Protein AF-0000000075226555 (afdb_homodimer)

Solvent-accessible surface area (backbone atoms only — not comparable to full-atom values): 29383 Å² total; per-residue (Å²): 129,66,74,74,64,73,64,77,90,71,79,73,31,44,33,30,45,29,60,45,70,67,40,49,20,51,49,52,19,24,42,76,64,63,60,48,56,65,88,30,36,33,35,18,29,85,40,68,69,57,37,48,56,44,42,74,72,66,40,78,48,60,30,63,42,58,50,59,49,40,69,74,44,29,64,25,39,38,34,40,42,46,58,59,87,52,42,63,66,58,47,72,57,54,57,83,75,32,49,39,49,37,37,38,33,52,38,70,50,64,49,69,69,52,50,58,66,59,33,78,47,54,46,86,48,40,42,58,33,44,37,39,57,28,82,26,19,53,68,40,32,12,16,22,40,32,31,67,76,91,51,90,76,25,73,66,45,67,59,53,52,52,48,51,49,53,57,44,45,36,17,25,44,68,44,84,46,60,67,92,31,42,43,28,48,40,24,35,15,39,30,35,32,31,54,44,39,48,50,36,48,22,39,19,49,16,19,35,75,61,64,30,56,64,65,61,26,45,53,32,20,34,36,11,45,27,15,39,31,41,37,55,72,33,75,74,51,75,43,48,64,85,80,50,61,60,64,56,56,28,51,70,62,37,48,93,91,36,35,37,45,47,18,51,52,40,21,60,75,39,37,34,54,56,14,44,22,49,13,31,46,45,15,20,50,45,32,52,52,47,32,55,60,66,71,102,128,70,71,74,61,77,62,66,97,88,73,73,30,43,34,30,45,30,59,45,71,66,38,49,21,51,51,52,19,24,42,76,65,65,62,50,56,64,90,35,39,32,34,17,29,86,38,68,69,58,38,46,56,44,40,74,72,65,40,79,48,59,30,65,43,58,49,61,49,40,68,74,45,29,65,23,38,39,33,40,41,45,58,59,88,51,44,64,66,57,46,71,56,54,58,82,78,31,48,40,48,37,38,37,32,52,38,70,50,63,49,69,67,52,51,58,67,56,35,78,44,54,46,87,48,38,43,56,34,45,37,38,58,26,81,25,19,53,68,40,32,12,16,22,39,30,31,65,76,91,52,91,76,26,73,67,45,68,58,53,52,51,45,51,50,54,56,45,45,35,16,24,45,66,42,84,45,59,67,92,31,40,45,27,49,40,25,36,15,40,31,35,32,30,54,46,39,49,50,37,47,21,39,17,50,15,19,35,76,60,63,29,55,64,66,60,25,47,53,31,20,34,36,12,46,26,16,39,30,41,36,55,73,34,73,75,52,76,43,48,66,84,80,49,60,60,64,57,57,27,51,72,61,38,48,92,93,36,36,36,44,45,18,51,51,41,21,58,75,40,38,32,54,57,14,44,21,49,14,32,44,46,15,20,48,45,31,52,53,48,32,56,60,67,71,100

Secondary structure (DSSP, 8-state):
-------SSS---EEEE--SHHHHHHHHHHHHTTSS-GGGEEEE-SSHHHHHHHHHTT--EEES-HHHHHHH-TTSEEEE-S-GGGHHHHHHT--TT---SEEEE--TT--HHHHHHH-TT--TT-EEEEEE--GGGGGT-EEEEEEE---TTSTTHHHHHHHHHHHHHTTEEEEE--GGGHHHHHIIIIIHHHHHHHHHHHHHHHHHHTT--HHHHHHHHHHHHHHHHHHHH-GGGT--TTTS-THHHHHHHPPTT-HHHHHHHHHHHTTHHHHHHHHHHHHHHHHHHHHHHHH-/-----S--SS---EEEE--SHHHHHHHHHHHHTTSS-GGGEEEE-SSHHHHHHHHHTT--EEES-HHHHHHH-TTSEEEE-S-GGGHHHHHHT--TT---SEEEE--TT--HHHHHHH-TT--TT-EEEEEE--GGGGGT-EEEEEEE---TTSTTHHHHHHHHHHHHHTTEEEEE--GGGHHHHHIIIIIHHHHHHHHHHHHHHHHHHTT--HHHHHHHHHHHHHHHHHHHH-GGGS--TTTS-THHHHHHHPPTT-HHHHHHHHHHHTTHHHHHHHHHHHHHHHHHHHHHHHH-

pLDDT: mean 91.29, std 11.82, range [32.81, 98.88]

Radius of gyration: 27.57 Å; Cα contacts (8 Å, |Δi|>4): 1217; chains: 2; bounding box: 45×81×63 Å

Organism: NCBI:txid1561998

Sequence (592 aa):
MTVNIGSESGSTNWVFIGGGNMAAALIKGCEKKNFVEKHNIAVSVQTGKSAEKWRKQGYDNVFTNTLEMLETYPTAIYIICVKPQVFDEVVSSWPVNSRPKFIISVMAGVPLKTLSEKLPFVSGNTTIVRLMPNVASSIGFSASTMCYEKNDKIENQEVFVECARKFAECVGTVELIPERCFNPAMAIGGSSPAWTFMYIESLADGAVAQGLGRAEAKRLAAQAVVGAAQMLLDSESGFNIESQHFGLLKDKVCSPGGTTIEGVRTLEKNGFRSAVLEAVVATSKKADDMAKSLSKMTVNIGSESGSTNWVFIGGGNMAAALIKGCEKKNFVEKHNIAVSVQTGKSAEKWRKQGYDNVFTNTLEMLETYPTAIYIICVKPQVFDEVVSSWPVNSRPKFIISVMAGVPLKTLSEKLPFVSGNTTIVRLMPNVASSIGFSASTMCYEKNDKIENQEVFVECARKFAECVGTVELIPERCFNPAMAIGGSSPAWTFMYIESLADGAVAQGLGRAEAKRLAAQAVVGAAQMLLDSESGFNIESQHFGLLKDKVCSPGGTTIEGVRTLEKNGFRSAVLEAVVATSKKADDMAKSLSK

Structure (mmCIF, N/CA/C/O backbone):
data_AF-0000000075226555-model_v1
#
loop_
_entity.id
_entity.type
_entity.pdbx_description
1 polymer 'Pyrroline-5-carboxylate reductase'
#
loop_
_atom_site.group_PDB
_atom_site.id
_atom_site.type_symbol
_atom_site.label_atom_id
_atom_site.label_alt_id
_atom_site.label_comp_id
_atom_site.label_asym_id
_atom_site.label_entity_id
_atom_site.label_seq_id
_atom_site.pdbx_PDB_ins_code
_atom_site.Cartn_x
_atom_site.Cartn_y
_atom_site.Cartn_z
_atom_site.occupancy
_atom_site.B_iso_or_equiv
_atom_site.auth_seq_id
_atom_site.auth_comp_id
_atom_site.auth_asym_id
_atom_site.auth_atom_id
_atom_site.pdbx_PDB_model_num
ATOM 1 N N . MET A 1 1 ? 15.328 9.352 21.906 1 32.81 1 MET A N 1
ATOM 2 C CA . MET A 1 1 ? 16.047 10.516 22.422 1 32.81 1 MET A CA 1
ATOM 3 C C . MET A 1 1 ? 15.102 11.695 22.609 1 32.81 1 MET A C 1
ATOM 5 O O . MET A 1 1 ? 14.469 12.141 21.641 1 32.81 1 MET A O 1
ATOM 9 N N . THR A 1 2 ? 14.539 11.852 23.781 1 41.12 2 THR A N 1
ATOM 10 C CA . THR A 1 2 ? 13.766 13.023 24.172 1 41.12 2 THR A CA 1
ATOM 11 C C . THR A 1 2 ? 14.492 14.305 23.797 1 41.12 2 THR A C 1
ATOM 13 O O . THR A 1 2 ? 15.656 14.492 24.156 1 41.12 2 THR A O 1
ATOM 16 N N . VAL A 1 3 ? 14.195 14.758 22.641 1 44.69 3 VAL A N 1
ATOM 17 C CA . VAL A 1 3 ? 14.805 16.062 22.344 1 44.69 3 VAL A CA 1
ATOM 18 C C . VAL A 1 3 ? 14.711 16.953 23.578 1 44.69 3 VAL A C 1
ATOM 20 O O . VAL A 1 3 ? 13.625 17.188 24.109 1 44.69 3 VAL A O 1
ATOM 23 N N . ASN A 1 4 ? 15.742 16.922 24.266 1 46.28 4 ASN A N 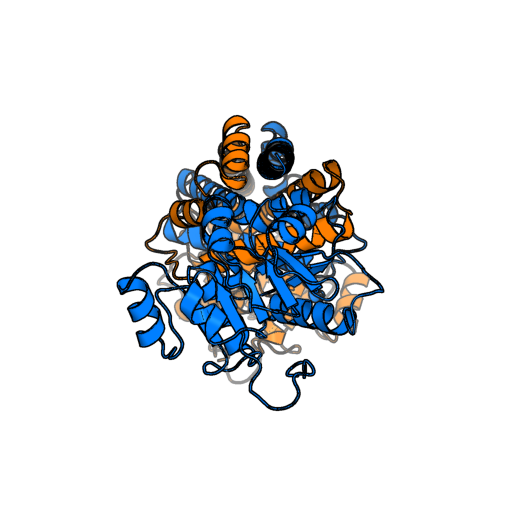1
ATOM 24 C CA . ASN A 1 4 ? 15.836 17.844 25.391 1 46.28 4 ASN A CA 1
ATOM 25 C C . ASN A 1 4 ? 15.586 19.297 24.953 1 46.28 4 ASN A C 1
ATOM 27 O O . ASN A 1 4 ? 16.469 19.938 24.406 1 46.28 4 ASN A O 1
ATOM 31 N N . ILE A 1 5 ? 14.414 19.531 24.438 1 49.59 5 ILE A N 1
ATOM 32 C CA . ILE A 1 5 ? 14.164 20.953 24.172 1 49.59 5 ILE A CA 1
ATOM 33 C C . ILE A 1 5 ? 14.352 21.75 25.469 1 49.59 5 ILE A C 1
ATOM 35 O O . ILE A 1 5 ? 14.133 21.234 26.562 1 49.59 5 ILE A O 1
ATOM 39 N N . GLY A 1 6 ? 15.32 22.406 25.531 1 41.91 6 GLY A N 1
ATOM 40 C CA . GLY A 1 6 ? 15.914 23.281 26.516 1 41.91 6 GLY A CA 1
ATOM 41 C C . GLY A 1 6 ? 14.953 23.672 27.625 1 41.91 6 GLY A C 1
ATOM 42 O O . GLY A 1 6 ? 15.156 24.688 28.297 1 41.91 6 GLY A O 1
ATOM 43 N N . SER A 1 7 ? 13.742 23.219 27.766 1 41.38 7 SER A N 1
ATOM 44 C CA . SER A 1 7 ? 13.172 23.969 28.891 1 41.38 7 SER A CA 1
ATOM 45 C C . SER A 1 7 ? 13.961 23.75 30.172 1 41.38 7 SER A C 1
ATOM 47 O O . SER A 1 7 ? 14.469 22.656 30.406 1 41.38 7 SER A O 1
ATOM 49 N N . GLU A 1 8 ? 14.586 24.719 30.719 1 37.69 8 GLU A N 1
ATOM 50 C CA . GLU A 1 8 ? 15.102 24.703 32.094 1 37.69 8 GLU A CA 1
ATOM 51 C C . GLU A 1 8 ? 14.453 23.594 32.906 1 37.69 8 GLU A C 1
ATOM 53 O O . GLU A 1 8 ? 15.086 22.578 33.219 1 37.69 8 GLU A O 1
ATOM 58 N N . SER A 1 9 ? 13.852 24.109 34.156 1 38.41 9 SER A N 1
ATOM 59 C CA . SER A 1 9 ? 13.266 23.234 35.156 1 38.41 9 SER A CA 1
ATOM 60 C C . SER A 1 9 ? 12.406 22.141 34.531 1 38.41 9 SER A C 1
ATOM 62 O O . SER A 1 9 ? 12.547 20.969 34.875 1 38.41 9 SER A O 1
ATOM 64 N N . GLY A 1 10 ? 10.922 22.453 34.469 1 43.97 10 GLY A N 1
ATOM 65 C CA . GLY A 1 10 ? 9.703 21.672 34.375 1 43.97 10 GLY A CA 1
ATOM 66 C C . GLY A 1 10 ? 9.562 20.938 33.062 1 43.97 10 GLY A C 1
ATOM 67 O O . GLY A 1 10 ? 10.258 21.25 32.094 1 43.97 10 GLY A O 1
ATOM 68 N N . SER A 1 11 ? 8.82 19.734 33 1 52.19 11 SER A N 1
ATOM 69 C CA . SER A 1 11 ? 8.234 18.75 32.094 1 52.19 11 SER A CA 1
ATOM 70 C C . SER A 1 11 ? 7.641 19.422 30.859 1 52.19 11 SER A C 1
ATOM 72 O O . SER A 1 11 ? 6.695 20.203 30.969 1 52.19 11 SER A O 1
ATOM 74 N N . THR A 1 12 ? 8.383 19.703 29.906 1 60.62 12 THR A N 1
ATOM 75 C CA . THR A 1 12 ? 7.82 20.234 28.672 1 60.62 12 THR A CA 1
ATOM 76 C C . THR A 1 12 ? 6.523 19.516 28.312 1 60.62 12 THR A C 1
ATOM 78 O O . THR A 1 12 ? 6.48 18.281 28.281 1 60.62 12 THR A O 1
ATOM 81 N N . ASN A 1 13 ? 5.41 20.297 28.344 1 86.44 13 ASN A N 1
ATOM 82 C CA . ASN A 1 13 ? 4.105 19.734 28.016 1 86.44 13 ASN A CA 1
ATOM 83 C C . ASN A 1 13 ? 3.768 19.906 26.531 1 86.44 13 ASN A C 1
ATOM 85 O O . ASN A 1 13 ? 4.188 20.891 25.906 1 86.44 13 ASN A O 1
ATOM 89 N N . TRP A 1 14 ? 3.416 18.891 25.891 1 94.25 14 TRP A N 1
ATOM 90 C CA . TRP A 1 14 ? 2.775 18.922 24.578 1 94.25 14 TRP A CA 1
ATOM 91 C C . TRP A 1 14 ? 1.279 19.188 24.703 1 94.25 14 TRP A C 1
ATOM 93 O O . TRP A 1 14 ? 0.547 18.375 25.281 1 94.25 14 TRP A O 1
ATOM 103 N N . VAL A 1 15 ? 0.963 20.391 24.234 1 94.12 15 VAL A N 1
ATOM 104 C CA . VAL A 1 15 ? -0.439 20.766 24.359 1 94.12 15 VAL A CA 1
ATOM 105 C C . VAL A 1 15 ? -1.137 20.656 23.016 1 94.12 15 VAL A C 1
ATOM 107 O O . VAL A 1 15 ? -0.727 21.312 22.047 1 94.12 15 VAL A O 1
ATOM 110 N N . PHE A 1 16 ? -2.195 19.891 22.953 1 96.38 16 PHE A N 1
ATOM 111 C CA . PHE A 1 16 ? -2.953 19.672 21.734 1 96.38 16 PHE A CA 1
ATOM 112 C C . PHE A 1 16 ? -4.246 20.469 21.75 1 96.38 16 PHE A C 1
ATOM 114 O O . PHE A 1 16 ? -5.152 20.188 22.531 1 96.38 16 PHE A O 1
ATOM 121 N N . ILE A 1 17 ? -4.219 21.484 20.891 1 94.31 17 ILE A N 1
ATOM 122 C CA . ILE A 1 17 ? -5.434 22.266 20.719 1 94.31 17 ILE A CA 1
ATOM 123 C C . ILE A 1 17 ? -6.363 21.578 19.734 1 94.31 17 ILE A C 1
ATOM 125 O O . ILE A 1 17 ? -6.203 21.703 18.516 1 94.31 17 ILE A O 1
ATOM 129 N N . GLY A 1 18 ? -7.414 20.922 20.234 1 94.25 18 GLY A N 1
ATOM 130 C CA . GLY A 1 18 ? -8.242 20.016 19.453 1 94.25 18 GLY A CA 1
ATOM 131 C C . GLY A 1 18 ? -7.898 18.562 19.672 1 94.25 18 GLY A C 1
ATOM 132 O O . GLY A 1 18 ? -6.895 18.078 19.141 1 94.25 18 GLY A O 1
ATOM 133 N N . GLY A 1 19 ? -8.719 17.859 20.344 1 94.31 19 GLY A N 1
ATOM 134 C CA . GLY A 1 19 ? -8.492 16.469 20.672 1 94.31 19 GLY A CA 1
ATOM 135 C C . GLY A 1 19 ? -9.281 15.508 19.797 1 94.31 19 GLY A C 1
ATOM 136 O O . GLY A 1 19 ? -9.93 14.594 20.297 1 94.31 19 GLY A O 1
ATOM 137 N N . GLY A 1 20 ? -9.258 15.805 18.5 1 92.06 20 GLY A N 1
ATOM 138 C CA . GLY A 1 20 ? -9.977 14.945 17.578 1 92.06 20 GLY A CA 1
ATOM 139 C C . GLY A 1 20 ? -9.18 13.719 17.156 1 92.06 20 GLY A C 1
ATOM 140 O O . GLY A 1 20 ? -8.258 13.305 17.859 1 92.06 20 GLY A O 1
ATOM 141 N N . ASN A 1 21 ? -9.57 13.109 16.047 1 89.62 21 ASN A N 1
ATOM 142 C CA . ASN A 1 21 ? -8.977 11.859 15.586 1 89.62 21 ASN A CA 1
ATOM 143 C C . ASN A 1 21 ? -7.5 12.039 15.234 1 89.62 21 ASN A C 1
ATOM 145 O O . ASN A 1 21 ? -6.68 11.172 15.531 1 89.62 21 ASN A O 1
ATOM 149 N N . MET A 1 22 ? -7.199 13.133 14.602 1 93.25 22 MET A N 1
ATOM 150 C CA . MET A 1 22 ? -5.809 13.367 14.219 1 93.25 22 MET A CA 1
ATOM 151 C C . MET A 1 22 ? -4.922 13.516 15.453 1 93.25 22 MET A C 1
ATOM 153 O O . MET A 1 22 ? -3.846 12.922 15.523 1 93.25 22 MET A O 1
ATOM 157 N N . ALA A 1 23 ? -5.383 14.328 16.391 1 95.94 23 ALA A N 1
ATOM 158 C CA . ALA A 1 23 ? -4.637 14.477 17.641 1 95.94 23 ALA A CA 1
ATOM 159 C C . ALA A 1 23 ? -4.426 13.125 18.328 1 95.94 23 ALA A C 1
ATOM 161 O O . ALA A 1 23 ? -3.32 12.812 18.766 1 95.94 23 ALA A O 1
ATOM 162 N N . ALA A 1 24 ? -5.473 12.352 18.359 1 95.44 24 ALA A N 1
ATOM 163 C CA . ALA A 1 24 ? -5.391 11.039 18.984 1 95.44 24 ALA A CA 1
ATOM 164 C C . ALA A 1 24 ? -4.352 10.164 18.281 1 95.44 24 ALA A C 1
ATOM 166 O O . ALA A 1 24 ? -3.562 9.484 18.938 1 95.44 24 ALA A O 1
ATOM 167 N N . ALA A 1 25 ? -4.359 10.156 17 1 95.81 25 ALA A N 1
ATOM 168 C CA . ALA A 1 25 ? -3.412 9.367 16.219 1 95.81 25 ALA A CA 1
ATOM 169 C C . ALA A 1 25 ? -1.976 9.805 16.5 1 95.81 25 ALA A C 1
ATOM 171 O O . ALA A 1 25 ? -1.093 8.969 16.688 1 95.81 25 ALA A O 1
ATOM 172 N N . LEU A 1 26 ? -1.782 11.086 16.484 1 97.38 26 LEU A N 1
ATOM 173 C CA . LEU A 1 26 ? -0.44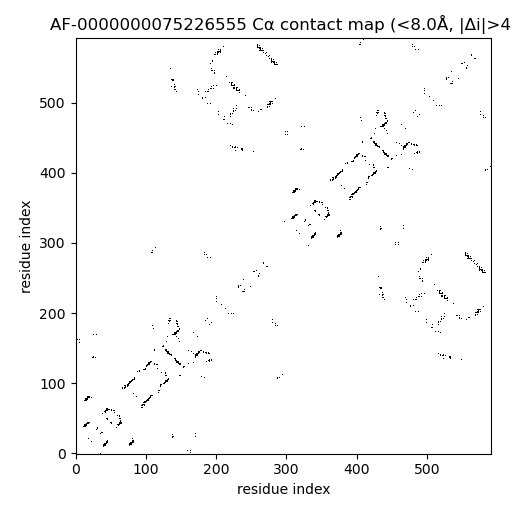8 11.633 16.719 1 97.38 26 LEU A CA 1
ATOM 174 C C . LEU A 1 26 ? 0.036 11.297 18.125 1 97.38 26 LEU A C 1
ATOM 176 O O . LEU A 1 26 ? 1.172 10.852 18.297 1 97.38 26 LEU A O 1
ATOM 180 N N . ILE A 1 27 ? -0.801 11.492 19.078 1 96.69 27 ILE A N 1
ATOM 181 C CA . ILE A 1 27 ? -0.463 11.234 20.469 1 96.69 27 ILE A CA 1
ATOM 182 C C . ILE A 1 27 ? -0.129 9.758 20.656 1 96.69 27 ILE A C 1
ATOM 184 O O . ILE A 1 27 ? 0.907 9.414 21.234 1 96.69 27 ILE A O 1
ATOM 188 N N . LYS A 1 28 ? -0.978 8.914 20.172 1 95.12 28 LYS A N 1
ATOM 189 C CA . LYS A 1 28 ? -0.75 7.477 20.281 1 95.12 28 LYS A CA 1
ATOM 190 C C . LYS A 1 28 ? 0.583 7.078 19.656 1 95.12 28 LYS A C 1
ATOM 192 O O . LYS A 1 28 ? 1.321 6.266 20.219 1 95.12 28 LYS A O 1
ATOM 197 N N . GLY A 1 29 ? 0.816 7.605 18.484 1 96.44 29 GLY A N 1
ATOM 198 C CA . GLY A 1 29 ? 2.088 7.336 17.828 1 96.44 29 GLY A CA 1
ATOM 199 C C . GLY A 1 29 ? 3.285 7.773 18.656 1 96.44 29 GLY A C 1
ATOM 200 O O . GLY A 1 29 ? 4.27 7.039 18.766 1 96.44 29 GLY A O 1
ATOM 201 N N . CYS A 1 30 ? 3.207 8.922 19.219 1 95.81 30 CYS A N 1
ATOM 202 C CA . CYS A 1 30 ? 4.289 9.453 20.031 1 95.81 30 CYS A CA 1
ATOM 203 C C . CYS A 1 30 ? 4.512 8.602 21.281 1 95.81 30 CYS A C 1
ATOM 205 O O . CYS A 1 30 ? 5.652 8.344 21.672 1 95.81 30 CYS A O 1
ATOM 207 N N . GLU A 1 31 ? 3.459 8.195 21.844 1 94.62 31 GLU A N 1
ATOM 208 C CA . GLU A 1 31 ? 3.568 7.336 23.016 1 94.62 31 GLU A CA 1
ATOM 209 C C . GLU A 1 31 ? 4.191 5.988 22.672 1 94.62 31 GLU A C 1
ATOM 211 O O . GLU A 1 31 ? 5.055 5.488 23.391 1 94.62 31 GLU A O 1
ATOM 216 N N . LYS A 1 32 ? 3.721 5.434 21.656 1 94.69 32 LYS A N 1
ATOM 217 C CA . LYS A 1 32 ? 4.23 4.137 21.203 1 94.69 32 LYS A CA 1
ATOM 218 C C . LYS A 1 32 ? 5.738 4.191 20.969 1 94.69 32 LYS A C 1
ATOM 220 O O . LYS A 1 32 ? 6.445 3.211 21.219 1 94.69 32 LYS A O 1
ATOM 225 N N . LYS A 1 33 ? 6.148 5.293 20.531 1 95.81 33 LYS A N 1
ATOM 226 C CA . LYS A 1 33 ? 7.57 5.453 20.234 1 95.81 33 LYS A CA 1
ATOM 227 C C . LYS A 1 33 ? 8.32 6.027 21.438 1 95.81 33 LYS A C 1
ATOM 229 O O . LYS A 1 33 ? 9.5 6.367 21.344 1 95.81 33 LYS A O 1
ATOM 234 N N . ASN A 1 34 ? 7.641 6.25 22.547 1 94.69 34 ASN A N 1
ATOM 235 C CA . ASN A 1 34 ? 8.195 6.812 23.766 1 94.69 34 ASN A CA 1
ATOM 236 C C . ASN A 1 34 ? 8.758 8.211 23.547 1 94.69 34 ASN A C 1
ATOM 238 O O . ASN A 1 34 ? 9.797 8.57 24.094 1 94.69 34 ASN A O 1
ATOM 242 N N . PHE A 1 35 ? 8.164 8.867 22.641 1 94.75 35 PHE A N 1
ATOM 243 C CA . PHE A 1 35 ? 8.562 10.234 22.328 1 94.75 35 PHE A CA 1
ATOM 244 C C . PHE A 1 35 ? 8.078 11.195 23.406 1 94.75 35 PHE A C 1
ATOM 246 O O . PHE A 1 35 ? 8.75 12.18 23.719 1 94.75 35 PHE A O 1
ATOM 253 N N . VAL A 1 36 ? 6.922 10.992 23.953 1 92.62 36 VAL A N 1
ATOM 254 C CA . VAL A 1 36 ? 6.328 11.805 25 1 92.62 36 VAL A CA 1
ATOM 255 C C . VAL A 1 36 ? 5.59 10.914 26 1 92.62 36 VAL A C 1
ATOM 257 O O . VAL A 1 36 ? 4.965 9.922 25.609 1 92.62 36 VAL A O 1
ATOM 260 N N . GLU A 1 37 ? 5.684 11.289 27.219 1 91.44 37 GLU A N 1
ATOM 261 C CA . GLU A 1 37 ? 4.934 10.57 28.234 1 91.44 37 GLU A CA 1
ATOM 262 C C . GLU A 1 37 ? 3.516 11.117 28.375 1 91.44 37 GLU A C 1
ATOM 264 O O . GLU A 1 37 ? 3.279 12.305 28.156 1 91.44 37 GLU A O 1
ATOM 269 N N . LYS A 1 38 ? 2.662 10.289 28.828 1 91.5 38 LYS A N 1
ATOM 270 C CA . LYS A 1 38 ? 1.245 10.617 28.938 1 91.5 38 LYS A CA 1
ATOM 271 C C . LYS A 1 38 ? 1.035 11.844 29.828 1 91.5 38 LYS A C 1
ATOM 273 O O . LYS A 1 38 ? 0.19 12.688 29.531 1 91.5 38 LYS A O 1
ATOM 278 N N . HIS A 1 39 ? 1.78 11.953 30.859 1 91 39 HIS A N 1
ATOM 279 C CA . HIS A 1 39 ? 1.585 13.031 31.828 1 91 39 HIS A CA 1
ATOM 280 C C . HIS A 1 39 ? 2.09 14.359 31.281 1 91 39 HIS A C 1
ATOM 282 O O . HIS A 1 39 ? 1.756 15.422 31.812 1 91 39 HIS A O 1
ATOM 288 N N . ASN A 1 40 ? 2.871 14.289 30.219 1 93.69 40 ASN A N 1
ATOM 289 C CA . ASN A 1 40 ? 3.387 15.508 29.594 1 93.69 40 ASN A CA 1
ATOM 290 C C . ASN A 1 40 ? 2.48 15.984 28.453 1 93.69 40 ASN A C 1
ATOM 292 O O . ASN A 1 40 ? 2.811 16.938 27.75 1 93.69 40 ASN A O 1
ATOM 296 N N . ILE A 1 41 ? 1.331 15.352 28.312 1 95.56 41 ILE A N 1
ATOM 297 C CA . ILE A 1 41 ? 0.405 15.688 27.234 1 95.56 41 ILE A CA 1
ATOM 298 C C . ILE A 1 41 ? -0.841 16.359 27.812 1 95.56 41 ILE A C 1
ATOM 300 O O . ILE A 1 41 ? -1.393 15.883 28.812 1 95.56 41 ILE A O 1
ATOM 304 N N . ALA A 1 42 ? -1.204 17.484 27.281 1 95.56 42 ALA A N 1
ATOM 305 C CA . ALA A 1 42 ? -2.488 18.109 27.562 1 95.56 42 ALA A CA 1
ATOM 306 C C . ALA A 1 42 ? -3.336 18.234 26.297 1 95.56 42 ALA A C 1
ATOM 308 O O . ALA A 1 42 ? -2.814 18.531 25.219 1 95.56 42 ALA A O 1
ATOM 309 N N . VAL A 1 43 ? -4.648 18 26.469 1 97 43 VAL A N 1
ATOM 310 C CA . VAL A 1 43 ? -5.539 18.031 25.312 1 97 43 VAL A CA 1
ATOM 311 C C . VAL A 1 43 ? -6.77 18.875 25.625 1 97 43 VAL A C 1
ATOM 313 O O . VAL A 1 43 ? -7.324 18.797 26.719 1 97 43 VAL A O 1
ATOM 316 N N . SER A 1 44 ? -7.125 19.719 24.719 1 95.06 44 SER A N 1
ATOM 317 C CA . SER A 1 44 ? -8.383 20.453 24.828 1 95.06 44 SER A CA 1
ATOM 318 C C . SER A 1 44 ? -9.422 19.922 23.844 1 95.06 44 SER A C 1
ATOM 320 O O . SER A 1 44 ? -9.102 19.656 22.688 1 95.06 44 SER A O 1
ATOM 322 N N . VAL A 1 45 ? -10.641 19.688 24.344 1 95.19 45 VAL A N 1
ATOM 323 C CA . VAL A 1 45 ? -11.758 19.219 23.516 1 95.19 45 VAL A CA 1
ATOM 324 C C . VAL A 1 45 ? -12.961 20.125 23.719 1 95.19 45 VAL A C 1
ATOM 326 O O . VAL A 1 45 ? -12.945 21.016 24.578 1 95.19 45 VAL A O 1
ATOM 329 N N . GLN A 1 46 ? -13.922 19.938 22.859 1 90.56 46 GLN A N 1
ATOM 330 C CA . GLN A 1 46 ? -15.055 20.859 22.859 1 90.56 46 GLN A CA 1
ATOM 331 C C . GLN A 1 46 ? -16.141 20.375 23.828 1 90.56 46 GLN A C 1
ATOM 333 O O . GLN A 1 46 ? -16.922 21.188 24.328 1 90.56 46 GLN A O 1
ATOM 338 N N . THR A 1 47 ? -16.25 19.016 24.031 1 93.88 47 THR A N 1
ATOM 339 C CA . THR A 1 47 ? -17.375 18.5 24.781 1 93.88 47 THR A CA 1
ATOM 340 C C . THR A 1 47 ? -16.891 17.656 25.953 1 93.88 47 THR A C 1
ATOM 342 O O . THR A 1 47 ? -15.781 17.141 25.938 1 93.88 47 THR A O 1
ATOM 345 N N . GLY A 1 48 ? -17.781 17.562 26.859 1 94.81 48 GLY A N 1
ATOM 346 C CA . GLY A 1 48 ? -17.516 16.703 27.984 1 94.81 48 GLY A CA 1
ATOM 347 C C . GLY A 1 48 ? -17.391 15.234 27.594 1 94.81 48 GLY A C 1
ATOM 348 O O . GLY A 1 48 ? -16.562 14.516 28.172 1 94.81 48 GLY A O 1
ATOM 349 N N . LYS A 1 49 ? -18.172 14.883 26.688 1 95.94 49 LYS A N 1
ATOM 350 C CA . LYS A 1 49 ? -18.109 13.5 26.219 1 95.94 49 LYS A CA 1
ATOM 351 C C . LYS A 1 49 ? -16.734 13.18 25.641 1 95.94 49 LYS A C 1
ATOM 353 O O . LYS A 1 49 ? -16.188 12.109 25.906 1 95.94 49 LYS A O 1
ATOM 358 N N . SER A 1 50 ? -16.219 14.047 24.891 1 95.44 50 SER A N 1
ATOM 359 C CA . SER A 1 50 ? -14.883 13.859 24.328 1 95.44 50 SER A CA 1
ATOM 360 C C . SER A 1 50 ? -13.812 13.844 25.422 1 95.44 50 SER A C 1
ATOM 362 O O . SER A 1 50 ? -12.844 13.094 25.328 1 95.44 50 SER A O 1
ATOM 364 N N . ALA A 1 51 ? -14.016 14.688 26.359 1 96.69 51 ALA A N 1
ATOM 365 C CA . ALA A 1 51 ? -13.07 14.742 27.469 1 96.69 51 ALA A CA 1
ATOM 366 C C . ALA A 1 51 ? -13.031 13.414 28.219 1 96.69 51 ALA A C 1
ATOM 368 O O . ALA A 1 51 ? -11.953 12.93 28.562 1 96.69 51 ALA A O 1
ATOM 369 N N . GLU A 1 52 ? -14.188 12.883 28.375 1 96.56 52 GLU A N 1
ATOM 370 C CA . GLU A 1 52 ? -14.281 11.609 29.094 1 96.56 52 GLU A CA 1
ATOM 371 C C . GLU A 1 52 ? -13.602 10.484 28.297 1 96.56 52 GLU A C 1
ATOM 373 O O . GLU A 1 52 ? -12.992 9.594 28.891 1 96.56 52 GLU A O 1
ATOM 378 N N . LYS A 1 53 ? -13.75 10.539 27.062 1 95.62 53 LYS A N 1
ATOM 379 C CA . LYS A 1 53 ? -13.086 9.539 26.219 1 95.62 53 LYS A CA 1
ATOM 380 C C . LYS A 1 53 ? -11.578 9.562 26.422 1 95.62 53 LYS A C 1
ATOM 382 O O . LYS A 1 53 ? -10.938 8.508 26.5 1 95.62 53 LYS A O 1
ATOM 387 N N . TRP A 1 54 ? -11.008 10.719 26.484 1 97 54 TRP A N 1
ATOM 388 C CA . TRP A 1 54 ? -9.578 10.859 26.703 1 97 54 TRP A CA 1
ATOM 389 C C . TRP A 1 54 ? -9.195 10.398 28.109 1 97 54 TRP A C 1
ATOM 391 O O . TRP A 1 54 ? -8.211 9.68 28.297 1 97 54 TRP A O 1
ATOM 401 N N . ARG A 1 55 ? -9.977 10.773 29.078 1 96.19 55 ARG A N 1
ATOM 402 C CA . ARG A 1 55 ? -9.695 10.414 30.469 1 96.19 55 ARG A CA 1
ATOM 403 C C . ARG A 1 55 ? -9.758 8.898 30.656 1 96.19 55 ARG A C 1
ATOM 405 O O . ARG A 1 55 ? -8.961 8.336 31.422 1 96.19 55 ARG A O 1
ATOM 412 N N . LYS A 1 56 ? -10.664 8.32 29.984 1 96.38 56 LYS A N 1
ATOM 413 C CA . LYS A 1 56 ? -10.797 6.867 30.062 1 96.38 56 LYS A CA 1
ATOM 414 C C . LYS A 1 56 ? -9.562 6.172 29.5 1 96.38 56 LYS A C 1
ATOM 416 O O . LYS A 1 56 ? -9.242 5.051 29.891 1 96.38 56 LYS A O 1
ATOM 421 N N . GLN A 1 57 ? -8.953 6.852 28.625 1 94.81 57 GLN A N 1
ATOM 422 C CA . GLN A 1 57 ? -7.742 6.285 28.047 1 94.81 57 GLN A CA 1
ATOM 423 C C . GLN A 1 57 ? -6.52 6.574 28.906 1 94.81 57 GLN A C 1
ATOM 425 O O . GLN A 1 57 ? -5.395 6.215 28.547 1 94.81 57 GLN A O 1
ATOM 430 N N . GLY A 1 58 ? -6.711 7.336 29.969 1 94.19 58 GLY A N 1
ATOM 431 C CA . GLY A 1 58 ? -5.641 7.523 30.938 1 94.19 58 GLY A CA 1
ATOM 432 C C . GLY A 1 58 ? -4.992 8.891 30.844 1 94.19 58 GLY A C 1
ATOM 433 O O . GLY A 1 58 ? -3.941 9.125 31.453 1 94.19 58 GLY A O 1
ATOM 434 N N . TYR A 1 59 ? -5.586 9.766 30.078 1 94.94 59 TYR A N 1
ATOM 435 C CA . TYR A 1 59 ? -5.055 11.125 30.016 1 94.94 59 TYR A CA 1
ATOM 436 C C . TYR A 1 59 ? -5.648 12 31.109 1 94.94 59 TYR A C 1
ATOM 438 O O . TYR A 1 59 ? -6.867 12.164 31.188 1 94.94 59 TYR A O 1
ATOM 446 N N . ASP A 1 60 ? -4.793 12.664 31.891 1 92.81 60 ASP A N 1
ATOM 447 C CA . ASP A 1 60 ? -5.242 13.422 33.062 1 92.81 60 ASP A CA 1
ATOM 448 C C . ASP A 1 60 ? -5.449 14.891 32.688 1 92.81 60 ASP A C 1
ATOM 450 O O . ASP A 1 60 ? -6.328 15.547 33.25 1 92.81 60 ASP A O 1
ATOM 454 N N . ASN A 1 61 ? -4.605 15.391 31.875 1 95.31 61 ASN A N 1
ATOM 455 C CA . ASN A 1 61 ? -4.652 16.812 31.547 1 95.31 61 ASN A CA 1
ATOM 456 C C . ASN A 1 61 ? -5.559 17.078 30.344 1 95.31 61 ASN A C 1
ATOM 458 O O . ASN A 1 61 ? -5.086 17.453 29.281 1 95.31 61 ASN A O 1
ATOM 462 N N . VAL A 1 62 ? -6.879 16.922 30.625 1 97.06 62 VAL A N 1
ATOM 463 C CA . VAL A 1 62 ? -7.875 17.141 29.578 1 97.06 62 VAL A CA 1
ATOM 464 C C . VAL A 1 62 ? -8.742 18.344 29.938 1 97.06 62 VAL A C 1
ATOM 466 O O . VAL A 1 62 ? -9.25 18.438 31.047 1 97.06 62 VAL A O 1
ATOM 469 N N . PHE A 1 63 ? -8.875 19.219 29 1 95.12 63 PHE A N 1
ATOM 470 C CA . PHE A 1 63 ? -9.586 20.469 29.234 1 95.12 63 PHE A CA 1
ATOM 471 C C . PHE A 1 63 ? -10.773 20.609 28.281 1 95.12 63 PHE A C 1
ATOM 473 O O . PHE A 1 63 ? -10.703 20.172 27.125 1 95.12 63 PHE A O 1
ATOM 480 N N . THR A 1 64 ? -11.859 21.172 28.719 1 94.88 64 THR A N 1
ATOM 481 C CA . THR A 1 64 ? -12.992 21.484 27.844 1 94.88 64 THR A CA 1
ATOM 482 C C . THR A 1 64 ? -13.016 22.984 27.531 1 94.88 64 THR A C 1
ATOM 484 O O . THR A 1 64 ? -13.93 23.453 26.844 1 94.88 64 THR A O 1
ATOM 487 N N . ASN A 1 65 ? -12.039 23.641 28.047 1 91.12 65 ASN A N 1
ATOM 488 C CA . ASN A 1 65 ? -11.789 25.062 27.766 1 91.12 65 ASN A CA 1
ATOM 489 C C . ASN A 1 65 ? -10.344 25.297 27.344 1 91.12 65 ASN A C 1
ATOM 491 O O . ASN A 1 65 ? -9.438 25.234 28.188 1 91.12 65 ASN A O 1
ATOM 495 N N . THR A 1 66 ? -10.164 25.641 26.109 1 90.19 66 THR A N 1
ATOM 496 C CA . THR A 1 66 ? -8.836 25.797 25.547 1 90.19 66 THR A CA 1
ATOM 497 C C . THR A 1 66 ? -8.07 26.906 26.25 1 90.19 66 THR A C 1
ATOM 499 O O . THR A 1 66 ? -6.859 26.797 26.469 1 90.19 66 THR A O 1
ATOM 502 N N . LEU A 1 67 ? -8.742 27.969 26.609 1 87.56 67 LEU A N 1
ATOM 503 C CA . LEU A 1 67 ? -8.109 29.109 27.281 1 87.56 67 LEU A CA 1
ATOM 504 C C . LEU A 1 67 ? -7.496 28.672 28.609 1 87.56 67 LEU A C 1
ATOM 506 O O . LEU A 1 67 ? -6.383 29.078 28.938 1 87.56 67 LEU A O 1
ATOM 510 N N . GLU A 1 68 ? -8.266 27.938 29.312 1 90.25 68 GLU A N 1
ATOM 511 C CA . GLU A 1 68 ? -7.77 27.438 30.594 1 90.25 68 GLU A CA 1
ATOM 512 C C . GLU A 1 68 ? -6.504 26.594 30.406 1 90.25 68 GLU A C 1
ATOM 514 O O . GLU A 1 68 ? -5.562 26.703 31.203 1 90.25 68 GLU A O 1
ATOM 519 N N . MET A 1 69 ? -6.52 25.781 29.391 1 91.38 69 MET A N 1
ATOM 520 C CA . MET A 1 69 ? -5.348 24.953 29.094 1 91.38 69 MET A CA 1
ATOM 521 C C . MET A 1 69 ? -4.141 25.828 28.766 1 91.38 69 MET A C 1
ATOM 523 O O . MET A 1 69 ? -3.043 25.594 29.281 1 91.38 69 MET A O 1
ATOM 527 N N . LEU A 1 70 ? -4.328 26.812 27.953 1 88.31 70 LEU A N 1
ATOM 528 C CA . LEU A 1 70 ? -3.23 27.672 27.516 1 88.31 70 LEU A CA 1
ATOM 529 C C . LEU A 1 70 ? -2.691 28.5 28.672 1 88.31 70 LEU A C 1
ATOM 531 O O . LEU A 1 70 ? -1.494 28.797 28.734 1 88.31 70 LEU A O 1
ATOM 535 N N . GLU A 1 71 ? -3.547 28.906 29.562 1 88.06 71 GLU A N 1
ATOM 536 C CA . GLU A 1 71 ? -3.121 29.625 30.75 1 88.06 71 GLU A CA 1
ATOM 537 C C . GLU A 1 71 ? -2.301 28.719 31.672 1 88.06 71 GLU A C 1
ATOM 539 O O . GLU A 1 71 ? -1.373 29.188 32.344 1 88.06 71 GLU A O 1
ATOM 544 N N . THR A 1 72 ? -2.719 27.5 31.734 1 89.44 72 THR A N 1
ATOM 545 C CA . THR A 1 72 ? -2.035 26.531 32.562 1 89.44 72 THR A CA 1
ATOM 546 C C . THR A 1 72 ? -0.648 26.219 32.031 1 89.44 72 THR A C 1
ATOM 548 O O . THR A 1 72 ? 0.291 25.984 32.781 1 89.44 72 THR A O 1
ATOM 551 N N . TYR A 1 73 ? -0.549 26.234 30.688 1 89.56 73 TYR A N 1
ATOM 552 C CA . TYR A 1 73 ? 0.708 25.859 30.031 1 89.56 73 TYR A CA 1
ATOM 553 C C . TYR A 1 73 ? 1.157 26.953 29.062 1 89.56 73 TYR A C 1
ATOM 555 O O . TYR A 1 73 ? 1.268 26.703 27.859 1 89.56 73 TYR A O 1
ATOM 563 N N . PRO A 1 74 ? 1.608 28.031 29.469 1 86.12 74 PRO A N 1
ATOM 564 C CA . PRO A 1 74 ? 1.856 29.188 28.609 1 86.12 74 PRO A CA 1
ATOM 565 C C . PRO A 1 74 ? 3.115 29.031 27.75 1 86.12 74 PRO A C 1
ATOM 567 O O . PRO A 1 74 ? 3.271 29.734 26.75 1 86.12 74 PRO A O 1
ATOM 570 N N . THR A 1 75 ? 4.039 28.094 28.125 1 84.62 75 THR A N 1
ATOM 571 C CA . THR A 1 75 ? 5.297 28 27.391 1 84.62 75 THR A CA 1
ATOM 572 C C . THR A 1 75 ? 5.453 26.609 26.766 1 84.62 75 THR A C 1
ATOM 574 O O . THR A 1 75 ? 6.555 26.219 26.375 1 84.62 75 THR A O 1
ATOM 577 N N . ALA A 1 76 ? 4.391 25.891 26.734 1 90.25 76 ALA A N 1
ATOM 578 C CA . ALA A 1 76 ? 4.418 24.531 26.203 1 90.25 76 ALA A CA 1
ATOM 579 C C . ALA A 1 76 ? 4.555 24.531 24.688 1 90.25 76 ALA A C 1
ATOM 581 O O . ALA A 1 76 ? 4.578 25.609 24.062 1 90.25 76 ALA A O 1
ATOM 582 N N . ILE A 1 77 ? 4.781 23.359 24.125 1 92.62 77 ILE A N 1
ATOM 583 C CA . ILE A 1 77 ? 4.707 23.156 22.688 1 92.62 77 ILE A CA 1
ATOM 584 C C . ILE A 1 77 ? 3.248 23.031 22.266 1 92.62 77 ILE A C 1
ATOM 586 O O . ILE A 1 77 ? 2.529 22.156 22.75 1 92.62 77 ILE A O 1
ATOM 590 N N . TYR A 1 78 ? 2.881 23.891 21.391 1 93.25 78 TYR A N 1
ATOM 591 C CA . TYR A 1 78 ? 1.482 23.922 20.969 1 93.25 78 TYR A CA 1
ATOM 592 C C . TYR A 1 78 ? 1.292 23.188 19.656 1 93.25 78 TYR A C 1
ATOM 594 O O . TYR A 1 78 ? 1.974 23.469 18.672 1 93.25 78 TYR A O 1
ATOM 602 N N . ILE A 1 79 ? 0.415 22.219 19.656 1 96.19 79 ILE A N 1
ATOM 603 C CA . ILE A 1 79 ? 0.002 21.531 18.453 1 96.19 79 ILE A CA 1
ATOM 604 C C . ILE A 1 79 ? -1.429 21.922 18.094 1 96.19 79 ILE A C 1
ATOM 606 O O . ILE A 1 79 ? -2.373 21.578 18.797 1 96.19 79 ILE A O 1
ATOM 610 N N . ILE A 1 80 ? -1.536 22.609 17.016 1 94.69 80 ILE A N 1
ATOM 611 C CA . ILE A 1 80 ? -2.861 23.047 16.578 1 94.69 80 ILE A CA 1
ATOM 612 C C . ILE A 1 80 ? -3.494 21.969 15.711 1 94.69 80 ILE A C 1
ATOM 614 O O . ILE A 1 80 ? -3.1 21.797 14.555 1 94.69 80 ILE A O 1
ATOM 618 N N . CYS A 1 81 ? -4.535 21.344 16.219 1 94.44 81 CYS A N 1
ATOM 619 C CA . CYS A 1 81 ? -5.164 20.219 15.555 1 94.44 81 CYS A CA 1
ATOM 620 C C . CYS A 1 81 ? -6.656 20.453 15.359 1 94.44 81 CYS A C 1
ATOM 622 O O . CYS A 1 81 ? -7.465 19.547 15.555 1 94.44 81 CYS A O 1
ATOM 624 N N . VAL A 1 82 ? -7.031 21.609 15.008 1 90.69 82 VAL A N 1
ATOM 625 C CA . VAL A 1 82 ? -8.43 21.922 14.75 1 90.69 82 VAL A CA 1
ATOM 626 C C . VAL A 1 82 ? -8.672 22.062 13.25 1 90.69 82 VAL A C 1
ATOM 628 O O . VAL A 1 82 ? -7.719 22.109 12.469 1 90.69 82 VAL A O 1
ATOM 631 N N . LYS A 1 83 ? -9.898 22.094 12.914 1 84.38 83 LYS A N 1
ATOM 632 C CA . LYS A 1 83 ? -10.25 22.375 11.523 1 84.38 83 LYS A CA 1
ATOM 633 C C . LYS A 1 83 ? -9.945 23.828 11.172 1 84.38 83 LYS A C 1
ATOM 635 O O . LYS A 1 83 ? -10.125 24.719 12 1 84.38 83 LYS A O 1
ATOM 640 N N . PRO A 1 84 ? -9.562 24.047 9.953 1 86.62 84 PRO A N 1
ATOM 641 C CA . PRO A 1 84 ? -9.227 25.422 9.555 1 86.62 84 PRO A CA 1
ATOM 642 C C . PRO A 1 84 ? -10.383 26.391 9.75 1 86.62 84 PRO A C 1
ATOM 644 O O . PRO A 1 84 ? -10.164 27.562 10.109 1 86.62 84 PRO A O 1
ATOM 647 N N . GLN A 1 85 ? -11.555 25.891 9.633 1 82 85 GLN A N 1
ATOM 648 C CA . GLN A 1 85 ? -12.734 26.75 9.695 1 82 85 GLN A CA 1
ATOM 649 C C . GLN A 1 85 ? -12.945 27.297 11.109 1 82 85 GLN A C 1
ATOM 651 O O . GLN A 1 85 ? -13.57 28.344 11.289 1 82 85 GLN A O 1
ATOM 656 N N . VAL A 1 86 ? -12.438 26.625 12.07 1 82.81 86 VAL A N 1
ATOM 657 C CA . VAL A 1 86 ? -12.688 27.031 13.453 1 82.81 86 VAL A CA 1
ATOM 658 C C . VAL A 1 86 ? -11.461 27.734 14.016 1 82.81 86 VAL A C 1
ATOM 660 O O . VAL A 1 86 ? -11.469 28.188 15.156 1 82.81 86 VAL A O 1
ATOM 663 N N . PHE A 1 87 ? -10.43 27.875 13.227 1 86 87 PHE A N 1
ATOM 664 C CA . PHE A 1 87 ? -9.148 28.406 13.664 1 86 87 PHE A CA 1
ATOM 665 C C . PHE A 1 87 ? -9.312 29.828 14.203 1 86 87 PHE A C 1
ATOM 667 O O . PHE A 1 87 ? -8.781 30.141 15.273 1 86 87 PHE A O 1
ATOM 674 N N . ASP A 1 88 ? -10.055 30.641 13.578 1 84.62 88 ASP A N 1
ATOM 675 C CA . ASP A 1 88 ? -10.242 32.031 13.992 1 84.62 88 ASP A CA 1
ATOM 676 C C . ASP A 1 88 ? -10.891 32.094 15.375 1 84.62 88 ASP A C 1
ATOM 678 O O . ASP A 1 88 ? -10.5 32.938 16.188 1 84.62 88 ASP A O 1
ATOM 682 N N . GLU A 1 89 ? -11.812 31.234 15.523 1 82.31 89 GLU A N 1
ATOM 683 C CA . GLU A 1 89 ? -12.5 31.219 16.812 1 82.31 89 GLU A CA 1
ATOM 684 C C . GLU A 1 89 ? -11.555 30.797 17.938 1 82.31 89 GLU A C 1
ATOM 686 O O . GLU A 1 89 ? -11.617 31.344 19.031 1 82.31 89 GLU A O 1
ATOM 691 N N . VAL A 1 90 ? -10.688 29.922 17.688 1 80.31 90 VAL A N 1
ATOM 692 C CA . VAL A 1 90 ? -9.758 29.391 18.672 1 80.31 90 VAL A CA 1
ATOM 693 C C . VAL A 1 90 ? -8.711 30.438 19.031 1 80.31 90 VAL A C 1
ATOM 695 O O . VAL A 1 90 ? -8.359 30.609 20.203 1 80.31 90 VAL A O 1
ATOM 698 N N . VAL A 1 91 ? -8.242 31.188 18.109 1 80.12 91 VAL A N 1
ATOM 699 C CA . VAL A 1 91 ? -7.141 32.125 18.297 1 80.12 91 VAL A CA 1
ATOM 700 C C . VAL A 1 91 ? -7.664 33.406 18.953 1 80.12 91 VAL A C 1
ATOM 702 O O . VAL A 1 91 ? -6.926 34.094 19.656 1 80.12 91 VAL A O 1
ATOM 705 N N . SER A 1 92 ? -8.93 33.719 18.656 1 77.81 92 SER A N 1
ATOM 706 C CA . SER A 1 92 ? -9.5 34.969 19.203 1 77.81 92 SER A CA 1
ATOM 707 C C . SER A 1 92 ? -9.547 34.938 20.719 1 77.81 92 SER A C 1
ATOM 709 O O . SER A 1 92 ? -9.539 35.969 21.375 1 77.81 92 SER A O 1
ATOM 711 N N . SER A 1 93 ? -9.484 33.812 21.281 1 72.44 93 SER A N 1
ATOM 712 C CA . SER A 1 93 ? -9.633 33.688 22.719 1 72.44 93 SER A CA 1
ATOM 713 C C . SER A 1 93 ? -8.289 33.375 23.391 1 72.44 93 SER A C 1
ATOM 715 O O . SER A 1 93 ? -8.242 33.094 24.594 1 72.44 93 SER A O 1
ATOM 717 N N . TRP A 1 94 ? -7.262 33.5 22.656 1 78.44 94 TRP A N 1
ATOM 718 C CA . TRP A 1 94 ? -5.953 33.125 23.188 1 78.44 94 TRP A CA 1
ATOM 719 C C . TRP A 1 94 ? -5.469 34.125 24.219 1 78.44 94 TRP A C 1
ATOM 721 O O . TRP A 1 94 ? -5.605 35.344 24.031 1 78.44 94 TRP A O 1
ATOM 731 N N . PRO A 1 95 ? -4.984 33.625 25.344 1 75.88 95 PRO A N 1
ATOM 732 C CA . PRO A 1 95 ? -4.527 34.531 26.391 1 75.88 95 PRO A CA 1
ATOM 733 C C . PRO A 1 95 ? -3.281 35.344 26 1 75.88 95 PRO A C 1
ATOM 735 O O . PRO A 1 95 ? -2.41 34.812 25.297 1 75.88 95 PRO A O 1
ATOM 738 N N . VAL A 1 96 ? -3.148 36.469 26.5 1 70.5 96 VAL A N 1
ATOM 739 C CA . VAL A 1 96 ? -2.055 37.406 26.203 1 70.5 96 VAL A CA 1
ATOM 740 C C . VAL A 1 96 ? -0.752 36.844 26.797 1 70.5 96 VAL A C 1
ATOM 742 O O . VAL A 1 96 ? 0.33 37.125 26.25 1 70.5 96 VAL A O 1
ATOM 745 N N . ASN A 1 97 ? -0.93 36.094 27.766 1 75.06 97 ASN A N 1
ATOM 746 C CA . ASN A 1 97 ? 0.266 35.625 28.469 1 75.06 97 ASN A CA 1
ATOM 747 C C . ASN A 1 97 ? 0.856 34.375 27.828 1 75.06 97 ASN A C 1
ATOM 749 O O . ASN A 1 97 ? 1.916 33.906 28.234 1 75.06 97 ASN A O 1
ATOM 753 N N . SER A 1 98 ? 0.186 33.844 26.859 1 77.19 98 SER A N 1
ATOM 754 C CA . SER A 1 98 ? 0.727 32.688 26.156 1 77.19 98 SER A CA 1
ATOM 755 C C . SER A 1 98 ? 1.947 33.062 25.328 1 77.19 98 SER A C 1
ATOM 757 O O . SER A 1 98 ? 1.876 33.938 24.469 1 77.19 98 SER A O 1
ATOM 759 N N . ARG A 1 99 ? 3.082 32.375 25.641 1 79.75 99 ARG A N 1
ATOM 760 C CA . ARG A 1 99 ? 4.336 32.656 24.953 1 79.75 99 ARG A CA 1
ATOM 761 C C . ARG A 1 99 ? 5.02 31.375 24.5 1 79.75 99 ARG A C 1
ATOM 763 O O . ARG A 1 99 ? 6.141 31.078 24.906 1 79.75 99 ARG A O 1
ATOM 770 N N . PRO A 1 100 ? 4.293 30.734 23.609 1 84 100 PRO A N 1
ATOM 771 C CA . PRO A 1 100 ? 4.957 29.516 23.125 1 84 100 PRO A CA 1
ATOM 772 C C . PRO A 1 100 ? 6.18 29.812 22.266 1 84 100 PRO A C 1
ATOM 774 O O . PRO A 1 100 ? 6.176 30.781 21.5 1 84 100 PRO A O 1
ATOM 777 N N . LYS A 1 101 ? 7.203 28.969 22.484 1 84.06 101 LYS A N 1
ATOM 778 C CA . LYS A 1 101 ? 8.391 29.109 21.641 1 84.06 101 LYS A CA 1
ATOM 779 C C . LYS A 1 101 ? 8.289 28.219 20.406 1 84.06 101 LYS A C 1
ATOM 781 O O . LYS A 1 101 ? 9.047 28.375 19.453 1 84.06 101 LYS A O 1
ATOM 786 N N . PHE A 1 102 ? 7.379 27.281 20.438 1 91.81 102 PHE A N 1
ATOM 787 C CA . PHE A 1 102 ? 7.293 26.297 19.375 1 91.81 102 PHE A CA 1
ATOM 788 C C . PHE A 1 102 ? 5.84 25.922 19.109 1 91.81 102 PHE A C 1
ATOM 790 O O . PHE A 1 102 ? 5.117 25.531 20.031 1 91.81 102 PHE A O 1
ATOM 797 N N . ILE A 1 103 ? 5.414 26.078 17.797 1 94.25 103 ILE A N 1
ATOM 798 C CA . ILE A 1 103 ? 4.055 25.766 17.375 1 94.25 103 ILE A CA 1
ATOM 799 C C . ILE A 1 103 ? 4.09 24.844 16.156 1 94.25 103 ILE A C 1
ATOM 801 O O . ILE A 1 103 ? 4.848 25.078 15.211 1 94.25 103 ILE A O 1
ATOM 805 N N . ILE A 1 104 ? 3.301 23.766 16.234 1 96.88 104 ILE A N 1
ATOM 806 C CA . ILE A 1 104 ? 3.074 22.906 15.086 1 96.88 104 ILE A CA 1
ATOM 807 C C . ILE A 1 104 ? 1.606 22.969 14.672 1 96.88 104 ILE A C 1
ATOM 809 O O . ILE A 1 104 ? 0.711 22.766 15.5 1 96.88 104 ILE A O 1
ATOM 813 N N . SER A 1 105 ? 1.383 23.312 13.492 1 96.25 105 SER A N 1
ATOM 814 C CA . SER A 1 105 ? 0.021 23.297 12.969 1 96.25 105 SER A CA 1
ATOM 815 C C . SER A 1 105 ? -0.189 22.156 11.992 1 96.25 105 SER A C 1
ATOM 817 O O . SER A 1 105 ? 0.593 21.969 11.055 1 96.25 1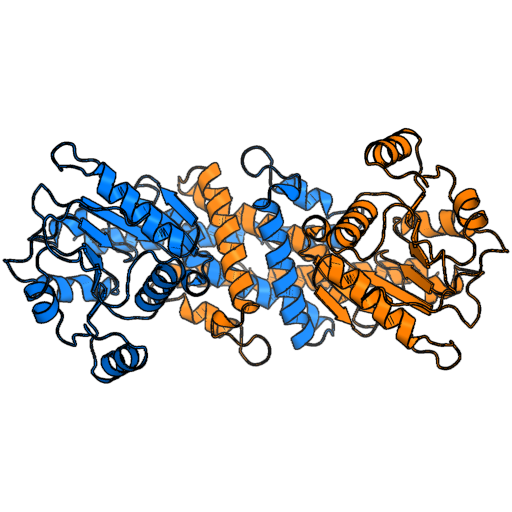05 SER A O 1
ATOM 819 N N . VAL A 1 106 ? -1.276 21.391 12.172 1 95.06 106 VAL A N 1
ATOM 820 C CA . VAL A 1 106 ? -1.59 20.312 11.234 1 95.06 106 VAL A CA 1
ATOM 821 C C . VAL A 1 106 ? -2.852 20.656 10.453 1 95.06 106 VAL A C 1
ATOM 823 O O . VAL A 1 106 ? -3.543 19.766 9.945 1 95.06 106 VAL A O 1
ATOM 826 N N . MET A 1 107 ? -3.18 21.984 10.367 1 89.94 107 MET A N 1
ATOM 827 C CA . MET A 1 107 ? -4.359 22.438 9.641 1 89.94 107 MET A CA 1
ATOM 828 C C . MET A 1 107 ? -4.09 22.5 8.141 1 89.94 107 MET A C 1
ATOM 830 O O . MET A 1 107 ? -3.055 23.016 7.719 1 89.94 107 MET A O 1
ATOM 834 N N . ALA A 1 108 ? -5.07 22.016 7.406 1 84.75 108 ALA A N 1
ATOM 835 C CA . ALA A 1 108 ? -4.973 22.062 5.949 1 84.75 108 ALA A CA 1
ATOM 836 C C . ALA A 1 108 ? -5.238 23.484 5.434 1 84.75 108 ALA A C 1
ATOM 838 O O . ALA A 1 108 ? -6.129 24.172 5.93 1 84.75 108 ALA A O 1
ATOM 839 N N . GLY A 1 109 ? -4.402 23.938 4.527 1 84.56 109 GLY A N 1
ATOM 840 C CA . GLY A 1 109 ? -4.699 25.141 3.771 1 84.56 109 GLY A CA 1
ATOM 841 C C . GLY A 1 109 ? -4.383 26.406 4.531 1 84.56 109 GLY A C 1
ATOM 842 O O . GLY A 1 109 ? -4.832 27.5 4.152 1 84.56 109 GLY A O 1
ATOM 843 N N . VAL A 1 110 ? -3.727 26.375 5.656 1 90.56 110 VAL A N 1
ATOM 844 C CA . VAL A 1 110 ? -3.387 27.562 6.422 1 90.56 110 VAL A CA 1
ATOM 845 C C . VAL A 1 110 ? -1.889 27.844 6.312 1 90.56 110 VAL A C 1
ATOM 847 O O . VAL A 1 110 ? -1.08 27.188 6.977 1 90.56 110 VAL A O 1
ATOM 850 N N . PRO A 1 111 ? -1.544 28.797 5.605 1 93.5 111 PRO A N 1
ATOM 851 C CA . PRO A 1 111 ? -0.125 29.062 5.371 1 93.5 111 PRO A CA 1
ATOM 852 C C . PRO A 1 111 ? 0.582 29.609 6.613 1 93.5 111 PRO A C 1
ATOM 854 O O . PRO A 1 111 ? -0.074 30.094 7.543 1 93.5 111 PRO A O 1
ATOM 857 N N . LEU A 1 112 ? 1.903 29.609 6.582 1 93.81 112 LEU A N 1
ATOM 858 C CA . LEU A 1 112 ? 2.734 30.094 7.672 1 93.81 112 LEU A CA 1
ATOM 859 C C . LEU A 1 112 ? 2.465 31.578 7.938 1 93.81 112 LEU A C 1
ATOM 861 O O . LEU A 1 112 ? 2.4 32 9.094 1 93.81 112 LEU A O 1
ATOM 865 N N . LYS A 1 113 ? 2.328 32.312 6.902 1 91.25 113 LYS A N 1
ATOM 866 C CA . LYS A 1 113 ? 2.062 33.75 7.043 1 91.25 113 LYS A CA 1
ATOM 867 C C . LYS A 1 113 ? 0.766 33.969 7.809 1 91.25 113 LYS A C 1
ATOM 869 O O . LYS A 1 113 ? 0.717 34.844 8.703 1 91.25 113 LYS A O 1
ATOM 874 N N . THR A 1 114 ? -0.211 33.25 7.422 1 90.25 114 THR A N 1
ATOM 875 C CA . THR A 1 114 ? -1.498 33.375 8.094 1 90.25 114 THR A CA 1
ATOM 876 C C . THR A 1 114 ? -1.378 32.969 9.57 1 90.25 114 THR A C 1
ATOM 878 O O . THR A 1 114 ? -1.942 33.625 10.438 1 90.25 114 THR A O 1
ATOM 881 N N . LEU A 1 115 ? -0.653 31.922 9.844 1 90.62 115 LEU A N 1
ATOM 882 C CA . LEU A 1 115 ? -0.434 31.469 11.219 1 90.62 115 LEU A CA 1
ATOM 883 C C . LEU A 1 115 ? 0.274 32.562 12.039 1 90.62 115 LEU A C 1
ATOM 885 O O . LEU A 1 115 ? -0.15 32.875 13.148 1 90.62 115 LEU A O 1
ATOM 889 N N . SER A 1 116 ? 1.275 33.094 11.484 1 88.25 116 SER A N 1
ATOM 890 C CA . SER A 1 116 ? 2.049 34.125 12.18 1 88.25 116 SER A CA 1
ATOM 891 C C . SER A 1 116 ? 1.202 35.375 12.445 1 88.25 116 SER A C 1
ATOM 893 O O . SER A 1 116 ? 1.349 36 13.492 1 88.25 116 SER A O 1
ATOM 895 N N . GLU A 1 117 ? 0.347 35.688 11.562 1 86.75 117 GLU A N 1
ATOM 896 C CA . GLU A 1 117 ? -0.467 36.875 11.68 1 86.75 117 GLU A CA 1
ATOM 897 C C . GLU A 1 117 ? -1.604 36.688 12.68 1 86.75 117 GLU A C 1
ATOM 899 O O . GLU A 1 117 ? -1.972 37.625 13.398 1 86.75 117 GLU A O 1
ATOM 904 N N . LYS A 1 118 ? -2.098 35.531 12.695 1 85.19 118 LYS A N 1
ATOM 905 C CA . LYS A 1 118 ? -3.295 35.281 13.5 1 85.19 118 LYS A CA 1
ATOM 906 C C . LYS A 1 118 ? -2.93 34.875 14.922 1 85.19 118 LYS A C 1
ATOM 908 O O . LYS A 1 118 ? -3.775 34.938 15.82 1 85.19 118 LYS A O 1
ATOM 913 N N . LEU A 1 119 ? -1.773 34.562 15.07 1 83.38 119 LEU A N 1
ATOM 914 C CA . LEU A 1 119 ? -1.339 34.188 16.406 1 83.38 119 LEU A CA 1
ATOM 915 C C . LEU A 1 119 ? -0.59 35.312 17.094 1 83.38 119 LEU A C 1
ATOM 917 O O . LEU A 1 119 ? 0.64 35.375 17.031 1 83.38 119 LEU A O 1
ATOM 921 N N . PRO A 1 120 ? -1.29 36.219 17.688 1 66.44 120 PRO A N 1
ATOM 922 C CA . PRO A 1 120 ? -0.758 37.469 18.219 1 66.44 120 PRO A CA 1
ATOM 923 C C . PRO A 1 120 ? 0.353 37.281 19.25 1 66.44 120 PRO A C 1
ATOM 925 O O . PRO A 1 120 ? 1.15 38.188 19.484 1 66.44 120 PRO A O 1
ATOM 928 N N . PHE A 1 121 ? 0.31 36.188 19.734 1 66.31 121 PHE A N 1
ATOM 929 C CA . PHE A 1 121 ? 1.287 35.969 20.797 1 66.31 121 PHE A CA 1
ATOM 930 C C . PHE A 1 121 ? 2.609 35.5 20.219 1 66.31 121 PHE A C 1
ATOM 932 O O . PHE A 1 121 ? 3.594 35.344 20.938 1 66.31 121 PHE A O 1
ATOM 939 N N . VAL A 1 122 ? 2.471 35.188 19 1 63.38 122 VAL A N 1
ATOM 940 C CA . VAL A 1 122 ? 3.719 34.781 18.359 1 63.38 122 VAL A CA 1
ATOM 941 C C . VAL A 1 122 ? 4.727 35.906 18.406 1 63.38 122 VAL A C 1
ATOM 943 O O . VAL A 1 122 ? 4.422 37.031 18 1 63.38 122 VAL A O 1
ATOM 946 N N . SER A 1 123 ? 5.645 35.719 19.281 1 65.62 123 SER A N 1
ATOM 947 C CA . SER A 1 123 ? 6.742 36.688 19.344 1 65.62 123 SER A CA 1
ATOM 948 C C . SER A 1 123 ? 7.75 36.438 18.219 1 65.62 123 SER A C 1
ATOM 950 O O . SER A 1 123 ? 7.641 35.469 17.469 1 65.62 123 SER A O 1
ATOM 952 N N . GLY A 1 124 ? 8.508 37.406 17.984 1 71.75 124 GLY A N 1
ATOM 953 C CA . GLY A 1 124 ? 9.578 37.281 17.016 1 71.75 124 GLY A CA 1
ATOM 954 C C . GLY A 1 124 ? 10.508 36.125 17.281 1 71.75 124 GLY A C 1
ATOM 955 O O . GLY A 1 124 ? 11.367 35.812 16.453 1 71.75 124 GLY A O 1
ATOM 956 N N . ASN A 1 125 ? 10.172 35.281 18.328 1 81.38 125 ASN A N 1
ATOM 957 C CA . ASN A 1 125 ? 11.062 34.188 18.656 1 81.38 125 ASN A CA 1
ATOM 958 C C . ASN A 1 125 ? 10.328 32.844 18.609 1 81.38 125 ASN A C 1
ATOM 960 O O . ASN A 1 125 ? 10.82 31.844 19.141 1 81.38 125 ASN A O 1
ATOM 964 N N . THR A 1 126 ? 9.195 32.875 18.109 1 90.06 126 THR A N 1
ATOM 965 C CA . THR A 1 126 ? 8.406 31.641 18.031 1 90.06 126 THR A CA 1
ATOM 966 C C . THR A 1 126 ? 8.648 30.906 16.719 1 90.06 126 THR A C 1
ATOM 968 O O . THR A 1 126 ? 8.555 31.516 15.641 1 90.06 126 THR A O 1
ATOM 971 N N . THR A 1 127 ? 9.078 29.625 16.828 1 93.31 127 THR A N 1
ATOM 972 C CA . THR A 1 127 ? 9.18 28.781 15.641 1 93.31 127 THR A CA 1
ATOM 973 C C . THR A 1 127 ? 7.82 28.172 15.297 1 93.31 127 THR A C 1
ATOM 975 O O . THR A 1 127 ? 7.18 27.547 16.156 1 93.31 127 THR A O 1
ATOM 978 N N . ILE A 1 128 ? 7.383 28.359 14.062 1 95.12 128 ILE A N 1
ATOM 979 C CA . ILE A 1 128 ? 6.129 27.781 13.586 1 95.12 128 ILE A CA 1
ATOM 980 C C . ILE A 1 128 ? 6.414 26.766 12.484 1 95.12 128 ILE A C 1
ATOM 982 O O . ILE A 1 128 ? 7.113 27.078 11.516 1 95.12 128 ILE A O 1
ATOM 986 N N . VAL A 1 129 ? 5.887 25.547 12.68 1 97.06 129 VAL A N 1
ATOM 987 C CA . VAL A 1 129 ? 6.02 24.484 11.68 1 97.06 129 VAL A CA 1
ATOM 988 C C . VAL A 1 129 ? 4.637 24.078 11.18 1 97.06 129 VAL A C 1
ATOM 990 O O . VAL A 1 129 ? 3.719 23.859 11.969 1 97.06 129 VAL A O 1
ATOM 993 N N . ARG A 1 130 ? 4.512 24.047 9.898 1 96.88 130 ARG A N 1
ATOM 994 C CA . ARG A 1 130 ? 3.355 23.406 9.281 1 96.88 130 ARG A CA 1
ATOM 995 C C . ARG A 1 130 ? 3.621 21.938 9.031 1 96.88 130 ARG A C 1
ATOM 997 O O . ARG A 1 130 ? 4.625 21.578 8.414 1 96.88 130 ARG A O 1
ATOM 1004 N N . LEU A 1 131 ? 2.771 21.125 9.539 1 97.56 131 LEU A N 1
ATOM 1005 C CA . LEU A 1 131 ? 2.879 19.688 9.398 1 97.56 131 LEU A CA 1
ATOM 1006 C C . LEU A 1 131 ? 1.568 19.078 8.891 1 97.56 131 LEU A C 1
ATOM 1008 O O . LEU A 1 131 ? 0.502 19.359 9.445 1 97.56 131 LEU A O 1
ATOM 1012 N N . MET A 1 132 ? 1.695 18.297 7.809 1 96.81 132 MET A N 1
ATOM 1013 C CA . MET A 1 132 ? 0.488 17.672 7.273 1 96.81 132 MET A CA 1
ATOM 1014 C C . MET A 1 132 ? 0.618 16.156 7.266 1 96.81 132 MET A C 1
ATOM 1016 O O . MET A 1 132 ? 1.029 15.57 6.262 1 96.81 132 MET A O 1
ATOM 1020 N N . PRO A 1 133 ? 0.186 15.547 8.289 1 97.31 133 PRO A N 1
ATOM 1021 C CA . PRO A 1 133 ? 0.058 14.086 8.273 1 97.31 133 PRO A CA 1
ATOM 1022 C C . PRO A 1 133 ? -1.193 13.617 7.539 1 97.31 133 PRO A C 1
ATOM 1024 O O . PRO A 1 133 ? -1.807 14.383 6.793 1 97.31 133 PRO A O 1
ATOM 1027 N N . ASN A 1 134 ? -1.441 12.297 7.566 1 96.56 134 ASN A N 1
ATOM 1028 C CA . ASN A 1 134 ? -2.674 11.781 6.984 1 96.56 134 ASN A CA 1
ATOM 1029 C C . ASN A 1 134 ? -3.299 10.703 7.867 1 96.56 134 ASN A C 1
ATOM 1031 O O . ASN A 1 134 ? -2.861 10.492 9 1 96.56 134 ASN A O 1
ATOM 1035 N N . VAL A 1 135 ? -4.355 10.156 7.441 1 95.94 135 VAL A N 1
ATOM 1036 C CA . VAL A 1 135 ? -5.188 9.266 8.25 1 95.94 135 VAL A CA 1
ATOM 1037 C C . VAL A 1 135 ? -4.383 8.023 8.641 1 95.94 135 VAL A C 1
ATOM 1039 O O . VAL A 1 135 ? -4.691 7.371 9.641 1 95.94 135 VAL A O 1
ATOM 1042 N N . ALA A 1 136 ? -3.404 7.688 7.961 1 98 136 ALA A N 1
ATOM 1043 C CA . ALA A 1 136 ? -2.613 6.492 8.25 1 98 136 ALA A CA 1
ATOM 1044 C C . ALA A 1 136 ? -1.712 6.715 9.461 1 98 136 ALA A C 1
ATOM 1046 O O . ALA A 1 136 ? -1.053 5.785 9.938 1 98 136 ALA A O 1
ATOM 1047 N N . SER A 1 137 ? -1.67 7.93 9.984 1 97.69 137 SER A N 1
ATOM 1048 C CA . SER A 1 137 ? -1.006 8.195 11.258 1 97.69 137 SER A CA 1
ATOM 1049 C C . SER A 1 137 ? -1.526 7.277 12.359 1 97.69 137 SER A C 1
ATOM 1051 O O . SER A 1 137 ? -0.789 6.93 13.281 1 97.69 137 SER A O 1
ATOM 1053 N N . SER A 1 138 ? -2.705 6.852 12.219 1 95.5 138 SER A N 1
ATOM 1054 C CA . SER A 1 138 ? -3.354 6.031 13.234 1 95.5 138 SER A CA 1
ATOM 1055 C C . SER A 1 138 ? -2.656 4.684 13.391 1 95.5 138 SER A C 1
ATOM 1057 O O . SER A 1 138 ? -2.783 4.027 14.422 1 95.5 138 SER A O 1
ATOM 1059 N N . ILE A 1 139 ? -1.903 4.277 12.305 1 97.19 139 ILE A N 1
ATOM 1060 C CA . ILE A 1 139 ? -1.24 2.98 12.367 1 97.19 139 ILE A CA 1
ATOM 1061 C C . ILE A 1 139 ? 0.258 3.154 12.133 1 97.19 139 ILE A C 1
ATOM 1063 O O . ILE A 1 139 ? 0.959 2.189 11.812 1 97.19 139 ILE A O 1
ATOM 1067 N N . GLY A 1 140 ? 0.667 4.359 12.133 1 97.25 140 GLY A N 1
ATOM 1068 C CA . GLY A 1 140 ? 2.092 4.637 12.055 1 97.25 140 GLY A CA 1
ATOM 1069 C C . GLY A 1 140 ? 2.631 4.613 10.641 1 97.25 140 GLY A C 1
ATOM 1070 O O . GLY A 1 140 ? 3.83 4.422 10.43 1 97.25 140 GLY A O 1
ATOM 1071 N N . PHE A 1 141 ? 1.787 4.809 9.609 1 98 141 PHE A N 1
ATOM 1072 C CA . PHE A 1 141 ? 2.219 4.738 8.219 1 98 141 PHE A CA 1
ATOM 1073 C C . PHE A 1 141 ? 1.929 6.051 7.492 1 98 141 PHE A C 1
ATOM 1075 O O . PHE A 1 141 ? 1.683 6.059 6.285 1 98 141 PHE A O 1
ATOM 1082 N N . SER A 1 142 ? 1.951 7.113 8.195 1 98.38 142 SER A N 1
ATOM 1083 C CA . SER A 1 142 ? 1.642 8.422 7.629 1 98.38 142 SER A CA 1
ATOM 1084 C C . SER A 1 142 ? 2.697 8.852 6.613 1 98.38 142 SER A C 1
ATOM 1086 O O . SER A 1 142 ? 3.885 8.578 6.793 1 98.38 142 SER A O 1
ATOM 1088 N N . ALA A 1 143 ? 2.227 9.438 5.531 1 98.5 143 ALA A N 1
ATOM 1089 C CA . ALA A 1 143 ? 3.064 10.203 4.617 1 98.5 143 ALA A CA 1
ATOM 1090 C C . ALA A 1 143 ? 2.92 11.703 4.867 1 98.5 143 ALA A C 1
ATOM 1092 O O . ALA A 1 143 ? 2.066 12.359 4.262 1 98.5 143 ALA A O 1
ATOM 1093 N N . SER A 1 144 ? 3.828 12.258 5.676 1 98.31 144 SER A N 1
ATOM 1094 C CA . SER A 1 144 ? 3.643 13.625 6.141 1 98.31 144 SER A CA 1
ATOM 1095 C C . SER A 1 144 ? 4.531 14.602 5.367 1 98.31 144 SER A C 1
ATOM 1097 O O . SER A 1 144 ? 5.555 14.203 4.805 1 98.31 144 SER A O 1
ATOM 1099 N N . THR A 1 145 ? 4.098 15.781 5.316 1 98.06 145 THR A N 1
ATOM 1100 C CA . THR A 1 145 ? 4.863 16.906 4.773 1 98.06 145 THR A CA 1
ATOM 1101 C C . THR A 1 145 ? 4.992 18.016 5.809 1 98.06 145 THR A C 1
ATOM 1103 O O . THR A 1 145 ? 4.066 18.266 6.582 1 98.06 145 THR A O 1
ATOM 1106 N N . MET A 1 146 ? 6.141 18.656 5.863 1 98.06 146 MET A N 1
ATOM 1107 C CA . MET A 1 146 ? 6.285 19.781 6.789 1 98.06 146 MET A CA 1
ATOM 1108 C C . MET A 1 146 ? 7.062 20.922 6.141 1 98.06 146 MET A C 1
ATOM 1110 O O . MET A 1 146 ? 7.82 20.703 5.195 1 98.06 146 MET A O 1
ATOM 1114 N N . CYS A 1 147 ? 6.836 22.078 6.598 1 97.69 147 CYS A N 1
ATOM 1115 C CA . CYS A 1 147 ? 7.586 23.25 6.184 1 97.69 147 CYS A CA 1
ATOM 1116 C C . CYS A 1 147 ? 7.664 24.281 7.312 1 97.69 147 CYS A C 1
ATOM 1118 O O . CYS A 1 147 ? 6.938 24.172 8.305 1 97.69 147 CYS A O 1
ATOM 1120 N N . TYR A 1 148 ? 8.602 25.156 7.262 1 96.38 148 TYR A N 1
ATOM 1121 C CA . TYR A 1 148 ? 8.797 26.281 8.172 1 96.38 148 TYR A CA 1
ATOM 1122 C C . TYR A 1 148 ? 9.516 27.438 7.48 1 96.38 148 TYR A C 1
ATOM 1124 O O . TYR A 1 148 ? 10.016 27.281 6.363 1 96.38 148 TYR A O 1
ATOM 1132 N N . GLU A 1 149 ? 9.43 28.562 8.078 1 93.56 149 GLU A N 1
ATOM 1133 C CA . GLU A 1 149 ? 10.188 29.719 7.594 1 93.56 149 GLU A CA 1
ATOM 1134 C C . GLU A 1 149 ? 11.453 29.938 8.414 1 93.56 149 GLU A C 1
ATOM 1136 O O . GLU A 1 149 ? 11.391 30.141 9.625 1 93.56 149 GLU A O 1
ATOM 1141 N N . LYS A 1 150 ? 12.547 29.891 7.672 1 92.88 150 LYS A N 1
ATOM 1142 C CA . LYS A 1 150 ? 13.812 30.141 8.352 1 92.88 150 LYS A CA 1
ATOM 1143 C C . LYS A 1 150 ? 13.922 31.594 8.805 1 92.88 150 LYS A C 1
ATOM 1145 O O . LYS A 1 150 ? 13.617 32.5 8.039 1 92.88 150 LYS A O 1
ATOM 1150 N N . ASN A 1 151 ? 14.188 31.766 10.016 1 90.94 151 ASN A N 1
ATOM 1151 C CA . ASN A 1 151 ? 14.375 33.062 10.617 1 90.94 151 ASN A CA 1
ATOM 1152 C C . ASN A 1 151 ? 15.57 33.094 11.562 1 90.94 151 ASN A C 1
ATOM 1154 O O . ASN A 1 151 ? 15.516 32.531 12.656 1 90.94 151 ASN A O 1
ATOM 1158 N N . ASP A 1 152 ? 16.594 33.812 11.219 1 88.94 152 ASP A N 1
ATOM 1159 C CA . ASP A 1 152 ? 17.844 33.844 11.969 1 88.94 152 ASP A CA 1
ATOM 1160 C C . ASP A 1 152 ? 17.656 34.5 13.328 1 88.94 152 ASP A C 1
ATOM 1162 O O . ASP A 1 152 ? 18.5 34.344 14.219 1 88.94 152 ASP A O 1
ATOM 1166 N N . LYS A 1 153 ? 16.594 35.219 13.438 1 88.62 153 LYS A N 1
ATOM 1167 C CA . LYS A 1 153 ? 16.359 35.906 14.703 1 88.62 153 LYS A CA 1
ATOM 1168 C C . LYS A 1 153 ? 15.789 34.969 15.75 1 88.62 153 LYS A C 1
ATOM 1170 O O . LYS A 1 153 ? 15.766 35.281 16.938 1 88.62 153 LYS A O 1
ATOM 1175 N N . ILE A 1 154 ? 15.32 33.844 15.312 1 88.69 154 ILE A N 1
ATOM 1176 C CA . ILE A 1 154 ? 14.75 32.875 16.234 1 88.69 154 ILE A CA 1
ATOM 1177 C C . ILE A 1 154 ? 15.867 32 16.844 1 88.69 154 ILE A C 1
ATOM 1179 O O . ILE A 1 154 ? 16.578 31.312 16.125 1 88.69 154 ILE A O 1
ATOM 1183 N N . GLU A 1 155 ? 15.914 32.031 18.141 1 86.62 155 GLU A N 1
ATOM 1184 C CA . GLU A 1 155 ? 16.938 31.266 18.844 1 86.62 155 GLU A CA 1
ATOM 1185 C C . GLU A 1 155 ? 16.641 29.766 18.781 1 86.62 155 GLU A C 1
ATOM 1187 O O . GLU A 1 155 ? 15.5 29.344 19.016 1 86.62 155 GLU A O 1
ATOM 1192 N N . ASN A 1 156 ? 17.625 28.984 18.453 1 89.06 156 ASN A N 1
ATOM 1193 C CA . ASN A 1 156 ? 17.578 27.516 18.453 1 89.06 156 ASN A CA 1
ATOM 1194 C C . ASN A 1 156 ? 16.484 26.984 17.547 1 89.06 156 ASN A C 1
ATOM 1196 O O . ASN A 1 156 ? 15.852 25.969 17.859 1 89.06 156 ASN A O 1
ATOM 1200 N N . GLN A 1 157 ? 16.203 27.703 16.516 1 93.19 157 GLN A N 1
ATOM 1201 C CA . GLN A 1 157 ? 15.141 27.281 15.602 1 93.19 157 GLN A CA 1
ATOM 1202 C C . GLN A 1 157 ? 15.383 25.859 15.086 1 93.19 157 GLN A C 1
ATOM 1204 O O . GLN A 1 157 ? 14.438 25.078 14.938 1 93.19 157 GLN A O 1
ATOM 1209 N N . GLU A 1 158 ? 16.672 25.547 14.852 1 94 158 GLU A N 1
ATOM 1210 C CA . GLU A 1 158 ? 17.016 24.234 14.297 1 94 158 GLU A CA 1
ATOM 1211 C C . GLU A 1 158 ? 16.609 23.109 15.242 1 94 158 GLU A C 1
ATOM 1213 O O . GLU A 1 158 ? 16.234 22.031 14.797 1 94 158 GLU A O 1
ATOM 1218 N N . VAL A 1 159 ? 16.688 23.359 16.438 1 93.75 159 VAL A N 1
ATOM 1219 C CA . VAL A 1 159 ? 16.328 22.359 17.438 1 93.75 159 VAL A CA 1
ATOM 1220 C C . VAL A 1 159 ? 14.828 22.078 17.359 1 93.75 159 VAL A C 1
ATOM 1222 O O . VAL A 1 159 ? 14.391 20.922 17.438 1 93.75 159 VAL A O 1
ATOM 1225 N N . PHE A 1 160 ? 14.062 23.094 17.188 1 93.88 160 PHE A N 1
ATOM 1226 C CA . PHE A 1 160 ? 12.617 22.953 17.094 1 93.88 160 PHE A CA 1
ATOM 1227 C C . PHE A 1 160 ? 12.219 22.234 15.812 1 93.88 160 PHE A C 1
ATOM 1229 O O . PHE A 1 160 ? 11.32 21.391 15.82 1 93.88 160 PHE A O 1
ATOM 1236 N N . VAL A 1 161 ? 12.891 22.547 14.789 1 96.12 161 VAL A N 1
ATOM 1237 C CA . VAL A 1 161 ? 12.609 21.922 13.508 1 96.12 161 VAL A CA 1
ATOM 1238 C C . VAL A 1 161 ? 12.93 20.438 13.578 1 96.12 161 VAL A C 1
ATOM 1240 O O . VAL A 1 161 ? 12.164 19.594 13.086 1 96.12 161 VAL A O 1
ATOM 1243 N N . GLU A 1 162 ? 14 20.109 14.141 1 96.88 162 GLU A N 1
ATOM 1244 C CA . GLU A 1 162 ? 14.359 18.703 14.328 1 96.88 162 GLU A CA 1
ATOM 1245 C C . GLU A 1 162 ? 13.359 17.984 15.227 1 96.88 162 GLU A C 1
ATOM 1247 O O . GLU A 1 162 ? 13.023 16.828 14.992 1 96.88 162 GLU A O 1
ATOM 1252 N N . CYS A 1 163 ? 12.922 18.688 16.203 1 95.38 163 CYS A N 1
ATOM 1253 C CA . CYS A 1 163 ? 11.906 18.141 17.094 1 95.38 163 CYS A CA 1
ATOM 1254 C C . CYS A 1 163 ? 10.625 17.844 16.328 1 95.38 163 CYS A C 1
ATOM 1256 O O . CYS A 1 163 ? 10.016 16.781 16.5 1 95.38 163 CYS A O 1
ATOM 1258 N N . ALA A 1 164 ? 10.258 18.734 15.5 1 97.19 164 ALA A N 1
ATOM 1259 C CA . ALA A 1 164 ? 9.062 18.547 14.688 1 97.19 164 ALA A CA 1
ATOM 1260 C C . ALA A 1 164 ? 9.211 17.344 13.766 1 97.19 164 ALA A C 1
ATOM 1262 O O . ALA A 1 164 ? 8.266 16.578 13.57 1 97.19 164 ALA A O 1
ATOM 1263 N N . ARG A 1 165 ? 10.359 17.25 13.234 1 97.69 165 ARG A N 1
ATOM 1264 C CA . ARG A 1 165 ? 10.641 16.109 12.359 1 97.69 165 ARG A CA 1
ATOM 1265 C C . ARG A 1 165 ? 10.508 14.789 13.117 1 97.69 165 ARG A C 1
ATOM 1267 O O . ARG A 1 165 ? 9.844 13.859 12.641 1 97.69 165 ARG A O 1
ATOM 1274 N N . LYS A 1 166 ? 11.086 14.711 14.219 1 97.56 166 LYS A N 1
ATOM 1275 C CA . LYS A 1 166 ? 11.008 13.5 15.039 1 97.56 166 LYS A CA 1
ATOM 1276 C C . LYS A 1 166 ? 9.57 13.219 15.469 1 97.56 166 LYS A C 1
ATOM 1278 O O . LYS A 1 166 ? 9.156 12.062 15.531 1 97.56 166 LYS A O 1
ATOM 1283 N N . PHE A 1 167 ? 8.93 14.289 15.781 1 96.75 167 PHE A N 1
ATOM 1284 C CA . PHE A 1 167 ? 7.516 14.188 16.125 1 96.75 167 PHE A CA 1
ATOM 1285 C C . PHE A 1 167 ? 6.73 13.547 14.984 1 96.75 167 PHE A C 1
ATOM 1287 O O . PHE A 1 167 ? 5.969 12.602 15.203 1 96.75 167 PHE A O 1
ATOM 1294 N N . ALA A 1 168 ? 6.949 14.008 13.781 1 97.88 168 ALA A N 1
ATOM 1295 C CA . ALA A 1 168 ? 6.27 13.484 12.602 1 97.88 168 ALA A CA 1
ATOM 1296 C C . ALA A 1 168 ? 6.664 12.031 12.344 1 97.88 168 ALA A C 1
ATOM 1298 O O . ALA A 1 168 ? 5.832 11.211 11.945 1 97.88 168 ALA A O 1
ATOM 1299 N N . GLU A 1 169 ? 7.895 11.695 12.602 1 97.94 169 GLU A N 1
ATOM 1300 C CA . GLU A 1 169 ? 8.445 10.375 12.328 1 97.94 169 GLU A CA 1
ATOM 1301 C C . GLU A 1 169 ? 7.883 9.336 13.297 1 97.94 169 GLU A C 1
ATOM 1303 O O . GLU A 1 169 ? 8 8.133 13.055 1 97.94 169 GLU A O 1
ATOM 1308 N N . CYS A 1 170 ? 7.246 9.789 14.352 1 97.62 170 CYS A N 1
ATOM 1309 C CA . CYS A 1 170 ? 6.602 8.867 15.289 1 97.62 170 CYS A CA 1
ATOM 1310 C C . CYS A 1 170 ? 5.426 8.164 14.625 1 97.62 170 CYS A C 1
ATOM 1312 O O . CYS A 1 170 ? 5.027 7.078 15.055 1 97.62 170 CYS A O 1
ATOM 1314 N N . VAL A 1 171 ? 4.898 8.766 13.586 1 97.81 171 VAL A N 1
ATOM 1315 C CA . VAL A 1 171 ? 3.678 8.195 13.031 1 97.81 171 VAL A CA 1
ATOM 1316 C C . VAL A 1 171 ? 3.885 7.879 11.555 1 97.81 171 VAL A C 1
ATOM 1318 O O . VAL A 1 171 ? 2.92 7.637 10.82 1 97.81 171 VAL A O 1
ATOM 1321 N N . GLY A 1 172 ? 5.043 7.891 11.07 1 98 172 GLY A N 1
ATOM 1322 C CA . GLY A 1 172 ? 5.34 7.594 9.68 1 98 172 GLY A CA 1
ATOM 1323 C C . GLY A 1 172 ? 6.566 8.32 9.164 1 98 172 GLY A C 1
ATOM 1324 O O . GLY A 1 172 ? 7.57 8.43 9.867 1 98 172 GLY A O 1
ATOM 1325 N N . THR A 1 173 ? 6.484 8.742 7.852 1 98.19 173 THR A N 1
ATOM 1326 C CA . THR A 1 173 ? 7.578 9.484 7.23 1 98.19 173 THR A CA 1
ATOM 1327 C C . THR A 1 173 ? 7.227 10.961 7.098 1 98.19 173 THR A C 1
ATOM 1329 O O . THR A 1 173 ? 6.062 11.344 7.246 1 98.19 173 THR A O 1
ATOM 1332 N N . VAL A 1 174 ? 8.25 11.758 6.859 1 98.25 174 VAL A N 1
ATOM 1333 C CA . VAL A 1 174 ? 7.996 13.18 6.684 1 98.25 174 VAL A CA 1
ATOM 1334 C C . VAL A 1 174 ? 8.984 13.758 5.668 1 98.25 174 VAL A C 1
ATOM 1336 O O . VAL A 1 174 ? 10.156 13.383 5.648 1 98.25 174 VAL A O 1
ATOM 1339 N N . GLU A 1 175 ? 8.438 14.523 4.793 1 97.69 175 GLU A N 1
ATOM 1340 C CA . GLU A 1 175 ? 9.227 15.281 3.83 1 97.69 175 GLU A CA 1
ATOM 1341 C C . GLU A 1 175 ? 9.242 16.766 4.172 1 97.69 175 GLU A C 1
ATOM 1343 O O . GLU A 1 175 ? 8.195 17.359 4.418 1 97.69 175 GLU A O 1
ATOM 1348 N N . LEU A 1 176 ? 10.438 17.328 4.285 1 97.25 176 LEU A N 1
ATOM 1349 C CA . LEU A 1 176 ? 10.562 18.781 4.402 1 97.25 176 LEU A CA 1
ATOM 1350 C C . LEU A 1 176 ? 10.57 19.438 3.027 1 97.25 176 LEU A C 1
ATOM 1352 O O . LEU A 1 176 ? 11.461 19.188 2.215 1 97.25 176 LEU A O 1
ATOM 1356 N N . ILE A 1 177 ? 9.562 20.266 2.812 1 96.5 177 ILE A N 1
ATOM 1357 C CA . ILE A 1 177 ? 9.438 20.875 1.492 1 96.5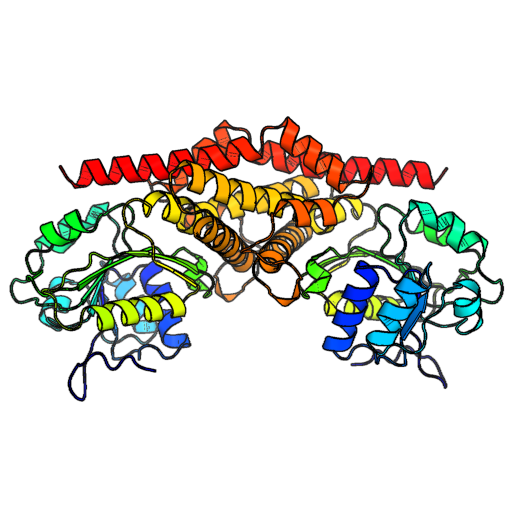 177 ILE A CA 1
ATOM 1358 C C . ILE A 1 177 ? 9.211 22.375 1.636 1 96.5 177 ILE A C 1
ATOM 1360 O O . ILE A 1 177 ? 8.734 22.844 2.674 1 96.5 177 ILE A O 1
ATOM 1364 N N . PRO A 1 178 ? 9.578 23.125 0.578 1 96.12 178 PRO A N 1
ATOM 1365 C CA . PRO A 1 178 ? 9.219 24.547 0.617 1 96.12 178 PRO A CA 1
ATOM 1366 C C . PRO A 1 178 ? 7.707 24.781 0.665 1 96.12 178 PRO A C 1
ATOM 1368 O O . PRO A 1 178 ? 6.945 24.016 0.066 1 96.12 178 PRO A O 1
ATOM 1371 N N . GLU A 1 179 ? 7.305 25.797 1.33 1 96.06 179 GLU A N 1
ATOM 1372 C CA . GLU A 1 179 ? 5.875 26.031 1.506 1 96.06 179 GLU A CA 1
ATOM 1373 C C . GLU A 1 179 ? 5.164 26.156 0.16 1 96.06 179 GLU A C 1
ATOM 1375 O O . GLU A 1 179 ? 4.008 25.75 0.019 1 96.06 179 GLU A O 1
ATOM 1380 N N . ARG A 1 180 ? 5.855 26.719 -0.877 1 94.31 180 ARG A N 1
ATOM 1381 C CA . ARG A 1 180 ? 5.238 26.906 -2.186 1 94.31 180 ARG A CA 1
ATOM 1382 C C . ARG A 1 180 ? 4.785 25.578 -2.777 1 94.31 180 ARG A C 1
ATOM 1384 O O . ARG A 1 180 ? 3.916 25.547 -3.648 1 94.31 180 ARG A O 1
ATOM 1391 N N . CYS A 1 181 ? 5.352 24.469 -2.314 1 96.5 181 CYS A N 1
ATOM 1392 C CA . CYS A 1 181 ? 5.031 23.141 -2.826 1 96.5 181 CYS A CA 1
ATOM 1393 C C . CYS A 1 181 ? 4.184 22.359 -1.828 1 96.5 181 CYS A C 1
ATOM 1395 O O . CYS A 1 181 ? 4.004 21.156 -1.974 1 96.5 181 CYS A O 1
ATOM 1397 N N . PHE A 1 182 ? 3.703 23.047 -0.828 1 97.06 182 PHE A N 1
ATOM 1398 C CA . PHE A 1 182 ? 3.039 22.344 0.265 1 97.06 182 PHE A CA 1
ATOM 1399 C C . PHE A 1 182 ? 1.706 21.766 -0.193 1 97.06 182 PHE A C 1
ATOM 1401 O O . PHE A 1 182 ? 1.357 20.641 0.165 1 97.06 182 PHE A O 1
ATOM 1408 N N . ASN A 1 183 ? 1.014 22.5 -1.038 1 95.88 183 ASN A N 1
ATOM 1409 C CA . ASN A 1 183 ? -0.331 22.078 -1.417 1 95.88 183 ASN A CA 1
ATOM 1410 C C . ASN A 1 183 ? -0.299 20.859 -2.32 1 95.88 183 ASN A C 1
ATOM 1412 O O . ASN A 1 183 ? -1.032 19.891 -2.09 1 95.88 183 ASN A O 1
ATOM 1416 N N . PRO A 1 184 ? 0.555 20.828 -3.35 1 97.44 184 PRO A N 1
ATOM 1417 C CA . PRO A 1 184 ? 0.647 19.578 -4.117 1 97.44 184 PRO A CA 1
ATOM 1418 C C . PRO A 1 184 ? 1.142 18.406 -3.275 1 97.44 184 PRO A C 1
ATOM 1420 O O . PRO A 1 184 ? 0.701 17.281 -3.477 1 97.44 184 PRO A O 1
ATOM 1423 N N . ALA A 1 185 ? 2.016 18.625 -2.34 1 98 185 ALA A N 1
ATOM 1424 C CA . ALA A 1 185 ? 2.479 17.578 -1.439 1 98 185 ALA A CA 1
ATOM 1425 C C . ALA A 1 185 ? 1.335 17.047 -0.575 1 98 185 ALA A C 1
ATOM 1427 O O . ALA A 1 185 ? 1.198 15.844 -0.383 1 98 185 ALA A O 1
ATOM 1428 N N . MET A 1 186 ? 0.576 17.938 -0.119 1 95.75 186 MET A N 1
ATOM 1429 C CA . MET A 1 186 ? -0.572 17.562 0.702 1 95.75 186 MET A CA 1
ATOM 1430 C C . MET A 1 186 ? -1.587 16.766 -0.114 1 95.75 186 MET A C 1
ATOM 1432 O O . MET A 1 186 ? -2.223 15.852 0.403 1 95.75 186 MET A O 1
ATOM 1436 N N . ALA A 1 187 ? -1.716 17.109 -1.367 1 97.56 187 ALA A N 1
ATOM 1437 C CA . ALA A 1 187 ? -2.662 16.406 -2.229 1 97.56 187 ALA A CA 1
ATOM 1438 C C . ALA A 1 187 ? -2.324 14.922 -2.312 1 97.56 187 ALA A C 1
ATOM 1440 O O . ALA A 1 187 ? -3.205 14.07 -2.17 1 97.56 187 ALA A O 1
ATOM 1441 N N . ILE A 1 188 ? -1.099 14.602 -2.469 1 98.25 188 ILE A N 1
ATOM 1442 C CA . ILE A 1 188 ? -0.732 13.203 -2.676 1 98.25 188 ILE A CA 1
ATOM 1443 C C . ILE A 1 188 ? -0.444 12.539 -1.331 1 98.25 188 ILE A C 1
ATOM 1445 O O . ILE A 1 188 ? -0.619 11.328 -1.179 1 98.25 188 ILE A O 1
ATOM 1449 N N . GLY A 1 189 ? -0.052 13.266 -0.339 1 97.69 189 GLY A N 1
ATOM 1450 C CA . GLY A 1 189 ? 0.232 12.703 0.97 1 97.69 189 GLY A CA 1
ATOM 1451 C C . GLY A 1 189 ? -0.985 12.648 1.873 1 97.69 189 GLY A C 1
ATOM 1452 O O . GLY A 1 189 ? -1.121 11.727 2.684 1 97.69 189 GLY A O 1
ATOM 1453 N N . GLY A 1 190 ? -1.816 13.617 1.744 1 95.94 190 GLY A N 1
ATOM 1454 C CA . GLY A 1 190 ? -2.938 13.773 2.658 1 95.94 190 GLY A CA 1
ATOM 1455 C C . GLY A 1 190 ? -4.258 13.312 2.07 1 95.94 190 GLY A C 1
ATOM 1456 O O . GLY A 1 190 ? -5.035 12.633 2.74 1 95.94 190 GLY A O 1
ATOM 1457 N N . SER A 1 191 ? -4.449 13.57 0.811 1 97.12 191 SER A N 1
ATOM 1458 C CA . SER A 1 191 ? -5.75 13.336 0.192 1 97.12 191 SER A CA 1
ATOM 1459 C C . SER A 1 191 ? -5.781 11.992 -0.537 1 97.12 191 SER A C 1
ATOM 1461 O O . SER A 1 191 ? -6.824 11.336 -0.59 1 97.12 191 SER A O 1
ATOM 1463 N N . SER A 1 192 ? -4.703 11.578 -1.086 1 98.56 192 SER A N 1
ATOM 1464 C CA . SER A 1 192 ? -4.68 10.43 -1.985 1 98.56 192 SER A CA 1
ATOM 1465 C C . SER A 1 192 ? -5.082 9.148 -1.26 1 98.56 192 SER A C 1
ATOM 1467 O O . SER A 1 192 ? -5.512 8.18 -1.89 1 98.56 192 SER A O 1
ATOM 1469 N N . PRO A 1 193 ? -4.934 9.055 0.093 1 98.62 193 PRO A N 1
ATOM 1470 C CA . PRO A 1 193 ? -5.469 7.863 0.749 1 98.62 193 PRO A CA 1
ATOM 1471 C C . PRO A 1 193 ? -6.93 7.598 0.394 1 98.62 193 PRO A C 1
ATOM 1473 O O . PRO A 1 193 ? -7.309 6.453 0.135 1 98.62 193 PRO A O 1
ATOM 1476 N N . ALA A 1 194 ? -7.723 8.602 0.36 1 98.56 194 ALA A N 1
ATOM 1477 C CA . ALA A 1 194 ? -9.117 8.445 -0.039 1 98.56 194 ALA A CA 1
ATOM 1478 C C . ALA A 1 194 ? -9.227 7.824 -1.431 1 98.56 194 ALA A C 1
ATOM 1480 O O . ALA A 1 194 ? -10.047 6.938 -1.661 1 98.56 194 ALA A O 1
ATOM 1481 N N . TRP A 1 195 ? -8.414 8.266 -2.346 1 98.88 195 TRP A N 1
ATOM 1482 C CA . TRP A 1 195 ? -8.422 7.789 -3.725 1 98.88 195 TRP A CA 1
ATOM 1483 C C . TRP A 1 195 ? -7.887 6.363 -3.814 1 98.88 195 TRP A C 1
ATOM 1485 O O . TRP A 1 195 ? -8.328 5.578 -4.656 1 98.88 195 TRP A O 1
ATOM 1495 N N . THR A 1 196 ? -6.949 6.102 -2.973 1 98.88 196 THR A N 1
ATOM 1496 C CA . THR A 1 196 ? -6.414 4.746 -2.898 1 98.88 196 THR A CA 1
ATOM 1497 C C . THR A 1 196 ? -7.484 3.766 -2.439 1 98.88 196 THR A C 1
ATOM 1499 O O . THR A 1 196 ? -7.586 2.656 -2.967 1 98.88 196 THR A O 1
ATOM 1502 N N . PHE A 1 197 ? -8.297 4.176 -1.423 1 98.81 197 PHE A N 1
ATOM 1503 C CA . PHE A 1 197 ? -9.414 3.334 -1.02 1 98.81 197 PHE A CA 1
ATOM 1504 C C . PHE A 1 197 ? -10.352 3.084 -2.193 1 98.81 197 PHE A C 1
ATOM 1506 O O . PHE A 1 197 ? -10.82 1.959 -2.393 1 98.81 197 PHE A O 1
ATOM 1513 N N . MET A 1 198 ? -10.586 4.105 -2.969 1 98.81 198 MET A N 1
ATOM 1514 C CA . MET A 1 198 ? -11.438 3.967 -4.148 1 98.81 198 MET A CA 1
ATOM 1515 C C . MET A 1 198 ? -10.82 3 -5.152 1 98.81 198 MET A C 1
ATOM 1517 O O . MET A 1 198 ? -11.531 2.201 -5.766 1 98.81 198 MET A O 1
ATOM 1521 N N . TYR A 1 199 ? -9.531 3.117 -5.324 1 98.88 199 TYR A N 1
ATOM 1522 C CA . TYR A 1 199 ? -8.797 2.244 -6.234 1 98.88 199 TYR A CA 1
ATOM 1523 C C . TYR A 1 199 ? -8.938 0.784 -5.824 1 98.88 199 TYR A C 1
ATOM 1525 O O . TYR A 1 199 ? -9.32 -0.062 -6.637 1 98.88 199 TYR A O 1
ATOM 1533 N N . ILE A 1 200 ? -8.703 0.495 -4.582 1 98.88 200 ILE A N 1
ATOM 1534 C CA . ILE A 1 200 ? -8.75 -0.867 -4.062 1 98.88 200 ILE A CA 1
ATOM 1535 C C . ILE A 1 200 ? -10.18 -1.397 -4.141 1 98.88 200 ILE A C 1
ATOM 1537 O O . ILE A 1 200 ? -10.398 -2.555 -4.508 1 98.88 200 ILE A O 1
ATOM 1541 N N . GLU A 1 201 ? -11.102 -0.536 -3.801 1 98.69 201 GLU A N 1
ATOM 1542 C CA . GLU A 1 201 ? -12.508 -0.911 -3.922 1 98.69 201 GLU A CA 1
ATOM 1543 C C . GLU A 1 201 ? -12.859 -1.281 -5.359 1 98.69 201 GLU A C 1
ATOM 1545 O O . GLU A 1 201 ? -13.57 -2.26 -5.598 1 98.69 201 GLU A O 1
ATOM 1550 N N . SER A 1 202 ? -12.406 -0.511 -6.27 1 98.81 202 SER A N 1
ATOM 1551 C CA . SER A 1 202 ? -12.695 -0.747 -7.68 1 98.81 202 SER A CA 1
ATOM 1552 C C . SER A 1 202 ? -12.062 -2.047 -8.164 1 98.81 202 SER A C 1
ATOM 1554 O O . SER A 1 202 ? -12.648 -2.76 -8.984 1 98.81 202 SER A O 1
ATOM 1556 N N . LEU A 1 203 ? -10.828 -2.342 -7.734 1 98.81 203 LEU A N 1
ATOM 1557 C CA . LEU A 1 203 ? -10.219 -3.635 -8.023 1 98.81 203 LEU A CA 1
ATOM 1558 C C . LEU A 1 203 ? -11.109 -4.773 -7.547 1 98.81 203 LEU A C 1
ATOM 1560 O O . LEU A 1 203 ? -11.422 -5.688 -8.312 1 98.81 203 LEU A O 1
ATOM 1564 N N . ALA A 1 204 ? -11.508 -4.656 -6.27 1 98.69 204 ALA A N 1
ATOM 1565 C CA . ALA A 1 204 ? -12.344 -5.695 -5.672 1 98.69 204 ALA A CA 1
ATOM 1566 C C . ALA A 1 204 ? -13.656 -5.844 -6.438 1 98.69 204 ALA A C 1
ATOM 1568 O O . ALA A 1 204 ? -14.078 -6.961 -6.75 1 98.69 204 ALA A O 1
ATOM 1569 N N . ASP A 1 205 ? -14.297 -4.734 -6.754 1 98.62 205 ASP A N 1
ATOM 1570 C CA . ASP A 1 205 ? -15.555 -4.762 -7.484 1 98.62 205 ASP A CA 1
ATOM 1571 C C . ASP A 1 205 ? -15.391 -5.422 -8.852 1 98.62 205 ASP A C 1
ATOM 1573 O O . ASP A 1 205 ? -16.266 -6.152 -9.305 1 98.62 205 ASP A O 1
ATOM 1577 N N . GLY A 1 206 ? -14.32 -5.098 -9.516 1 98.69 206 GLY A N 1
ATOM 1578 C CA . GLY A 1 206 ? -14.047 -5.75 -10.781 1 98.69 206 GLY A CA 1
ATOM 1579 C C . GLY A 1 206 ? -13.961 -7.258 -10.672 1 98.69 206 GLY A C 1
ATOM 1580 O O . GLY A 1 206 ? -14.477 -7.98 -11.523 1 98.69 206 GLY A O 1
ATOM 1581 N N . ALA A 1 207 ? -13.289 -7.715 -9.672 1 98.62 207 ALA A N 1
ATOM 1582 C CA . ALA A 1 207 ? -13.164 -9.156 -9.461 1 98.62 207 ALA A CA 1
ATOM 1583 C C . ALA A 1 207 ? -14.516 -9.781 -9.125 1 98.62 207 ALA A C 1
ATOM 1585 O O . ALA A 1 207 ? -14.836 -10.875 -9.578 1 98.62 207 ALA A O 1
ATOM 1586 N N . VAL A 1 208 ? -15.312 -9.102 -8.281 1 98.44 208 VAL A N 1
ATOM 1587 C CA . VAL A 1 208 ? -16.656 -9.57 -7.926 1 98.44 208 VAL A CA 1
ATOM 1588 C C . VAL A 1 208 ? -17.516 -9.664 -9.18 1 98.44 208 VAL A C 1
ATOM 1590 O O . VAL A 1 208 ? -18.266 -10.625 -9.344 1 98.44 208 VAL A O 1
ATOM 1593 N N . ALA A 1 209 ? -17.375 -8.688 -10.031 1 98.44 209 ALA A N 1
ATOM 1594 C CA . ALA A 1 209 ? -18.125 -8.695 -11.289 1 98.44 209 ALA A CA 1
ATOM 1595 C C . ALA A 1 209 ? -17.797 -9.93 -12.109 1 98.44 209 ALA A C 1
ATOM 1597 O O . ALA A 1 209 ? -18.609 -10.383 -12.922 1 98.44 209 ALA A O 1
ATOM 1598 N N . GLN A 1 210 ? -16.656 -10.516 -11.883 1 97.75 210 GLN A N 1
ATOM 1599 C CA . GLN A 1 210 ? -16.219 -11.695 -12.617 1 97.75 210 GLN A CA 1
ATOM 1600 C C . GLN A 1 210 ? -16.438 -12.969 -11.797 1 97.75 210 GLN A C 1
ATOM 1602 O O . GLN A 1 210 ? -15.961 -14.039 -12.172 1 97.75 210 GLN A O 1
ATOM 1607 N N . GLY A 1 211 ? -17.031 -12.828 -10.602 1 97.25 211 GLY A N 1
ATOM 1608 C CA . GLY A 1 211 ? -17.516 -14.016 -9.906 1 97.25 211 GLY A CA 1
ATOM 1609 C C . GLY A 1 211 ? -16.75 -14.312 -8.633 1 97.25 211 GLY A C 1
ATOM 1610 O O . GLY A 1 211 ? -17.078 -15.25 -7.91 1 97.25 211 GLY A O 1
ATOM 1611 N N . LEU A 1 212 ? -15.781 -13.594 -8.32 1 97.88 212 LEU A N 1
ATOM 1612 C CA . LEU A 1 212 ? -15.031 -13.82 -7.094 1 97.88 212 LEU A CA 1
ATOM 1613 C C . LEU A 1 212 ? -15.812 -13.336 -5.879 1 97.88 212 LEU A C 1
ATOM 1615 O O . LEU A 1 212 ? -16.469 -12.297 -5.934 1 97.88 212 LEU A O 1
ATOM 1619 N N . GLY A 1 213 ? -15.68 -14.078 -4.754 1 97.19 213 GLY A N 1
ATOM 1620 C CA . GLY A 1 213 ? -16.328 -13.656 -3.52 1 97.19 213 GLY A CA 1
ATOM 1621 C C . GLY A 1 213 ? -15.82 -12.312 -3.02 1 97.19 213 GLY A C 1
ATOM 1622 O O . GLY A 1 213 ? -14.633 -12.008 -3.127 1 97.19 213 GLY A O 1
ATOM 1623 N N . ARG A 1 214 ? -16.734 -11.578 -2.451 1 97.06 214 ARG A N 1
ATOM 1624 C CA . ARG A 1 214 ? -16.422 -10.211 -2.045 1 97.06 214 ARG A CA 1
ATOM 1625 C C . ARG A 1 214 ? -15.328 -10.18 -0.985 1 97.06 214 ARG A C 1
ATOM 1627 O O . ARG A 1 214 ? -14.414 -9.352 -1.048 1 97.06 214 ARG A O 1
ATOM 1634 N N . ALA A 1 215 ? -15.359 -11.023 0.017 1 96.94 215 ALA A N 1
ATOM 1635 C CA . ALA A 1 215 ? -14.391 -11.055 1.105 1 96.94 215 ALA A CA 1
ATOM 1636 C C . ALA A 1 215 ? -12.984 -11.312 0.576 1 96.94 215 ALA A C 1
ATOM 1638 O O . ALA A 1 215 ? -12.047 -10.578 0.888 1 96.94 215 ALA A O 1
ATOM 1639 N N . GLU A 1 216 ? -12.867 -12.359 -0.268 1 97.31 216 GLU A N 1
ATOM 1640 C CA . GLU A 1 216 ? -11.578 -12.688 -0.862 1 97.31 216 GLU A CA 1
ATOM 1641 C C . GLU A 1 216 ? -11.078 -11.562 -1.76 1 97.31 216 GLU A C 1
ATOM 1643 O O . GLU A 1 216 ? -9.891 -11.234 -1.756 1 97.31 216 GLU A O 1
ATOM 1648 N N . ALA A 1 217 ? -12.023 -10.992 -2.484 1 98.38 217 ALA A N 1
ATOM 1649 C CA . ALA A 1 217 ? -11.672 -9.906 -3.396 1 98.38 217 ALA A CA 1
ATOM 1650 C C . ALA A 1 217 ? -11.078 -8.719 -2.639 1 98.38 217 ALA A C 1
ATOM 1652 O O . ALA A 1 217 ? -10.062 -8.156 -3.055 1 98.38 217 ALA A O 1
ATOM 1653 N N . LYS A 1 218 ? -11.719 -8.375 -1.544 1 98.25 218 LYS A N 1
ATOM 1654 C CA . LYS A 1 218 ? -11.258 -7.25 -0.733 1 98.25 218 LYS A CA 1
ATOM 1655 C C . LYS A 1 218 ? -9.859 -7.508 -0.175 1 98.25 218 LYS A C 1
ATOM 1657 O O . LYS A 1 218 ? -8.977 -6.66 -0.288 1 98.25 218 LYS A O 1
ATOM 1662 N N . ARG A 1 219 ? -9.633 -8.68 0.377 1 98.19 219 ARG A N 1
ATOM 1663 C CA . ARG A 1 219 ? -8.352 -9.023 0.999 1 98.19 219 ARG A CA 1
ATOM 1664 C C . ARG A 1 219 ? -7.238 -9.078 -0.038 1 98.19 219 ARG A C 1
ATOM 1666 O O . ARG A 1 219 ? -6.156 -8.531 0.177 1 98.19 219 ARG A O 1
ATOM 1673 N N . LEU A 1 220 ? -7.551 -9.703 -1.146 1 98.5 220 LEU A N 1
ATOM 1674 C CA . LEU A 1 220 ? -6.547 -9.852 -2.195 1 98.5 220 LEU A CA 1
ATOM 1675 C C . LEU A 1 220 ? -6.168 -8.5 -2.787 1 98.5 220 LEU A C 1
ATOM 1677 O O . LEU A 1 220 ? -4.988 -8.219 -2.994 1 98.5 220 LEU A O 1
ATOM 1681 N N . ALA A 1 221 ? -7.176 -7.695 -3.049 1 98.75 221 ALA A N 1
ATOM 1682 C CA . ALA A 1 221 ? -6.926 -6.383 -3.639 1 98.75 221 ALA A CA 1
ATOM 1683 C C . ALA A 1 221 ? -6.078 -5.516 -2.707 1 98.75 221 ALA A C 1
ATOM 1685 O O . ALA A 1 221 ? -5.098 -4.906 -3.137 1 98.75 221 ALA A O 1
ATOM 1686 N N . ALA A 1 222 ? -6.465 -5.465 -1.451 1 98.75 222 ALA A N 1
ATOM 1687 C CA . ALA A 1 222 ? -5.738 -4.66 -0.473 1 98.75 222 ALA A CA 1
ATOM 1688 C C . ALA A 1 222 ? -4.293 -5.129 -0.335 1 98.75 222 ALA A C 1
ATOM 1690 O O . ALA A 1 222 ? -3.363 -4.32 -0.39 1 98.75 222 ALA A O 1
ATOM 1691 N N . GLN A 1 223 ? -4.078 -6.43 -0.25 1 98.69 223 GLN A N 1
ATOM 1692 C CA . GLN A 1 223 ? -2.744 -6.996 -0.084 1 98.69 223 GLN A CA 1
ATOM 1693 C C . GLN A 1 223 ? -1.881 -6.738 -1.315 1 98.69 223 GLN A C 1
ATOM 1695 O O . GLN A 1 223 ? -0.685 -6.461 -1.194 1 98.69 223 GLN A O 1
ATOM 1700 N N . ALA A 1 224 ? -2.504 -6.883 -2.455 1 98.75 224 ALA A N 1
ATOM 1701 C CA . ALA A 1 224 ? -1.76 -6.656 -3.691 1 98.75 224 ALA A CA 1
ATOM 1702 C C . ALA A 1 224 ? -1.255 -5.219 -3.771 1 98.75 224 ALA A C 1
ATOM 1704 O O . ALA A 1 224 ? -0.114 -4.977 -4.176 1 98.75 224 ALA A O 1
ATOM 1705 N N . VAL A 1 225 ? -2.082 -4.309 -3.359 1 98.81 225 VAL A N 1
ATOM 1706 C CA . VAL A 1 225 ? -1.705 -2.9 -3.406 1 98.81 225 VAL A CA 1
ATOM 1707 C C . VAL A 1 225 ? -0.616 -2.621 -2.373 1 98.81 225 VAL A C 1
ATOM 1709 O O . VAL A 1 225 ? 0.362 -1.929 -2.664 1 98.81 225 VAL A O 1
ATOM 1712 N N . VAL A 1 226 ? -0.736 -3.15 -1.161 1 98.62 226 VAL A N 1
ATOM 1713 C CA . VAL A 1 226 ? 0.299 -3.004 -0.143 1 98.62 226 VAL A CA 1
ATOM 1714 C C . VAL A 1 226 ? 1.635 -3.504 -0.688 1 98.62 226 VAL A C 1
ATOM 1716 O O . VAL A 1 226 ? 2.645 -2.801 -0.617 1 98.62 226 VAL A O 1
ATOM 1719 N N . GLY A 1 227 ? 1.617 -4.699 -1.229 1 98.56 227 GLY A N 1
ATOM 1720 C CA . GLY A 1 227 ? 2.842 -5.305 -1.727 1 98.56 227 GLY A CA 1
ATOM 1721 C C . GLY A 1 227 ? 3.498 -4.5 -2.834 1 98.56 227 GLY A C 1
ATOM 1722 O O . GLY A 1 227 ? 4.707 -4.273 -2.811 1 98.56 227 GLY A O 1
ATOM 1723 N N . ALA A 1 228 ? 2.695 -4.074 -3.781 1 98.5 228 ALA A N 1
ATOM 1724 C CA . ALA A 1 228 ? 3.217 -3.293 -4.898 1 98.5 228 ALA A CA 1
ATOM 1725 C C . ALA A 1 228 ? 3.844 -1.988 -4.414 1 98.5 228 ALA A C 1
ATOM 1727 O O . ALA A 1 228 ? 4.961 -1.645 -4.809 1 98.5 228 ALA A O 1
ATOM 1728 N N . ALA A 1 229 ? 3.125 -1.298 -3.568 1 98.62 229 ALA A N 1
ATOM 1729 C CA . ALA A 1 229 ? 3.633 -0.022 -3.068 1 98.62 229 ALA A CA 1
ATOM 1730 C C . ALA A 1 229 ? 4.895 -0.222 -2.232 1 98.62 229 ALA A C 1
ATOM 1732 O O . ALA A 1 229 ? 5.84 0.562 -2.33 1 98.62 229 ALA A O 1
ATOM 1733 N N . GLN A 1 230 ? 4.93 -1.279 -1.452 1 98.25 230 GLN A N 1
ATOM 1734 C CA . GLN A 1 230 ? 6.09 -1.567 -0.615 1 98.25 230 GLN A CA 1
ATOM 1735 C C . GLN A 1 230 ? 7.32 -1.856 -1.466 1 98.25 230 GLN A C 1
ATOM 1737 O O . GLN A 1 230 ? 8.445 -1.539 -1.067 1 98.25 230 GLN A O 1
ATOM 1742 N N . MET A 1 231 ? 7.148 -2.418 -2.604 1 97.88 231 MET A N 1
ATOM 1743 C CA . MET A 1 231 ? 8.281 -2.711 -3.48 1 97.88 231 MET A CA 1
ATOM 1744 C C . MET A 1 231 ? 9.023 -1.435 -3.857 1 97.88 231 MET A C 1
ATOM 1746 O O . MET A 1 231 ? 10.234 -1.455 -4.066 1 97.88 231 MET A O 1
ATOM 1750 N N . LEU A 1 232 ? 8.289 -0.323 -3.941 1 98 232 LEU A N 1
ATOM 1751 C CA . LEU A 1 232 ? 8.891 0.948 -4.336 1 98 232 LEU A CA 1
ATOM 1752 C C . LEU A 1 232 ? 9.75 1.515 -3.209 1 98 232 LEU A C 1
ATOM 1754 O O . LEU A 1 232 ? 10.648 2.322 -3.455 1 98 232 LEU A O 1
ATOM 1758 N N . LEU A 1 233 ? 9.438 1.104 -1.986 1 97.31 233 LEU A N 1
ATOM 1759 C CA . LEU A 1 233 ? 10.062 1.73 -0.828 1 97.31 233 LEU A CA 1
ATOM 1760 C C . LEU A 1 233 ? 11.102 0.802 -0.201 1 97.31 233 LEU A C 1
ATOM 1762 O O . LEU A 1 233 ? 12 1.257 0.514 1 97.31 233 LEU A O 1
ATOM 1766 N N . ASP A 1 234 ? 10.977 -0.514 -0.451 1 95.69 234 ASP A N 1
ATOM 1767 C CA . ASP A 1 234 ? 11.82 -1.52 0.182 1 95.69 234 ASP A CA 1
ATOM 1768 C C . ASP A 1 234 ? 13.109 -1.724 -0.604 1 95.69 234 ASP A C 1
ATOM 1770 O O . ASP A 1 234 ? 13.078 -2.08 -1.784 1 95.69 234 ASP A O 1
ATOM 1774 N N . SER A 1 235 ? 14.203 -1.619 0.095 1 92 235 SER A N 1
ATOM 1775 C CA . SER A 1 235 ? 15.5 -1.725 -0.557 1 92 235 SER A CA 1
ATOM 1776 C C . SER A 1 235 ? 15.758 -3.143 -1.058 1 92 235 SER A C 1
ATOM 1778 O O . SER A 1 235 ? 16.547 -3.348 -1.98 1 92 235 SER A O 1
ATOM 1780 N N . GLU A 1 236 ? 15.062 -4.133 -0.577 1 91.69 236 GLU A N 1
ATOM 1781 C CA . GLU A 1 236 ? 15.289 -5.527 -0.946 1 91.69 236 GLU A CA 1
ATOM 1782 C C . GLU A 1 236 ? 14.594 -5.863 -2.264 1 91.69 236 GLU A C 1
ATOM 1784 O O . GLU A 1 236 ? 14.836 -6.926 -2.846 1 91.69 236 GLU A O 1
ATOM 1789 N N . SER A 1 237 ? 13.773 -4.992 -2.721 1 93.31 237 SER A N 1
ATOM 1790 C CA . SER A 1 237 ? 13.023 -5.258 -3.945 1 93.31 237 SER A CA 1
ATOM 1791 C C . SER A 1 237 ? 13.93 -5.168 -5.172 1 93.31 237 SER A C 1
ATOM 1793 O O . SER A 1 237 ? 13.555 -5.621 -6.258 1 93.31 237 SER A O 1
ATOM 1795 N N . GLY A 1 238 ? 15.109 -4.586 -5.008 1 91.81 238 GLY A N 1
ATOM 1796 C CA . GLY A 1 238 ? 16 -4.336 -6.129 1 91.81 238 GLY A CA 1
ATOM 1797 C C . GLY A 1 238 ? 15.656 -3.072 -6.895 1 91.81 238 GLY A C 1
ATOM 1798 O O . GLY A 1 238 ? 16.312 -2.738 -7.883 1 91.81 238 GLY A O 1
ATOM 1799 N N . PHE A 1 239 ? 14.617 -2.367 -6.441 1 95.38 239 PHE A N 1
ATOM 1800 C CA . PHE A 1 239 ? 14.203 -1.115 -7.062 1 95.38 239 PHE A CA 1
ATOM 1801 C C . PHE A 1 239 ? 14.75 0.08 -6.293 1 95.38 239 PHE A C 1
ATOM 1803 O O . PHE A 1 239 ? 14.695 0.111 -5.062 1 95.38 239 PHE A O 1
ATOM 1810 N N . ASN A 1 240 ? 15.305 0.996 -7.023 1 96.69 240 ASN A N 1
ATOM 1811 C CA . ASN A 1 240 ? 15.781 2.242 -6.434 1 96.69 240 ASN A CA 1
ATOM 1812 C C . ASN A 1 240 ? 14.867 3.414 -6.793 1 96.69 240 ASN A C 1
ATOM 1814 O O . ASN A 1 240 ? 14.961 3.959 -7.895 1 96.69 240 ASN A O 1
ATOM 1818 N N . ILE A 1 241 ? 14.133 3.889 -5.832 1 96.25 241 ILE A N 1
ATOM 1819 C CA . ILE A 1 241 ? 13.07 4.863 -6.066 1 96.25 241 ILE A CA 1
ATOM 1820 C C . ILE A 1 241 ? 13.68 6.191 -6.512 1 96.25 241 ILE A C 1
ATOM 1822 O O . ILE A 1 241 ? 13.016 6.988 -7.18 1 96.25 241 ILE A O 1
ATOM 1826 N N . GLU A 1 242 ? 14.898 6.461 -6.172 1 94.75 242 GLU A N 1
ATOM 1827 C CA . GLU A 1 242 ? 15.547 7.727 -6.496 1 94.75 242 GLU A CA 1
ATOM 1828 C C . GLU A 1 242 ? 16 7.762 -7.953 1 94.75 242 GLU A C 1
ATOM 1830 O O . GLU A 1 242 ? 15.914 8.797 -8.609 1 94.75 242 GLU A O 1
ATOM 1835 N N . SER A 1 243 ? 16.375 6.617 -8.445 1 94.88 243 SER A N 1
ATOM 1836 C CA . SER A 1 243 ? 17.062 6.648 -9.734 1 94.88 243 SER A CA 1
ATOM 1837 C C . SER A 1 243 ? 16.25 5.922 -10.805 1 94.88 243 SER A C 1
ATOM 1839 O O . SER A 1 243 ? 16.453 6.148 -12 1 94.88 243 SER A O 1
ATOM 1841 N N . GLN A 1 244 ? 15.391 5.07 -10.445 1 95.38 244 GLN A N 1
ATOM 1842 C CA . GLN A 1 244 ? 14.727 4.227 -11.43 1 95.38 244 GLN A CA 1
ATOM 1843 C C . GLN A 1 244 ? 13.297 4.711 -11.688 1 95.38 244 GLN A C 1
ATOM 1845 O O . GLN A 1 244 ? 12.68 5.328 -10.812 1 95.38 244 GLN A O 1
ATOM 1850 N N . HIS A 1 245 ? 12.875 4.402 -12.852 1 95.62 245 HIS A N 1
ATOM 1851 C CA . HIS A 1 245 ? 11.516 4.758 -13.266 1 95.62 245 HIS A CA 1
ATOM 1852 C C . HIS A 1 245 ? 10.516 3.686 -12.852 1 95.62 245 HIS A C 1
ATOM 1854 O O . HIS A 1 245 ? 10.805 2.49 -12.953 1 95.62 245 HIS A O 1
ATOM 1860 N N . PHE A 1 246 ? 9.305 4.191 -12.453 1 95.19 246 PHE A N 1
ATOM 1861 C CA . PHE A 1 246 ? 8.273 3.27 -11.984 1 95.19 246 PHE A CA 1
ATOM 1862 C C . PHE A 1 246 ? 7.852 2.322 -13.102 1 95.19 246 PHE A C 1
ATOM 1864 O O . PHE A 1 246 ? 7.441 1.189 -12.836 1 95.19 246 PHE A O 1
ATOM 1871 N N . GLY A 1 247 ? 7.98 2.779 -14.328 1 95.69 247 GLY A N 1
ATOM 1872 C CA . GLY A 1 247 ? 7.645 1.956 -15.477 1 95.69 247 GLY A CA 1
ATOM 1873 C C . GLY A 1 247 ? 8.422 0.653 -15.531 1 95.69 247 GLY A C 1
ATOM 1874 O O . GLY A 1 247 ? 7.949 -0.334 -16.094 1 95.69 247 GLY A O 1
ATOM 1875 N N . LEU A 1 248 ? 9.578 0.619 -14.969 1 95.88 248 LEU A N 1
ATOM 1876 C CA . LEU A 1 248 ? 10.406 -0.583 -14.93 1 95.88 248 LEU A CA 1
ATOM 1877 C C . LEU A 1 248 ? 9.688 -1.712 -14.195 1 95.88 248 LEU A C 1
ATOM 1879 O O . LEU A 1 248 ? 9.727 -2.863 -14.633 1 95.88 248 LEU A O 1
ATOM 1883 N N . LEU A 1 249 ? 9.047 -1.388 -13.117 1 96.06 249 LEU A N 1
ATOM 1884 C CA . LEU A 1 249 ? 8.344 -2.4 -12.336 1 96.06 249 LEU A CA 1
ATOM 1885 C C . LEU A 1 249 ? 7.082 -2.867 -13.062 1 96.06 249 LEU A C 1
ATOM 1887 O O . LEU A 1 249 ? 6.75 -4.055 -13.039 1 96.06 249 LEU A O 1
ATOM 1891 N N . LYS A 1 250 ? 6.375 -1.898 -13.648 1 96.88 250 LYS A N 1
ATOM 1892 C CA . LYS A 1 250 ? 5.227 -2.264 -14.469 1 96.88 250 LYS A CA 1
ATOM 1893 C C . LYS A 1 250 ? 5.617 -3.277 -15.547 1 96.88 250 LYS A C 1
ATOM 1895 O O . LYS A 1 250 ? 4.934 -4.285 -15.734 1 96.88 250 LYS A O 1
ATOM 1900 N N . ASP A 1 251 ? 6.742 -3.016 -16.188 1 95.06 251 ASP A N 1
ATOM 1901 C CA . ASP A 1 251 ? 7.215 -3.889 -17.25 1 95.06 251 ASP A CA 1
ATOM 1902 C C . ASP A 1 251 ? 7.582 -5.27 -16.703 1 95.06 251 ASP A C 1
ATOM 1904 O O . ASP A 1 251 ? 7.41 -6.277 -17.406 1 95.06 251 ASP A O 1
ATOM 1908 N N . LYS A 1 252 ? 8.117 -5.293 -15.539 1 91.62 252 LYS A N 1
ATOM 1909 C CA . LYS A 1 252 ? 8.5 -6.551 -14.906 1 91.62 252 LYS A CA 1
ATOM 1910 C C . LYS A 1 252 ? 7.285 -7.449 -14.688 1 91.62 252 LYS A C 1
ATOM 1912 O O . LYS A 1 252 ? 7.402 -8.68 -14.688 1 91.62 252 LYS A O 1
ATOM 1917 N N . VAL A 1 253 ? 6.141 -6.891 -14.555 1 93.81 253 VAL A N 1
ATOM 1918 C CA . VAL A 1 253 ? 4.926 -7.645 -14.273 1 93.81 253 VAL A CA 1
ATOM 1919 C C . VAL A 1 253 ? 4.254 -8.055 -15.578 1 93.81 253 VAL A C 1
ATOM 1921 O O . VAL A 1 253 ? 3.514 -9.039 -15.625 1 93.81 253 VAL A O 1
ATOM 1924 N N . CYS A 1 254 ? 4.488 -7.312 -16.609 1 93.31 254 CYS A N 1
ATOM 1925 C CA . CYS A 1 254 ? 3.83 -7.531 -17.891 1 93.31 254 CYS A CA 1
ATOM 1926 C C . CYS A 1 254 ? 4.625 -8.5 -18.75 1 93.31 254 CYS A C 1
ATOM 1928 O O . CYS A 1 254 ? 5.801 -8.266 -19.047 1 93.31 254 CYS A O 1
ATOM 1930 N N . SER A 1 255 ? 4.027 -9.578 -19.219 1 87.69 255 SER A N 1
ATOM 1931 C CA . SER A 1 255 ? 4.609 -10.484 -20.203 1 87.69 255 SER A CA 1
ATOM 1932 C C . SER A 1 255 ? 4.035 -10.242 -21.594 1 87.69 255 SER A C 1
ATOM 1934 O O . SER A 1 255 ? 2.924 -9.727 -21.734 1 87.69 255 SER A O 1
ATOM 1936 N N . PRO A 1 256 ? 4.836 -10.555 -22.641 1 89.81 256 PRO A N 1
ATOM 1937 C CA . PRO A 1 256 ? 4.309 -10.398 -24 1 89.81 256 PRO A CA 1
ATOM 1938 C C . PRO A 1 256 ? 3.027 -11.195 -24.234 1 89.81 256 PRO A C 1
ATOM 1940 O O . PRO A 1 256 ? 3.016 -12.414 -24.062 1 89.81 256 PRO A O 1
ATOM 1943 N N . GLY A 1 257 ? 1.981 -10.445 -24.594 1 88.38 257 GLY A N 1
ATOM 1944 C CA . GLY A 1 257 ? 0.71 -11.094 -24.875 1 88.38 257 GLY A CA 1
ATOM 1945 C C . GLY A 1 257 ? 0.024 -11.633 -23.641 1 88.38 257 GLY A C 1
ATOM 1946 O O . GLY A 1 257 ? -0.917 -12.422 -23.734 1 88.38 257 GLY A O 1
ATOM 1947 N N . GLY A 1 258 ? 0.458 -11.172 -22.469 1 89.75 258 GLY A N 1
ATOM 1948 C CA . GLY A 1 258 ? -0.066 -11.695 -21.219 1 89.75 258 GLY A CA 1
ATOM 1949 C C . GLY A 1 258 ? -1.344 -11.008 -20.781 1 89.75 258 GLY A C 1
ATOM 1950 O O . GLY A 1 258 ? -1.901 -10.188 -21.5 1 89.75 258 GLY A O 1
ATOM 1951 N N . THR A 1 259 ? -1.822 -11.414 -19.594 1 93.12 259 THR A N 1
ATOM 1952 C CA . THR A 1 259 ? -3.07 -10.883 -19.062 1 93.12 259 THR A CA 1
ATOM 1953 C C . THR A 1 259 ? -2.871 -9.469 -18.516 1 93.12 259 THR A C 1
ATOM 1955 O O . THR A 1 259 ? -3.711 -8.594 -18.734 1 93.12 259 THR A O 1
ATOM 1958 N N . THR A 1 260 ? -1.757 -9.203 -17.875 1 95.62 260 THR A N 1
ATOM 1959 C CA . THR A 1 260 ? -1.488 -7.934 -17.219 1 95.62 260 THR A CA 1
ATOM 1960 C C . THR A 1 260 ? -1.478 -6.789 -18.234 1 95.62 260 THR A C 1
ATOM 1962 O O . THR A 1 260 ? -2.029 -5.719 -17.969 1 95.62 260 THR A O 1
ATOM 1965 N N . ILE A 1 261 ? -0.837 -7.012 -19.406 1 96.94 261 ILE A N 1
ATOM 1966 C CA . ILE A 1 261 ? -0.717 -5.961 -20.406 1 96.94 261 ILE A CA 1
ATOM 1967 C C . ILE A 1 261 ? -2.096 -5.629 -20.969 1 96.94 261 ILE A C 1
ATOM 1969 O O . ILE A 1 261 ? -2.354 -4.488 -21.359 1 96.94 261 ILE A O 1
ATOM 1973 N N . GLU A 1 262 ? -2.924 -6.59 -21.031 1 97.19 262 GLU A N 1
ATOM 1974 C CA . GLU A 1 262 ? -4.293 -6.312 -21.453 1 97.19 262 GLU A CA 1
ATOM 1975 C C . GLU A 1 262 ? -4.98 -5.348 -20.5 1 97.19 262 GLU A C 1
ATOM 1977 O O . GLU A 1 262 ? -5.742 -4.473 -20.922 1 97.19 262 GLU A O 1
ATOM 1982 N N . GLY A 1 263 ? -4.777 -5.516 -19.234 1 98.31 263 GLY A N 1
ATOM 1983 C CA . GLY A 1 263 ? -5.281 -4.57 -18.25 1 98.31 263 GLY A CA 1
ATOM 1984 C C . GLY A 1 263 ? -4.691 -3.182 -18.406 1 98.31 263 GLY A C 1
ATOM 1985 O O . GLY A 1 263 ? -5.41 -2.184 -18.328 1 98.31 263 GLY A O 1
ATOM 1986 N N . VAL A 1 264 ? -3.416 -3.107 -18.641 1 98.62 264 VAL A N 1
ATOM 1987 C CA . VAL A 1 264 ? -2.746 -1.83 -18.859 1 98.62 264 VAL A CA 1
ATOM 1988 C C . VAL A 1 264 ? -3.379 -1.109 -20.047 1 98.62 264 VAL A C 1
ATOM 1990 O O . VAL A 1 264 ? -3.68 0.084 -19.969 1 98.62 264 VAL A O 1
ATOM 1993 N N . ARG A 1 265 ? -3.496 -1.88 -21.125 1 98.44 265 ARG A N 1
ATOM 1994 C CA . ARG A 1 265 ? -4.121 -1.325 -22.328 1 98.44 265 ARG A CA 1
ATOM 1995 C C . ARG A 1 265 ? -5.5 -0.762 -22.016 1 98.44 265 ARG A C 1
ATOM 1997 O O . ARG A 1 265 ? -5.844 0.337 -22.453 1 98.44 265 ARG A O 1
ATOM 2004 N N . THR A 1 266 ? -6.262 -1.488 -21.281 1 98.69 266 THR A N 1
ATOM 2005 C CA . THR A 1 266 ? -7.617 -1.081 -20.922 1 98.69 266 THR A CA 1
ATOM 2006 C C . THR A 1 266 ? -7.602 0.176 -20.062 1 98.69 266 THR A C 1
ATOM 2008 O O . THR A 1 266 ? -8.422 1.078 -20.25 1 98.69 266 THR A O 1
ATOM 2011 N N . LEU A 1 267 ? -6.711 0.264 -19.078 1 98.75 267 LEU A N 1
ATOM 2012 C CA . LEU A 1 267 ? -6.559 1.451 -18.234 1 98.75 267 LEU A CA 1
ATOM 2013 C C . LEU A 1 267 ? -6.238 2.676 -19.094 1 98.75 267 LEU A C 1
ATOM 2015 O O . LEU A 1 267 ? -6.832 3.74 -18.891 1 98.75 267 LEU A O 1
ATOM 2019 N N . GLU A 1 268 ? -5.281 2.473 -20.031 1 98.19 268 GLU A N 1
ATOM 2020 C CA . GLU A 1 268 ? -4.891 3.574 -20.906 1 98.19 268 GLU A CA 1
ATOM 2021 C C . GLU A 1 268 ? -6.055 4.02 -21.781 1 98.19 268 GLU A C 1
ATOM 2023 O O . GLU A 1 268 ? -6.301 5.215 -21.938 1 98.19 268 GLU A O 1
ATOM 2028 N N . LYS A 1 269 ? -6.766 3.102 -22.312 1 98.25 269 LYS A N 1
ATOM 2029 C CA . LYS A 1 269 ? -7.914 3.383 -23.172 1 98.25 269 LYS A CA 1
ATOM 2030 C C . LYS A 1 269 ? -8.969 4.191 -22.438 1 98.25 269 LYS A C 1
ATOM 2032 O O . LYS A 1 269 ? -9.656 5.031 -23.031 1 98.25 269 LYS A O 1
ATOM 2037 N N . ASN A 1 270 ? -9.055 3.996 -21.141 1 98.19 270 ASN A N 1
ATOM 2038 C CA . ASN A 1 270 ? -10.117 4.613 -20.359 1 98.19 270 ASN A CA 1
ATOM 2039 C C . ASN A 1 270 ? -9.602 5.812 -19.562 1 98.19 270 ASN A C 1
ATOM 2041 O O . ASN A 1 270 ? -10.25 6.262 -18.609 1 98.19 270 ASN A O 1
ATOM 2045 N N . GLY A 1 271 ? -8.43 6.32 -19.797 1 98 271 GLY A N 1
ATOM 2046 C CA . GLY A 1 271 ? -7.918 7.57 -19.25 1 98 271 GLY A CA 1
ATOM 2047 C C . GLY A 1 271 ? -7.555 7.473 -17.781 1 98 271 GLY A C 1
ATOM 2048 O O . GLY A 1 271 ? -7.773 8.414 -17.031 1 98 271 GLY A O 1
ATOM 2049 N N . PHE A 1 272 ? -7.09 6.324 -17.391 1 98.62 272 PHE A N 1
ATOM 2050 C CA . PHE A 1 272 ? -6.789 6.051 -15.992 1 98.62 272 PHE A CA 1
ATOM 2051 C C . PHE A 1 272 ? -5.777 7.051 -15.445 1 98.62 272 PHE A C 1
ATOM 2053 O O . PHE A 1 272 ? -6.035 7.715 -14.438 1 98.62 272 PHE A O 1
ATOM 2060 N N . ARG A 1 273 ? -4.629 7.289 -16.125 1 98.19 273 ARG A N 1
ATOM 2061 C CA . ARG A 1 273 ? -3.58 8.188 -15.656 1 98.19 273 ARG A CA 1
ATOM 2062 C C . ARG A 1 273 ? -4.066 9.633 -15.617 1 98.19 273 ARG A C 1
ATOM 2064 O O . ARG A 1 273 ? -3.775 10.367 -14.672 1 98.19 273 ARG A O 1
ATOM 2071 N N . SER A 1 274 ? -4.801 9.953 -16.594 1 98.38 274 SER A N 1
ATOM 2072 C CA . SER A 1 274 ? -5.328 11.312 -16.656 1 98.38 274 SER A CA 1
ATOM 2073 C C . SER A 1 274 ? -6.258 11.594 -15.477 1 98.38 274 SER A C 1
ATOM 2075 O O . SER A 1 274 ? -6.203 12.672 -14.883 1 98.38 274 SER A O 1
ATOM 2077 N N . ALA A 1 275 ? -7.129 10.656 -15.141 1 98.75 275 ALA A N 1
ATOM 2078 C CA . ALA A 1 275 ? -8.055 10.828 -14.031 1 98.75 275 ALA A CA 1
ATOM 2079 C C . ALA A 1 275 ? -7.301 11.109 -12.734 1 98.75 275 ALA A C 1
ATOM 2081 O O . ALA A 1 275 ? -7.664 12.023 -11.984 1 98.75 275 ALA A O 1
ATOM 2082 N N . VAL A 1 276 ? -6.227 10.391 -12.508 1 98.88 276 VAL A N 1
ATOM 2083 C CA . VAL A 1 276 ? -5.457 10.516 -11.273 1 98.88 276 VAL A CA 1
ATOM 2084 C C . VAL A 1 276 ? -4.699 11.844 -11.273 1 98.88 276 VAL A C 1
ATOM 2086 O O . VAL A 1 276 ? -4.727 12.578 -10.281 1 98.88 276 VAL A O 1
ATOM 2089 N N . LEU A 1 277 ? -4.039 12.172 -12.391 1 98.62 277 LEU A N 1
ATOM 2090 C CA . LEU A 1 277 ? -3.299 13.422 -12.523 1 98.62 277 LEU A CA 1
ATOM 2091 C C . LEU A 1 277 ? -4.207 14.625 -12.266 1 98.62 277 LEU A C 1
ATOM 2093 O O . LEU A 1 277 ? -3.854 15.516 -11.492 1 98.62 277 LEU A O 1
ATOM 2097 N N . GLU A 1 278 ? -5.352 14.594 -12.867 1 98.69 278 GLU A N 1
ATOM 2098 C CA . GLU A 1 278 ? -6.277 15.719 -12.758 1 98.69 278 GLU A CA 1
ATOM 2099 C C . GLU A 1 278 ? -6.828 15.836 -11.336 1 98.69 278 GLU A C 1
ATOM 2101 O O . GLU A 1 278 ? -7.098 16.938 -10.859 1 98.69 278 GLU A O 1
ATOM 2106 N N . ALA A 1 279 ? -6.996 14.711 -10.664 1 98.81 279 ALA A N 1
ATOM 2107 C CA . ALA A 1 279 ? -7.434 14.758 -9.273 1 98.81 279 ALA A CA 1
ATOM 2108 C C . ALA A 1 279 ? -6.406 15.477 -8.398 1 98.81 279 ALA A C 1
ATOM 2110 O O . ALA A 1 279 ? -6.773 16.281 -7.543 1 98.81 279 ALA A O 1
ATOM 2111 N N . VAL A 1 280 ? -5.141 15.188 -8.602 1 98.75 280 VAL A N 1
ATOM 2112 C CA . VAL A 1 280 ? -4.078 15.836 -7.844 1 98.75 280 VAL A CA 1
ATOM 2113 C C . VAL A 1 280 ? -4.09 17.344 -8.125 1 98.75 280 VAL A C 1
ATOM 2115 O O . VAL A 1 280 ? -4.027 18.156 -7.195 1 98.75 280 VAL A O 1
ATOM 2118 N N . VAL A 1 281 ? -4.211 17.703 -9.367 1 98.44 281 VAL A N 1
ATOM 2119 C CA . VAL A 1 281 ? -4.211 19.109 -9.781 1 98.44 281 VAL A CA 1
ATOM 2120 C C . VAL A 1 281 ? -5.406 19.828 -9.164 1 98.44 281 VAL A C 1
ATOM 2122 O O . VAL A 1 281 ? -5.258 20.906 -8.586 1 98.44 281 VAL A O 1
ATOM 2125 N N . ALA A 1 282 ? -6.551 19.219 -9.273 1 98.44 282 ALA A N 1
ATOM 2126 C CA . ALA A 1 282 ? -7.766 19.812 -8.734 1 98.44 282 ALA A CA 1
ATOM 2127 C C . ALA A 1 282 ? -7.66 20.016 -7.227 1 98.44 282 ALA A C 1
ATOM 2129 O O . ALA A 1 282 ? -8.086 21.047 -6.695 1 98.44 282 ALA A O 1
ATOM 2130 N N . THR A 1 283 ? -7.172 19.047 -6.566 1 97.62 283 THR A N 1
ATOM 2131 C CA . THR A 1 283 ? -7.016 19.094 -5.117 1 97.62 283 THR A CA 1
ATOM 2132 C C . THR A 1 283 ? -6.027 20.188 -4.719 1 97.62 283 THR A C 1
ATOM 2134 O O . THR A 1 283 ? -6.285 20.953 -3.787 1 97.62 283 THR A O 1
ATOM 2137 N N . SER A 1 284 ? -4.883 20.234 -5.348 1 96.69 284 SER A N 1
ATOM 2138 C CA . SER A 1 284 ? -3.877 21.25 -5.094 1 96.69 284 SER A CA 1
ATOM 2139 C C . SER A 1 284 ? -4.449 22.656 -5.312 1 96.69 284 SER A C 1
ATOM 2141 O O . SER A 1 284 ? -4.25 23.547 -4.484 1 96.69 284 SER A O 1
ATOM 2143 N N . LYS A 1 285 ? -5.176 22.859 -6.375 1 96.12 285 LYS A N 1
ATOM 2144 C CA . LYS A 1 285 ? -5.762 24.156 -6.707 1 96.12 285 LYS A CA 1
ATOM 2145 C C . LYS A 1 285 ? -6.82 24.562 -5.68 1 96.12 285 LYS A C 1
ATOM 2147 O O . LYS A 1 285 ? -6.926 25.734 -5.316 1 96.12 285 LYS A O 1
ATOM 2152 N N . LYS A 1 286 ? -7.609 23.594 -5.316 1 94.81 286 LYS A N 1
ATOM 2153 C CA . LYS A 1 286 ? -8.594 23.875 -4.273 1 94.81 286 LYS A CA 1
ATOM 2154 C C . LYS A 1 286 ? -7.918 24.375 -3.002 1 94.81 286 LYS A C 1
ATOM 2156 O O . LYS A 1 286 ? -8.422 25.297 -2.352 1 94.81 286 LYS A O 1
ATOM 2161 N N . ALA A 1 287 ? -6.812 23.766 -2.588 1 92.19 287 ALA A N 1
ATOM 2162 C CA . ALA A 1 287 ? -6.059 24.203 -1.415 1 92.19 287 ALA A CA 1
ATOM 2163 C C . ALA A 1 287 ? -5.535 25.625 -1.599 1 92.19 287 ALA A C 1
ATOM 2165 O O . ALA A 1 287 ? -5.531 26.422 -0.655 1 92.19 287 ALA A O 1
ATOM 2166 N N . ASP A 1 288 ? -5.062 25.906 -2.785 1 92.69 288 ASP A N 1
ATOM 2167 C CA . ASP A 1 288 ? -4.617 27.266 -3.096 1 92.69 288 ASP A CA 1
ATOM 2168 C C . ASP A 1 288 ? -5.754 28.266 -2.922 1 92.69 288 ASP A C 1
ATOM 2170 O O . ASP A 1 288 ? -5.551 29.359 -2.361 1 92.69 288 ASP A O 1
ATOM 2174 N N . ASP A 1 289 ? -6.887 27.906 -3.42 1 91.94 289 ASP A N 1
ATOM 2175 C CA . ASP A 1 289 ? -8.055 28.766 -3.311 1 91.94 289 ASP A CA 1
ATOM 2176 C C . ASP A 1 289 ? -8.438 29 -1.85 1 91.94 289 ASP A C 1
ATOM 2178 O O . ASP A 1 289 ? -8.805 30.109 -1.462 1 91.94 289 ASP A O 1
ATOM 2182 N N . MET A 1 290 ? -8.398 27.969 -1.083 1 86.56 290 MET A N 1
ATOM 2183 C CA . MET A 1 290 ? -8.695 28.062 0.343 1 86.56 290 MET A CA 1
ATOM 2184 C C . MET A 1 290 ? -7.719 29 1.042 1 86.56 290 MET A C 1
ATOM 2186 O O . MET A 1 290 ? -8.109 29.797 1.907 1 86.56 290 MET A O 1
ATOM 2190 N N . ALA A 1 291 ? -6.426 28.906 0.737 1 85.38 291 ALA A N 1
ATOM 2191 C CA . ALA A 1 291 ? -5.395 29.75 1.328 1 85.38 291 ALA A CA 1
ATOM 2192 C C . ALA A 1 291 ? -5.648 31.219 1.017 1 85.38 291 ALA A C 1
ATOM 2194 O O . ALA A 1 291 ? -5.449 32.094 1.872 1 85.38 291 ALA A O 1
ATOM 2195 N N . LYS A 1 292 ? -6.102 31.5 -0.156 1 86.12 292 LYS A N 1
ATOM 2196 C CA . LYS A 1 292 ? -6.383 32.875 -0.569 1 86.12 292 LYS A CA 1
ATOM 2197 C C . LYS A 1 292 ? -7.57 33.438 0.198 1 86.12 292 LYS A C 1
ATOM 2199 O O . LYS A 1 292 ? -7.586 34.625 0.541 1 86.12 292 LYS A O 1
ATOM 2204 N N . SER A 1 293 ? -8.484 32.625 0.432 1 82.44 293 SER A N 1
ATOM 2205 C CA . SER A 1 293 ? -9.688 33.062 1.132 1 82.44 293 SER A CA 1
ATOM 2206 C C . SER A 1 293 ? -9.391 33.375 2.596 1 82.44 293 SER A C 1
ATOM 2208 O O . SER A 1 293 ? -10.039 34.219 3.201 1 82.44 293 SER A O 1
ATOM 2210 N N . LEU A 1 294 ? -8.453 32.656 3.219 1 77.94 294 LEU A N 1
ATOM 2211 C CA . LEU A 1 294 ? -8.102 32.844 4.621 1 77.94 294 LEU A CA 1
ATOM 2212 C C . LEU A 1 294 ? -7.211 34.094 4.793 1 77.94 294 LEU A C 1
ATOM 2214 O O . LEU A 1 294 ? -7.164 34.688 5.871 1 77.94 294 LEU A O 1
ATOM 2218 N N . SER A 1 295 ? -6.391 34.344 3.832 1 70.38 295 SER A N 1
ATOM 2219 C CA . SER A 1 295 ? -5.508 35.5 3.895 1 70.38 295 SER A CA 1
ATOM 2220 C C . SER A 1 295 ? -6.293 36.812 3.748 1 70.38 295 SER A C 1
ATOM 2222 O O . SER A 1 295 ? -5.766 37.875 4.004 1 70.38 295 SER A O 1
ATOM 2224 N N . LYS A 1 296 ? -7.578 36.875 3.301 1 62.38 296 LYS A N 1
ATOM 2225 C CA . LYS A 1 296 ? -8.391 38.094 3.209 1 62.38 296 LYS A CA 1
ATOM 2226 C C . LYS A 1 296 ? -9.047 38.406 4.547 1 62.38 296 LYS A C 1
ATOM 2228 O O . LYS A 1 296 ? -9.352 37.5 5.328 1 62.38 296 LYS A O 1
ATOM 2233 N N . MET B 1 1 ? 7.25 -24.953 11.656 1 32.97 1 MET B N 1
ATOM 2234 C CA . MET B 1 1 ? 6.926 -26.391 11.656 1 32.97 1 MET B CA 1
ATOM 2235 C C . MET B 1 1 ? 7.113 -26.984 10.273 1 32.97 1 MET B C 1
ATOM 2237 O O . MET B 1 1 ? 6.48 -26.547 9.305 1 32.97 1 MET B O 1
ATOM 2241 N N . THR B 1 2 ? 8.289 -27.5 9.992 1 41.16 2 THR B N 1
ATOM 2242 C CA . THR B 1 2 ? 8.539 -28.281 8.797 1 41.16 2 THR B CA 1
ATOM 2243 C C . THR B 1 2 ? 7.426 -29.297 8.57 1 41.16 2 THR B C 1
ATOM 2245 O O . THR B 1 2 ? 7.09 -30.062 9.477 1 41.16 2 THR B O 1
ATOM 2248 N N . VAL B 1 3 ? 6.461 -28.891 7.859 1 45.5 3 VAL B N 1
ATOM 2249 C CA . VAL B 1 3 ? 5.465 -29.906 7.559 1 45.5 3 VAL B CA 1
ATOM 2250 C C . VAL B 1 3 ? 6.156 -31.234 7.27 1 45.5 3 VAL B C 1
ATOM 2252 O O . VAL B 1 3 ? 7.035 -31.312 6.406 1 45.5 3 VAL B O 1
ATOM 2255 N N . ASN B 1 4 ? 6.27 -31.953 8.281 1 46.22 4 ASN B N 1
ATOM 2256 C CA . ASN B 1 4 ? 6.797 -33.281 8.109 1 46.22 4 ASN B CA 1
ATOM 2257 C C . ASN B 1 4 ? 6.047 -34.062 7.023 1 46.22 4 ASN B C 1
ATOM 2259 O O . ASN B 1 4 ? 4.961 -34.594 7.258 1 46.22 4 ASN B O 1
ATOM 2263 N N . ILE B 1 5 ? 5.977 -33.469 5.895 1 49.12 5 ILE B N 1
ATOM 2264 C CA . ILE B 1 5 ? 5.375 -34.312 4.867 1 49.12 5 ILE B CA 1
ATOM 2265 C C . ILE B 1 5 ? 6.105 -35.656 4.809 1 49.12 5 ILE B C 1
ATOM 2267 O O . ILE B 1 5 ? 7.312 -35.719 5.059 1 49.12 5 ILE B O 1
ATOM 2271 N N . GLY B 1 6 ? 5.531 -36.531 5.305 1 42.66 6 GLY B N 1
ATOM 2272 C CA . GLY B 1 6 ? 5.777 -37.969 5.449 1 42.66 6 GLY B CA 1
ATOM 2273 C C . GLY B 1 6 ? 7.117 -38.406 4.883 1 42.66 6 GLY B C 1
ATOM 2274 O O . GLY B 1 6 ? 7.32 -39.594 4.59 1 42.66 6 GLY B O 1
ATOM 2275 N N . SER B 1 7 ? 7.902 -37.5 4.344 1 41.5 7 SER B N 1
ATOM 2276 C CA . SER B 1 7 ? 9.008 -38.344 3.875 1 41.5 7 SER B CA 1
ATOM 2277 C C . SER B 1 7 ? 9.742 -39 5.039 1 41.5 7 SER B C 1
ATOM 2279 O O . SER B 1 7 ? 9.789 -38.438 6.141 1 41.5 7 SER B O 1
ATOM 2281 N N . GLU B 1 8 ? 9.953 -40.156 5.219 1 37.06 8 GLU B N 1
ATOM 2282 C CA . GLU B 1 8 ? 10.938 -40.844 6.051 1 37.06 8 GLU B CA 1
ATOM 2283 C C . GLU B 1 8 ? 12.055 -39.906 6.48 1 37.06 8 GLU B C 1
ATOM 2285 O O . GLU B 1 8 ? 12.273 -38.875 5.852 1 37.06 8 GLU B O 1
ATOM 2290 N N . SER B 1 9 ? 12.867 -40.125 7.605 1 40.5 9 SER B N 1
ATOM 2291 C CA . SER B 1 9 ? 13.938 -39.375 8.234 1 40.5 9 SER B CA 1
ATOM 2292 C C . SER B 1 9 ? 14.352 -38.188 7.371 1 40.5 9 SER B C 1
ATOM 2294 O O . SER B 1 9 ? 14.859 -37.188 7.879 1 40.5 9 SER B O 1
ATOM 2296 N N . GLY B 1 10 ? 15.18 -38.344 6.168 1 43.28 10 GLY B N 1
ATOM 2297 C CA . GLY B 1 10 ? 16.094 -37.5 5.406 1 43.28 10 GLY B CA 1
ATOM 2298 C C . GLY B 1 10 ? 15.406 -36.406 4.645 1 43.28 10 GLY B C 1
ATOM 2299 O O . GLY B 1 10 ? 15.43 -35.25 5.074 1 43.28 10 GLY B O 1
ATOM 2300 N N . SER B 1 11 ? 15.102 -36.438 2.992 1 51.28 11 SER B N 1
ATOM 2301 C CA . SER B 1 11 ? 15.375 -35.969 1.644 1 51.28 11 SER B CA 1
ATOM 2302 C C . SER B 1 11 ? 14.195 -35.188 1.082 1 51.28 11 SER B C 1
ATOM 2304 O O . SER B 1 11 ? 14 -35.125 -0.135 1 51.28 11 SER B O 1
ATOM 2306 N N . THR B 1 12 ? 13.281 -34.75 1.653 1 65.56 12 THR B N 1
ATOM 2307 C CA . THR B 1 12 ? 12.406 -34.219 0.609 1 65.56 12 THR B CA 1
ATOM 2308 C C . THR B 1 12 ? 13.047 -33.031 -0.084 1 65.56 12 THR B C 1
ATOM 2310 O O . THR B 1 12 ? 13.555 -32.125 0.577 1 65.56 12 THR B O 1
ATOM 2313 N N . ASN B 1 13 ? 13.258 -33.156 -1.378 1 88.31 13 ASN B N 1
ATOM 2314 C CA . ASN B 1 13 ? 13.836 -32.062 -2.182 1 88.31 13 ASN B CA 1
ATOM 2315 C C . ASN B 1 13 ? 12.758 -31.25 -2.877 1 88.31 13 ASN B C 1
ATOM 2317 O O . ASN B 1 13 ? 11.758 -31.797 -3.352 1 88.31 13 ASN B O 1
ATOM 2321 N N . TRP B 1 14 ? 12.82 -30 -2.678 1 94.81 14 TRP B N 1
ATOM 2322 C CA . TRP B 1 14 ? 12.039 -29.062 -3.482 1 94.81 14 TRP B CA 1
ATOM 2323 C C . TRP B 1 14 ? 12.727 -28.781 -4.816 1 94.81 14 TRP B C 1
ATOM 2325 O O . TRP B 1 14 ? 13.828 -28.219 -4.848 1 94.81 14 TRP B O 1
ATOM 2335 N N . VAL B 1 15 ? 12.055 -29.25 -5.812 1 94.44 15 VAL B N 1
ATOM 2336 C CA . VAL B 1 15 ? 12.664 -29.094 -7.133 1 94.44 15 VAL B CA 1
ATOM 2337 C C . VAL B 1 15 ? 11.93 -28.016 -7.914 1 94.44 15 VAL B C 1
ATOM 2339 O O . VAL B 1 15 ? 10.719 -28.109 -8.141 1 94.44 15 VAL B O 1
ATOM 2342 N N . PHE B 1 16 ? 12.648 -27.016 -8.336 1 96.62 16 PHE B N 1
ATOM 2343 C CA . PHE B 1 16 ? 12.086 -25.891 -9.086 1 96.62 16 PHE B CA 1
ATOM 2344 C C . PHE B 1 16 ? 12.391 -26.031 -10.57 1 96.62 16 PHE B C 1
ATOM 2346 O O . PHE B 1 16 ? 13.547 -25.906 -10.984 1 96.62 16 PHE B O 1
ATOM 2353 N N . ILE B 1 17 ? 11.336 -26.312 -11.281 1 94.56 17 ILE B N 1
ATOM 2354 C CA . ILE B 1 17 ? 11.453 -26.359 -12.734 1 94.56 17 ILE B CA 1
ATOM 2355 C C . ILE B 1 17 ? 11.344 -24.953 -13.312 1 94.56 17 ILE B C 1
ATOM 2357 O O . ILE B 1 17 ? 10.234 -24.438 -13.508 1 94.56 17 ILE B O 1
ATOM 2361 N N . GLY B 1 18 ? 12.469 -24.359 -13.695 1 94.44 18 GLY B N 1
ATOM 2362 C CA . GLY B 1 18 ? 12.555 -22.953 -14.039 1 94.44 18 GLY B CA 1
ATOM 2363 C C . GLY B 1 18 ? 13.102 -22.094 -12.914 1 94.44 18 GLY B C 1
ATOM 2364 O O . GLY B 1 18 ? 12.383 -21.766 -11.969 1 94.44 18 GLY B O 1
ATOM 2365 N N . GLY B 1 19 ? 14.305 -21.656 -13.039 1 94.44 19 GLY B N 1
ATOM 2366 C CA . GLY B 1 19 ? 14.977 -20.875 -12.016 1 94.44 19 GLY B CA 1
ATOM 2367 C C . GLY B 1 19 ? 14.984 -19.391 -12.312 1 94.44 19 GLY B C 1
ATOM 2368 O O . GLY B 1 19 ? 16.031 -18.75 -12.242 1 94.44 19 GLY B O 1
ATOM 2369 N N . GLY B 1 20 ? 13.797 -18.891 -12.734 1 92.06 20 GLY B N 1
ATOM 2370 C CA . GLY B 1 20 ? 13.703 -17.469 -13.039 1 92.06 20 GLY B CA 1
ATOM 2371 C C . GLY B 1 20 ? 13.453 -16.625 -11.812 1 92.06 20 GLY B C 1
ATOM 2372 O O . GLY B 1 20 ? 13.742 -17.031 -10.688 1 92.06 20 GLY B O 1
ATOM 2373 N N . ASN B 1 21 ? 12.969 -15.422 -12.008 1 89.69 21 ASN B N 1
ATOM 2374 C CA . ASN B 1 21 ? 12.773 -14.445 -10.945 1 89.69 21 ASN B CA 1
ATOM 2375 C C . ASN B 1 21 ? 11.758 -14.93 -9.922 1 89.69 21 ASN B C 1
ATOM 2377 O O . ASN B 1 21 ? 11.938 -14.742 -8.719 1 89.69 21 ASN B O 1
ATOM 2381 N N . MET B 1 22 ? 10.703 -15.516 -10.414 1 93.25 22 MET B N 1
ATOM 2382 C CA . MET B 1 22 ? 9.672 -15.992 -9.492 1 93.25 22 MET B CA 1
ATOM 2383 C C . MET B 1 22 ? 10.211 -17.109 -8.602 1 93.25 22 MET B C 1
ATOM 2385 O O . MET B 1 22 ? 9.992 -17.094 -7.391 1 93.25 22 MET B O 1
ATOM 2389 N N . ALA B 1 23 ? 10.883 -18.062 -9.227 1 96.06 23 ALA B N 1
ATOM 2390 C CA . ALA B 1 23 ? 11.492 -19.141 -8.445 1 96.06 23 ALA B CA 1
ATOM 2391 C C . ALA B 1 23 ? 12.438 -18.562 -7.391 1 96.06 23 ALA B C 1
ATOM 2393 O O . ALA B 1 23 ? 12.406 -18.984 -6.23 1 96.06 23 ALA B O 1
ATOM 2394 N N . ALA B 1 24 ? 13.234 -17.625 -7.801 1 95.56 24 ALA B N 1
ATOM 2395 C CA . ALA B 1 24 ? 14.18 -17.016 -6.883 1 95.56 24 ALA B CA 1
ATOM 2396 C C . ALA B 1 24 ? 13.461 -16.359 -5.707 1 95.56 24 ALA B C 1
ATOM 2398 O O . ALA B 1 24 ? 13.883 -16.5 -4.559 1 95.56 24 ALA B O 1
ATOM 2399 N N . ALA B 1 25 ? 12.438 -15.641 -5.977 1 95.81 25 ALA B N 1
ATOM 2400 C CA . ALA B 1 25 ? 11.656 -14.969 -4.941 1 95.81 25 ALA B CA 1
ATOM 2401 C C . ALA B 1 25 ? 11.055 -15.969 -3.963 1 95.81 25 ALA B C 1
ATOM 2403 O O . ALA B 1 25 ? 11.125 -15.773 -2.746 1 95.81 25 ALA B O 1
ATOM 2404 N N . LEU B 1 26 ? 10.484 -16.984 -4.516 1 97.38 26 LEU B N 1
ATOM 2405 C CA . LEU B 1 26 ? 9.867 -18.016 -3.684 1 97.38 26 LEU B CA 1
ATOM 2406 C C . LEU B 1 26 ? 10.906 -18.719 -2.811 1 97.38 26 LEU B C 1
ATOM 2408 O O . LEU B 1 26 ? 10.688 -18.891 -1.609 1 97.38 26 LEU B O 1
ATOM 2412 N N . ILE B 1 27 ? 11.977 -19.078 -3.402 1 96.88 27 ILE B N 1
ATOM 2413 C CA . ILE B 1 27 ? 13.047 -19.781 -2.693 1 96.88 27 ILE B CA 1
ATOM 2414 C C . ILE B 1 27 ? 13.586 -18.891 -1.575 1 96.88 27 ILE B C 1
ATOM 2416 O O . ILE B 1 27 ? 13.703 -19.328 -0.428 1 96.88 27 ILE B O 1
ATOM 2420 N N . LYS B 1 28 ? 13.906 -17.672 -1.893 1 95.25 28 LYS B N 1
ATOM 2421 C CA . LYS B 1 28 ? 14.422 -16.75 -0.897 1 95.25 28 LYS B CA 1
ATOM 2422 C C . LYS B 1 28 ? 13.453 -16.594 0.27 1 95.25 28 LYS B C 1
ATOM 2424 O O . LYS B 1 28 ? 13.867 -16.562 1.43 1 95.25 28 LYS B O 1
ATOM 2429 N N . GLY B 1 29 ? 12.203 -16.422 -0.071 1 96.5 29 GLY B N 1
ATOM 2430 C CA . GLY B 1 29 ? 11.195 -16.328 0.971 1 96.5 29 GLY B CA 1
ATOM 2431 C C . GLY B 1 29 ? 11.148 -17.547 1.874 1 96.5 29 GLY B C 1
ATOM 2432 O O . GLY B 1 29 ? 11.047 -17.406 3.096 1 96.5 29 GLY B O 1
ATOM 2433 N N . CYS B 1 30 ? 11.211 -18.688 1.292 1 95.81 30 CYS B N 1
ATOM 2434 C CA . CYS B 1 30 ? 11.18 -19.938 2.043 1 95.81 30 CYS B CA 1
ATOM 2435 C C . CYS B 1 30 ? 12.398 -20.047 2.953 1 95.81 30 CYS B C 1
ATOM 2437 O O . CYS B 1 30 ? 12.281 -20.5 4.098 1 95.81 30 CYS B O 1
ATOM 2439 N N . GLU B 1 31 ? 13.492 -19.672 2.439 1 94.75 31 GLU B N 1
ATOM 2440 C CA . GLU B 1 31 ? 14.711 -19.719 3.242 1 94.75 31 GLU B CA 1
ATOM 2441 C C . GLU B 1 31 ? 14.633 -18.75 4.414 1 94.75 31 GLU B C 1
ATOM 2443 O O . GLU B 1 31 ? 15.008 -19.078 5.539 1 94.75 31 GLU B O 1
ATOM 2448 N N . LYS B 1 32 ? 14.227 -17.594 4.133 1 94.69 32 LYS B N 1
ATOM 2449 C CA . LYS B 1 32 ? 14.117 -16.578 5.164 1 94.69 32 LYS B CA 1
ATOM 2450 C C . LYS B 1 32 ? 13.219 -17.031 6.309 1 94.69 32 LYS B C 1
ATOM 2452 O O . LYS B 1 32 ? 13.453 -16.703 7.469 1 94.69 32 LYS B O 1
ATOM 2457 N N . LYS B 1 33 ? 12.258 -17.781 5.941 1 95.75 33 LYS B N 1
ATOM 2458 C CA . LYS B 1 33 ? 11.312 -18.266 6.941 1 95.75 33 LYS B CA 1
ATOM 2459 C C . LYS B 1 33 ? 11.727 -19.625 7.48 1 95.75 33 LYS B C 1
ATOM 2461 O O . LYS B 1 33 ? 10.977 -20.266 8.219 1 95.75 33 LYS B O 1
ATOM 2466 N N . ASN B 1 34 ? 12.859 -20.156 7.035 1 94.56 34 ASN B N 1
ATOM 2467 C CA . ASN B 1 34 ? 13.391 -21.453 7.426 1 94.56 34 ASN B CA 1
ATOM 2468 C C . ASN B 1 34 ? 12.43 -22.594 7.066 1 94.56 34 ASN B C 1
ATOM 2470 O O . ASN B 1 34 ? 12.281 -23.547 7.824 1 94.56 34 ASN B O 1
ATOM 2474 N N . PHE B 1 35 ? 11.727 -22.375 6.051 1 94.56 35 PHE B N 1
ATOM 2475 C CA . PHE B 1 35 ? 10.789 -23.375 5.559 1 94.56 35 PHE B CA 1
ATOM 2476 C C . PHE B 1 35 ? 11.531 -24.5 4.859 1 94.56 35 PHE B C 1
ATOM 2478 O O . PHE B 1 35 ? 11.102 -25.656 4.922 1 94.56 35 PHE B O 1
ATOM 2485 N N . VAL B 1 36 ? 12.586 -24.234 4.16 1 92.62 36 VAL B N 1
ATOM 2486 C CA . VAL B 1 36 ? 13.406 -25.203 3.449 1 92.62 36 VAL B CA 1
ATOM 2487 C C . VAL B 1 36 ? 14.883 -24.812 3.559 1 92.62 36 VAL B C 1
ATOM 2489 O O . VAL B 1 36 ? 15.219 -23.625 3.543 1 92.62 36 VAL B O 1
ATOM 2492 N N . GLU B 1 37 ? 15.688 -25.797 3.646 1 91.62 37 GLU B N 1
ATOM 2493 C CA . GLU B 1 37 ? 17.125 -25.547 3.646 1 91.62 37 GLU B CA 1
ATOM 2494 C C . GLU B 1 37 ? 17.672 -25.516 2.227 1 91.62 37 GLU B C 1
ATOM 2496 O O . GLU B 1 37 ? 17.172 -26.203 1.342 1 91.62 37 GLU B O 1
ATOM 2501 N N . LYS B 1 38 ? 18.75 -24.828 2.076 1 91.94 38 LYS B N 1
ATOM 2502 C CA . LYS B 1 38 ? 19.359 -24.641 0.767 1 91.94 38 LYS B CA 1
ATOM 2503 C C . LYS B 1 38 ? 19.719 -25.969 0.119 1 91.94 38 LYS B C 1
ATOM 2505 O O . LYS B 1 38 ? 19.547 -26.141 -1.09 1 91.94 38 LYS B O 1
ATOM 2510 N N . HIS B 1 39 ? 20.172 -26.891 0.896 1 91.56 39 HIS B N 1
ATOM 2511 C CA . HIS B 1 39 ? 20.641 -28.156 0.355 1 91.56 39 HIS B CA 1
ATOM 2512 C C . HIS B 1 39 ? 19.469 -29.047 -0.078 1 91.56 39 HIS B C 1
ATOM 2514 O O . HIS B 1 39 ? 19.672 -30.016 -0.804 1 91.56 39 HIS B O 1
ATOM 2520 N N . ASN B 1 40 ? 18.266 -28.672 0.366 1 93.88 40 ASN B N 1
ATOM 2521 C CA . ASN B 1 40 ? 17.078 -29.438 -0.012 1 93.88 40 ASN B CA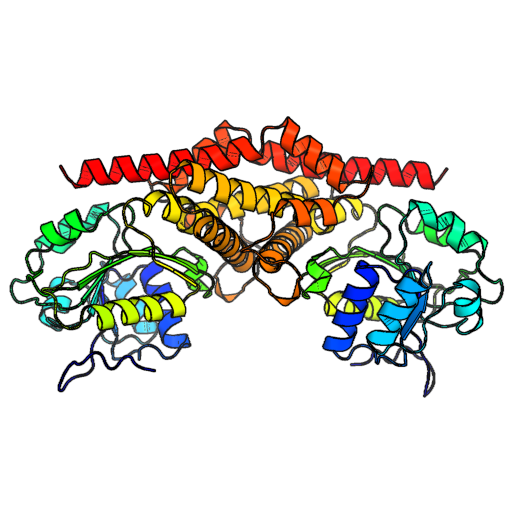 1
ATOM 2522 C C . ASN B 1 40 ? 16.406 -28.828 -1.244 1 93.88 40 ASN B C 1
ATOM 2524 O O . ASN B 1 40 ? 15.336 -29.281 -1.646 1 93.88 40 ASN B O 1
ATOM 2528 N N . ILE B 1 41 ? 17.062 -27.859 -1.871 1 95.88 41 ILE B N 1
ATOM 2529 C CA . ILE B 1 41 ? 16.484 -27.172 -3.031 1 95.88 41 ILE B CA 1
ATOM 2530 C C . ILE B 1 41 ? 17.281 -27.547 -4.281 1 95.88 41 ILE B C 1
ATOM 2532 O O . ILE B 1 41 ? 18.516 -27.547 -4.266 1 95.88 41 ILE B O 1
ATOM 2536 N N . ALA B 1 42 ? 16.578 -27.953 -5.305 1 96.06 42 ALA B N 1
ATOM 2537 C CA . ALA B 1 42 ? 17.172 -28.109 -6.633 1 96.06 42 ALA B CA 1
ATOM 2538 C C . ALA B 1 42 ? 16.5 -27.203 -7.648 1 96.06 42 ALA B C 1
ATOM 2540 O O . ALA B 1 42 ? 15.281 -27.016 -7.609 1 96.06 42 ALA B O 1
ATOM 2541 N N . VAL B 1 43 ? 17.312 -26.641 -8.555 1 97.31 43 VAL B N 1
ATOM 2542 C CA . VAL B 1 43 ? 16.781 -25.688 -9.523 1 97.31 43 VAL B CA 1
ATOM 2543 C C . VAL B 1 43 ? 17.281 -26.047 -10.922 1 97.31 43 VAL B C 1
ATOM 2545 O O . VAL B 1 43 ? 18.453 -26.391 -11.094 1 97.31 43 VAL B O 1
ATOM 2548 N N . SER B 1 44 ? 16.422 -26.031 -11.859 1 95.38 44 SER B N 1
ATOM 2549 C CA . SER B 1 44 ? 16.812 -26.188 -13.258 1 95.38 44 SER B CA 1
ATOM 2550 C C . SER B 1 44 ? 16.703 -24.859 -14.008 1 95.38 44 SER B C 1
ATOM 2552 O O . SER B 1 44 ? 15.711 -24.141 -13.844 1 95.38 44 SER B O 1
ATOM 2554 N N . VAL B 1 45 ? 17.75 -24.531 -14.781 1 95.38 45 VAL B N 1
ATOM 2555 C CA . VAL B 1 45 ? 17.766 -23.312 -15.594 1 95.38 45 VAL B CA 1
ATOM 2556 C C . VAL B 1 45 ? 18.141 -23.672 -17.031 1 95.38 45 VAL B C 1
ATOM 2558 O O . VAL B 1 45 ? 18.5 -24.812 -17.328 1 95.38 45 VAL B O 1
ATOM 2561 N N . GLN B 1 46 ? 17.984 -22.688 -17.875 1 90.56 46 GLN B N 1
ATOM 2562 C CA . GLN B 1 46 ? 18.172 -22.969 -19.297 1 90.56 46 GLN B CA 1
ATOM 2563 C C . GLN B 1 46 ? 19.625 -22.75 -19.703 1 90.56 46 GLN B C 1
ATOM 2565 O O . GLN B 1 46 ? 20.094 -23.359 -20.672 1 90.56 46 GLN B O 1
ATOM 2570 N N . THR B 1 47 ? 20.328 -21.812 -19 1 93.81 47 THR B N 1
ATOM 2571 C CA . THR B 1 47 ? 21.641 -21.422 -19.469 1 93.81 47 THR B CA 1
ATOM 2572 C C . THR B 1 47 ? 22.688 -21.609 -18.375 1 93.81 47 THR B C 1
ATOM 2574 O O . THR B 1 47 ? 22.359 -21.625 -17.188 1 93.81 47 THR B O 1
ATOM 2577 N N . GLY B 1 48 ? 23.844 -21.734 -18.859 1 94.88 48 GLY B N 1
ATOM 2578 C CA . GLY B 1 48 ? 24.969 -21.797 -17.922 1 94.88 48 GLY B CA 1
ATOM 2579 C C . GLY B 1 48 ? 25.125 -20.547 -17.094 1 94.88 48 GLY B C 1
ATOM 2580 O O . GLY B 1 48 ? 25.469 -20.609 -15.906 1 94.88 48 GLY B O 1
ATOM 2581 N N . LYS B 1 49 ? 24.891 -19.484 -17.719 1 95.94 49 LYS B N 1
ATOM 2582 C CA . LYS B 1 49 ? 25 -18.203 -17.016 1 95.94 49 LYS B CA 1
ATOM 2583 C C . LYS B 1 49 ? 24.016 -18.141 -15.844 1 95.94 49 LYS B C 1
ATOM 2585 O O . LYS B 1 49 ? 24.375 -17.703 -14.75 1 95.94 49 LYS B O 1
ATOM 2590 N N . SER B 1 50 ? 22.844 -18.578 -16.062 1 95.44 50 SER B N 1
ATOM 2591 C CA . SER B 1 50 ? 21.844 -18.609 -15 1 95.44 50 SER B CA 1
ATOM 2592 C C . SER B 1 50 ? 22.234 -19.594 -13.898 1 95.44 50 SER B C 1
ATOM 2594 O O . SER B 1 50 ? 22.016 -19.328 -12.719 1 95.44 50 SER B O 1
ATOM 2596 N N . ALA B 1 51 ? 22.766 -20.656 -14.32 1 96.75 51 ALA B N 1
ATOM 2597 C CA . ALA B 1 51 ? 23.219 -21.656 -13.359 1 96.75 51 ALA B CA 1
ATOM 2598 C C . ALA B 1 51 ? 24.297 -21.094 -12.438 1 96.75 51 ALA B C 1
ATOM 2600 O O . ALA B 1 51 ? 24.266 -21.328 -11.227 1 96.75 51 ALA B O 1
ATOM 2601 N N . GLU B 1 52 ? 25.156 -20.375 -13.047 1 96.56 52 GLU B N 1
ATOM 2602 C CA . GLU B 1 52 ? 26.234 -19.781 -12.273 1 96.56 52 GLU B CA 1
ATOM 2603 C C . GLU B 1 52 ? 25.719 -18.75 -11.273 1 96.56 52 GLU B C 1
ATOM 2605 O O . GLU B 1 52 ? 26.234 -18.641 -10.164 1 96.56 52 GLU B O 1
ATOM 2610 N N . LYS B 1 53 ? 24.766 -18.031 -11.672 1 95.62 53 LYS B N 1
ATOM 2611 C CA . LYS B 1 53 ? 24.156 -17.062 -10.766 1 95.62 53 LYS B CA 1
ATOM 2612 C C . LYS B 1 53 ? 23.609 -17.75 -9.516 1 95.62 53 LYS B C 1
ATOM 2614 O O . LYS B 1 53 ? 23.766 -17.234 -8.406 1 95.62 53 LYS B O 1
ATOM 2619 N N . TRP B 1 54 ? 22.969 -18.859 -9.68 1 97.19 54 TRP B N 1
ATOM 2620 C CA . TRP B 1 54 ? 22.438 -19.609 -8.547 1 97.19 54 TRP B CA 1
ATOM 2621 C C . TRP B 1 54 ? 23.562 -20.172 -7.695 1 97.19 54 TRP B C 1
ATOM 2623 O O . TRP B 1 54 ? 23.516 -20.109 -6.465 1 97.19 54 TRP B O 1
ATOM 2633 N N . ARG B 1 55 ? 24.562 -20.719 -8.336 1 96.38 55 ARG B N 1
ATOM 2634 C CA . ARG B 1 55 ? 25.688 -21.312 -7.617 1 96.38 55 ARG B CA 1
ATOM 2635 C C . ARG B 1 55 ? 26.438 -20.266 -6.793 1 96.38 55 ARG B C 1
ATOM 2637 O O . ARG B 1 55 ? 26.891 -20.547 -5.684 1 96.38 55 ARG B O 1
ATOM 2644 N N . LYS B 1 56 ? 26.516 -19.125 -7.348 1 96.44 56 LYS B N 1
ATOM 2645 C CA . LYS B 1 56 ? 27.188 -18.031 -6.641 1 96.44 56 LYS B CA 1
ATOM 2646 C C . LYS B 1 56 ? 26.422 -17.656 -5.371 1 96.44 56 LYS B C 1
ATOM 2648 O O . LYS B 1 56 ? 27 -17.156 -4.414 1 96.44 56 LYS B O 1
ATOM 2653 N N . GLN B 1 57 ? 25.188 -17.922 -5.434 1 94.94 57 GLN B N 1
ATOM 2654 C CA . GLN B 1 57 ? 24.359 -17.609 -4.266 1 94.94 57 GLN B CA 1
ATOM 2655 C C . GLN B 1 57 ? 24.391 -18.766 -3.258 1 94.94 57 GLN B C 1
ATOM 2657 O O . GLN B 1 57 ? 23.719 -18.703 -2.229 1 94.94 57 GLN B O 1
ATOM 2662 N N . GLY B 1 58 ? 25.047 -19.844 -3.617 1 94.44 58 GLY B N 1
ATOM 2663 C CA . GLY B 1 58 ? 25.266 -20.906 -2.654 1 94.44 58 GLY B CA 1
ATOM 2664 C C . GLY B 1 58 ? 24.391 -22.125 -2.902 1 94.44 58 GLY B C 1
ATOM 2665 O O . GLY B 1 58 ? 24.297 -23.016 -2.057 1 94.44 58 GLY B O 1
ATOM 2666 N N . TYR B 1 59 ? 23.719 -22.141 -4.023 1 95.44 59 TYR B N 1
ATOM 2667 C CA . TYR B 1 59 ? 22.922 -23.312 -4.355 1 95.44 59 TYR B CA 1
ATOM 2668 C C . TYR B 1 59 ? 23.75 -24.359 -5.09 1 95.44 59 TYR B C 1
ATOM 2670 O O . TYR B 1 59 ? 24.312 -24.078 -6.148 1 95.44 59 TYR B O 1
ATOM 2678 N N . ASP B 1 60 ? 23.734 -25.594 -4.605 1 93.56 60 ASP B N 1
ATOM 2679 C CA . ASP B 1 60 ? 24.609 -26.641 -5.141 1 93.56 60 ASP B CA 1
ATOM 2680 C C . ASP B 1 60 ? 23.875 -27.469 -6.191 1 93.56 60 ASP B C 1
ATOM 2682 O O . ASP B 1 60 ? 24.484 -27.953 -7.145 1 93.56 60 ASP B O 1
ATOM 2686 N N . ASN B 1 61 ? 22.641 -27.703 -5.961 1 96.06 61 ASN B N 1
ATOM 2687 C CA . ASN B 1 61 ? 21.875 -28.562 -6.848 1 96.06 61 ASN B CA 1
ATOM 2688 C C . ASN B 1 61 ? 21.219 -27.766 -7.977 1 96.06 61 ASN B C 1
ATOM 2690 O O . ASN B 1 61 ? 20 -27.641 -8.023 1 96.06 61 ASN B O 1
ATOM 2694 N N . VAL B 1 62 ? 22.094 -27.312 -8.891 1 97.44 62 VAL B N 1
ATOM 2695 C CA . VAL B 1 62 ? 21.641 -26.531 -10.039 1 97.44 62 VAL B CA 1
ATOM 2696 C C . VAL B 1 62 ? 21.875 -27.297 -11.328 1 97.44 62 VAL B C 1
ATOM 2698 O O . VAL B 1 62 ? 22.984 -27.797 -11.562 1 97.44 62 VAL B O 1
ATOM 2701 N N . PHE B 1 63 ? 20.859 -27.391 -12.117 1 95.5 63 PHE B N 1
ATOM 2702 C CA . PHE B 1 63 ? 20.906 -28.203 -13.328 1 95.5 63 PHE B CA 1
ATOM 2703 C C . PHE B 1 63 ? 20.641 -27.344 -14.562 1 95.5 63 PHE B C 1
ATOM 2705 O O . PHE B 1 63 ? 19.828 -26.422 -14.516 1 95.5 63 PHE B O 1
ATOM 2712 N N . THR B 1 64 ? 21.281 -27.594 -15.664 1 95.06 64 THR B N 1
ATOM 2713 C CA . THR B 1 64 ? 20.984 -26.953 -16.938 1 95.06 64 THR B CA 1
ATOM 2714 C C . THR B 1 64 ? 20.172 -27.875 -17.844 1 95.06 64 THR B C 1
ATOM 2716 O O . THR B 1 64 ? 19.859 -27.531 -18.984 1 95.06 64 THR B O 1
ATOM 2719 N N . ASN B 1 65 ? 19.906 -29.031 -17.297 1 91.31 65 ASN B N 1
ATOM 2720 C CA . ASN B 1 65 ? 19.047 -30.016 -17.938 1 91.31 65 ASN B CA 1
ATOM 2721 C C . ASN B 1 65 ? 17.953 -30.5 -16.984 1 91.31 65 ASN B C 1
ATOM 2723 O O . ASN B 1 65 ? 18.219 -31.25 -16.031 1 91.31 65 ASN B O 1
ATOM 2727 N N . THR B 1 66 ? 16.734 -30.141 -17.281 1 90.56 66 THR B N 1
ATOM 2728 C CA . THR B 1 66 ? 15.609 -30.438 -16.406 1 90.56 66 THR B CA 1
ATOM 2729 C C . THR B 1 66 ? 15.422 -31.938 -16.266 1 90.56 66 THR B C 1
ATOM 2731 O O . THR B 1 66 ? 15.086 -32.438 -15.172 1 90.56 66 THR B O 1
ATOM 2734 N N . LEU B 1 67 ? 15.609 -32.688 -17.312 1 87.88 67 LEU B N 1
ATOM 2735 C CA . LEU B 1 67 ? 15.438 -34.125 -17.281 1 87.88 67 LEU B CA 1
ATOM 2736 C C . LEU B 1 67 ? 16.391 -34.75 -16.281 1 87.88 67 LEU B C 1
ATOM 2738 O O . LEU B 1 67 ? 16 -35.656 -15.531 1 87.88 67 LEU B O 1
ATOM 2742 N N . GLU B 1 68 ? 17.594 -34.312 -16.359 1 90.75 68 GLU B N 1
ATOM 2743 C CA . GLU B 1 68 ? 18.578 -34.812 -15.414 1 90.75 68 GLU B CA 1
ATOM 2744 C C . GLU B 1 68 ? 18.156 -34.562 -13.969 1 90.75 68 GLU B C 1
ATOM 2746 O O . GLU B 1 68 ? 18.328 -35.438 -13.109 1 90.75 68 GLU B O 1
ATOM 2751 N N . MET B 1 69 ? 17.656 -33.406 -13.734 1 91.88 69 MET B N 1
ATOM 2752 C CA . MET B 1 69 ? 17.188 -33.031 -12.391 1 91.88 69 MET B CA 1
ATOM 2753 C C . MET B 1 69 ? 16.047 -33.969 -11.953 1 91.88 69 MET B C 1
ATOM 2755 O O . MET B 1 69 ? 16.062 -34.469 -10.836 1 91.88 69 MET B O 1
ATOM 2759 N N . LEU B 1 70 ? 15.109 -34.188 -12.828 1 88.75 70 LEU B N 1
ATOM 2760 C CA . LEU B 1 70 ? 13.938 -34.969 -12.5 1 88.75 70 LEU B CA 1
ATOM 2761 C C . LEU B 1 70 ? 14.312 -36.438 -12.281 1 88.75 70 LEU B C 1
ATOM 2763 O O . LEU B 1 70 ? 13.711 -37.125 -11.453 1 88.75 70 LEU B O 1
ATOM 2767 N N . GLU B 1 71 ? 15.273 -36.906 -13.016 1 88.5 71 GLU B N 1
ATOM 2768 C CA . GLU B 1 71 ? 15.773 -38.25 -12.82 1 88.5 71 GLU B CA 1
ATOM 2769 C C . GLU B 1 71 ? 16.484 -38.406 -11.477 1 88.5 71 GLU B C 1
ATOM 2771 O O . GLU B 1 71 ? 16.422 -39.469 -10.844 1 88.5 71 GLU B O 1
ATOM 2776 N N . THR B 1 72 ? 17.172 -37.375 -11.141 1 90.12 72 THR B N 1
ATOM 2777 C CA . THR B 1 72 ? 17.906 -37.375 -9.883 1 90.12 72 THR B CA 1
ATOM 2778 C C . THR B 1 72 ? 16.953 -37.344 -8.695 1 90.12 72 THR B C 1
ATOM 2780 O O . THR B 1 72 ? 17.219 -37.938 -7.652 1 90.12 72 THR B O 1
ATOM 2783 N N . TYR B 1 73 ? 15.789 -36.625 -8.891 1 89.81 73 TYR B N 1
ATOM 2784 C CA . TYR B 1 73 ? 14.836 -36.469 -7.801 1 89.81 73 TYR B CA 1
ATOM 2785 C C . TYR B 1 73 ? 13.438 -36.906 -8.227 1 89.81 73 TYR B C 1
ATOM 2787 O O . TYR B 1 73 ? 12.516 -36.094 -8.25 1 89.81 73 TYR B O 1
ATOM 2795 N N . PRO B 1 74 ? 13.156 -38.094 -8.375 1 86.38 74 PRO B N 1
ATOM 2796 C CA . PRO B 1 74 ? 11.914 -38.562 -8.984 1 86.38 74 PRO B CA 1
ATOM 2797 C C . PRO B 1 74 ? 10.711 -38.438 -8.055 1 86.38 74 PRO B C 1
ATOM 2799 O O . PRO B 1 74 ? 9.562 -38.469 -8.508 1 86.38 74 PRO B O 1
ATOM 2802 N N . THR B 1 75 ? 10.93 -38.281 -6.715 1 84.75 75 THR B N 1
ATOM 2803 C CA . THR B 1 75 ? 9.805 -38.281 -5.789 1 84.75 75 THR B CA 1
ATOM 2804 C C . THR B 1 75 ? 9.742 -36.938 -5.035 1 84.75 75 THR B C 1
ATOM 2806 O O . THR B 1 75 ? 9.062 -36.844 -4.012 1 84.75 75 THR B O 1
ATOM 2809 N N . ALA B 1 76 ? 10.477 -36 -5.527 1 90.5 76 ALA B N 1
ATOM 2810 C CA . ALA B 1 76 ? 10.539 -34.688 -4.871 1 90.5 76 ALA B CA 1
ATOM 2811 C C . ALA B 1 76 ? 9.25 -33.906 -5.074 1 90.5 76 ALA B C 1
ATOM 2813 O O . ALA B 1 76 ? 8.344 -34.375 -5.773 1 90.5 76 ALA B O 1
ATOM 2814 N N . ILE B 1 77 ? 9.133 -32.812 -4.359 1 92.75 77 ILE B N 1
ATOM 2815 C CA . ILE B 1 77 ? 8.07 -31.844 -4.617 1 92.75 77 ILE B CA 1
ATOM 2816 C C . ILE B 1 77 ? 8.445 -30.969 -5.816 1 92.75 77 ILE B C 1
ATOM 2818 O O . ILE B 1 77 ? 9.492 -30.312 -5.816 1 92.75 77 ILE B O 1
ATOM 2822 N N . TYR B 1 78 ? 7.586 -31 -6.766 1 93.31 78 TYR B N 1
ATOM 2823 C CA . TYR B 1 78 ? 7.883 -30.281 -7.996 1 93.31 78 TYR B CA 1
ATOM 2824 C C . TYR B 1 78 ? 7.176 -28.922 -8.016 1 93.31 78 TYR B C 1
ATOM 2826 O O . TYR B 1 78 ? 5.961 -28.859 -7.832 1 93.31 78 TYR B O 1
ATOM 2834 N N . ILE B 1 79 ? 7.934 -27.891 -8.211 1 96.25 79 ILE B N 1
ATOM 2835 C CA . ILE B 1 79 ? 7.398 -26.562 -8.414 1 96.25 79 ILE B CA 1
ATOM 2836 C C . ILE B 1 79 ? 7.621 -26.125 -9.859 1 96.25 79 ILE B C 1
ATOM 2838 O O . ILE B 1 79 ? 8.758 -25.906 -10.281 1 96.25 79 ILE B O 1
ATOM 2842 N N . ILE B 1 80 ? 6.555 -26 -10.547 1 94.75 80 ILE B N 1
ATOM 2843 C CA . ILE B 1 80 ? 6.656 -25.594 -11.938 1 94.75 80 ILE B CA 1
ATOM 2844 C C . ILE B 1 80 ? 6.637 -24.078 -12.039 1 94.75 80 ILE B C 1
ATOM 2846 O O . ILE B 1 80 ? 5.59 -23.453 -11.852 1 94.75 80 ILE B O 1
ATOM 2850 N N . CYS B 1 81 ? 7.758 -23.516 -12.445 1 94.56 81 CYS B N 1
ATOM 2851 C CA . CYS B 1 81 ? 7.926 -22.062 -12.461 1 94.56 81 CYS B CA 1
ATOM 2852 C C . CYS B 1 81 ? 8.359 -21.578 -13.844 1 94.56 81 CYS B C 1
ATOM 2854 O O . CYS B 1 81 ? 9.211 -20.703 -13.961 1 94.56 81 CYS B O 1
ATOM 2856 N N . VAL B 1 82 ? 7.824 -22.109 -14.852 1 90.69 82 VAL B N 1
ATOM 2857 C CA . VAL B 1 82 ? 8.141 -21.703 -16.219 1 90.69 82 VAL B CA 1
ATOM 2858 C C . VAL B 1 82 ? 6.984 -20.891 -16.797 1 90.69 82 VAL B C 1
ATOM 2860 O O . VAL B 1 82 ? 5.902 -20.844 -16.203 1 90.69 82 VAL B O 1
ATOM 2863 N N . LYS B 1 83 ? 7.266 -20.281 -17.875 1 84.56 83 LYS B N 1
ATOM 2864 C CA . LYS B 1 83 ? 6.191 -19.594 -18.594 1 84.56 83 LYS B CA 1
ATOM 2865 C C . LYS B 1 83 ? 5.23 -20.609 -19.219 1 84.56 83 LYS B C 1
ATOM 2867 O O . LYS B 1 83 ? 5.652 -21.672 -19.688 1 84.56 83 LYS B O 1
ATOM 2872 N N . PRO B 1 84 ? 3.988 -20.219 -19.297 1 86.81 84 PRO B N 1
ATOM 2873 C CA . PRO B 1 84 ? 3.002 -21.156 -19.859 1 86.81 84 PRO B CA 1
ATOM 2874 C C . PRO B 1 84 ? 3.328 -21.562 -21.281 1 86.81 84 PRO B C 1
ATOM 2876 O O . PRO B 1 84 ? 3.088 -22.719 -21.672 1 86.81 84 PRO B O 1
ATOM 2879 N N . GLN B 1 85 ? 3.959 -20.703 -21.984 1 82.25 85 GLN B N 1
ATOM 2880 C CA . GLN B 1 85 ? 4.234 -20.938 -23.391 1 82.25 85 GLN B CA 1
ATOM 2881 C C . GLN B 1 85 ? 5.27 -22.047 -23.578 1 82.25 85 GLN B C 1
ATOM 2883 O O . GLN B 1 85 ? 5.316 -22.703 -24.609 1 82.25 85 GLN B O 1
ATOM 2888 N N . VAL B 1 86 ? 6.074 -22.266 -22.594 1 83 86 VAL B N 1
ATOM 2889 C CA . VAL B 1 86 ? 7.152 -23.234 -22.719 1 83 86 VAL B CA 1
ATOM 2890 C C . VAL B 1 86 ? 6.777 -24.531 -22 1 83 86 VAL B C 1
ATOM 2892 O O . VAL B 1 86 ? 7.539 -25.5 -22.016 1 83 86 VAL B O 1
ATOM 2895 N N . PHE B 1 87 ? 5.621 -24.578 -21.422 1 86.19 87 PHE B N 1
ATOM 2896 C CA . PHE B 1 87 ? 5.184 -25.688 -20.578 1 86.19 87 PHE B CA 1
ATOM 2897 C C . PHE B 1 87 ? 5.172 -26.984 -21.375 1 86.19 87 PHE B C 1
ATOM 2899 O O . PHE B 1 87 ? 5.672 -28.016 -20.906 1 86.19 87 PHE B O 1
ATOM 2906 N N . ASP B 1 88 ? 4.703 -26.969 -22.562 1 84.81 88 ASP B N 1
ATOM 2907 C CA . ASP B 1 88 ? 4.609 -28.172 -23.391 1 84.81 88 ASP B CA 1
ATOM 2908 C C . ASP B 1 88 ? 5.988 -28.75 -23.672 1 84.81 88 ASP B C 1
ATOM 2910 O O . ASP B 1 88 ? 6.164 -29.984 -23.641 1 84.81 88 ASP B O 1
ATOM 2914 N N . GLU B 1 89 ? 6.863 -27.859 -23.906 1 82.44 89 GLU B N 1
ATOM 2915 C CA . GLU B 1 89 ? 8.227 -28.297 -24.188 1 82.44 89 GLU B CA 1
ATOM 2916 C C . GLU B 1 89 ? 8.852 -28.953 -22.953 1 82.44 89 GLU B C 1
ATOM 2918 O O . GLU B 1 89 ? 9.562 -29.953 -23.062 1 82.44 89 GLU B O 1
ATOM 2923 N N . VAL B 1 90 ? 8.578 -28.484 -21.812 1 80.38 90 VAL B N 1
ATOM 2924 C CA . VAL B 1 90 ? 9.141 -28.969 -20.562 1 80.38 90 VAL B CA 1
ATOM 2925 C C . VAL B 1 90 ? 8.547 -30.328 -20.219 1 80.38 90 VAL B C 1
ATOM 2927 O O . VAL B 1 90 ? 9.266 -31.234 -19.797 1 80.38 90 VAL B O 1
ATOM 2930 N N . VAL B 1 91 ? 7.316 -30.547 -20.422 1 80.25 91 VAL B N 1
ATOM 2931 C CA . VAL B 1 91 ? 6.621 -31.75 -20.016 1 80.25 91 VAL B CA 1
ATOM 2932 C C . VAL B 1 91 ? 6.93 -32.875 -21 1 80.25 91 VAL B C 1
ATOM 2934 O O . VAL B 1 91 ? 6.918 -34.062 -20.625 1 80.25 91 VAL B O 1
ATOM 2937 N N . SER B 1 92 ? 7.16 -32.5 -22.25 1 78 92 SER B N 1
ATOM 2938 C CA . SER B 1 92 ? 7.422 -33.531 -23.266 1 78 92 SER B CA 1
ATOM 2939 C C . SER B 1 92 ? 8.703 -34.281 -22.969 1 78 92 SER B C 1
ATOM 2941 O O . SER B 1 92 ? 8.867 -35.438 -23.391 1 78 92 SER B O 1
ATOM 2943 N N . SER B 1 93 ? 9.531 -33.75 -22.203 1 72.88 93 SER B N 1
ATOM 2944 C CA . SER B 1 93 ? 10.828 -34.375 -21.922 1 72.88 93 SER B CA 1
ATOM 2945 C C . SER B 1 93 ? 10.852 -35.031 -20.547 1 72.88 93 SER B C 1
ATOM 2947 O O . SER B 1 93 ? 11.891 -35.5 -20.094 1 72.88 93 SER B O 1
ATOM 2949 N N . TRP B 1 94 ? 9.742 -35.062 -19.922 1 78.56 94 TRP B N 1
ATOM 2950 C CA . TRP B 1 94 ? 9.695 -35.594 -18.562 1 78.56 94 TRP B CA 1
ATOM 2951 C C . TRP B 1 94 ? 9.922 -37.094 -18.531 1 78.56 94 TRP B C 1
ATOM 2953 O O . TRP B 1 94 ? 9.367 -37.812 -19.359 1 78.56 94 TRP B O 1
ATOM 2963 N N . PRO B 1 95 ? 10.773 -37.562 -17.641 1 75.56 95 PRO B N 1
ATOM 2964 C CA . PRO B 1 95 ? 11.07 -39 -17.562 1 75.56 95 PRO B CA 1
ATOM 2965 C C . PRO B 1 95 ? 9.883 -39.812 -17.078 1 75.56 95 PRO B C 1
ATOM 2967 O O . PRO B 1 95 ? 9.117 -39.344 -16.219 1 75.56 95 PRO B O 1
ATOM 2970 N N . VAL B 1 96 ? 9.805 -41 -17.516 1 70.19 96 VAL B N 1
ATOM 2971 C CA . VAL B 1 96 ? 8.711 -41.906 -17.203 1 70.19 96 VAL B CA 1
ATOM 2972 C C . VAL B 1 96 ? 8.797 -42.344 -15.734 1 70.19 96 VAL B C 1
ATOM 2974 O O . VAL B 1 96 ? 7.781 -42.625 -15.102 1 70.19 96 VAL B O 1
ATOM 2977 N N . ASN B 1 97 ? 9.961 -42.219 -15.242 1 75.06 97 ASN B N 1
ATOM 2978 C CA . ASN B 1 97 ? 10.148 -42.75 -13.891 1 75.06 97 ASN B CA 1
ATOM 2979 C C . ASN B 1 97 ? 9.844 -41.656 -12.844 1 75.06 97 ASN B C 1
ATOM 2981 O O . ASN B 1 97 ? 9.867 -41.938 -11.641 1 75.06 97 ASN B O 1
ATOM 2985 N N . SER B 1 98 ? 9.547 -40.469 -13.281 1 77.06 98 SER B N 1
ATOM 2986 C CA . SER B 1 98 ? 9.18 -39.438 -12.336 1 77.06 98 SER B CA 1
ATOM 2987 C C . SER B 1 98 ? 7.816 -39.719 -11.711 1 77.06 98 SER B C 1
ATOM 2989 O O . SER B 1 98 ? 6.828 -39.875 -12.43 1 77.06 98 SER B O 1
ATOM 2991 N N . ARG B 1 99 ? 7.816 -39.781 -10.359 1 79.62 99 ARG B N 1
ATOM 2992 C CA . ARG B 1 99 ? 6.59 -40.094 -9.633 1 79.62 99 ARG B CA 1
ATOM 2993 C C . ARG B 1 99 ? 6.383 -39.125 -8.477 1 79.62 99 ARG B C 1
ATOM 2995 O O . ARG B 1 99 ? 6.316 -39.531 -7.316 1 79.62 99 ARG B O 1
ATOM 3002 N N . PRO B 1 100 ? 6.23 -37.875 -8.891 1 84 100 PRO B N 1
ATOM 3003 C CA . PRO B 1 100 ? 5.977 -36.938 -7.789 1 84 100 PRO B CA 1
ATOM 3004 C C . PRO B 1 100 ? 4.602 -37.156 -7.152 1 84 100 PRO B C 1
ATOM 3006 O O . PRO B 1 100 ? 3.633 -37.438 -7.852 1 84 100 PRO B O 1
ATOM 3009 N N . LYS B 1 101 ? 4.613 -37 -5.824 1 84.38 101 LYS B N 1
ATOM 3010 C CA . LYS B 1 101 ? 3.336 -37.062 -5.121 1 84.38 101 LYS B CA 1
ATOM 3011 C C . LYS B 1 101 ? 2.711 -35.688 -4.973 1 84.38 101 LYS B C 1
ATOM 3013 O 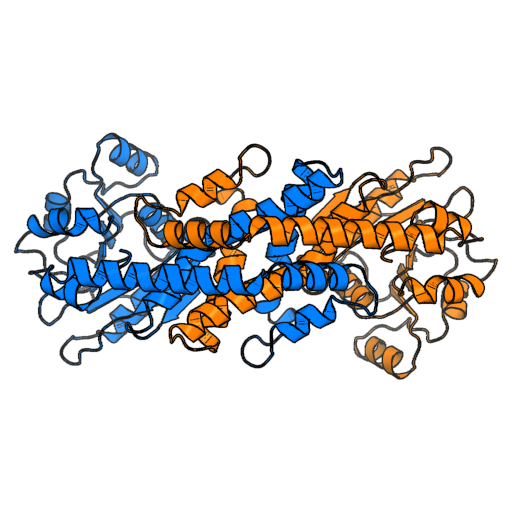O . LYS B 1 101 ? 1.526 -35.562 -4.652 1 84.38 101 LYS B O 1
ATOM 3018 N N . PHE B 1 102 ? 3.506 -34.688 -5.188 1 91.81 102 PHE B N 1
ATOM 3019 C CA . PHE B 1 102 ? 3.047 -33.312 -4.941 1 91.81 102 PHE B CA 1
ATOM 3020 C C . PHE B 1 102 ? 3.643 -32.344 -5.957 1 91.81 102 PHE B C 1
ATOM 3022 O O . PHE B 1 102 ? 4.859 -32.312 -6.141 1 91.81 102 PHE B O 1
ATOM 3029 N N . ILE B 1 103 ? 2.723 -31.578 -6.656 1 94.19 103 ILE B N 1
ATOM 3030 C CA . ILE B 1 103 ? 3.121 -30.609 -7.672 1 94.19 103 ILE B CA 1
ATOM 3031 C C . ILE B 1 103 ? 2.463 -29.266 -7.387 1 94.19 103 ILE B C 1
ATOM 3033 O O . ILE B 1 103 ? 1.266 -29.203 -7.098 1 94.19 103 ILE B O 1
ATOM 3037 N N . ILE B 1 104 ? 3.281 -28.219 -7.426 1 96.81 104 ILE B N 1
ATOM 3038 C CA . ILE B 1 104 ? 2.77 -26.859 -7.379 1 96.81 104 ILE B CA 1
ATOM 3039 C C . ILE B 1 104 ? 3.082 -26.141 -8.695 1 96.81 104 ILE B C 1
ATOM 3041 O O . ILE B 1 104 ? 4.23 -26.125 -9.141 1 96.81 104 ILE B O 1
ATOM 3045 N N . SER B 1 105 ? 2.105 -25.656 -9.297 1 96.25 105 SER B N 1
ATOM 3046 C CA . SER B 1 105 ? 2.307 -24.859 -10.5 1 96.25 105 SER B CA 1
ATOM 3047 C C . SER B 1 105 ? 2.037 -23.375 -10.242 1 96.25 105 SER B C 1
ATOM 3049 O O . SER B 1 105 ? 0.989 -23.016 -9.703 1 96.25 105 SER B O 1
ATOM 3051 N N . VAL B 1 106 ? 2.971 -22.516 -10.664 1 95.06 106 VAL B N 1
ATOM 3052 C CA . VAL B 1 106 ? 2.756 -21.078 -10.516 1 95.06 106 VAL B CA 1
ATOM 3053 C C . VAL B 1 106 ? 2.568 -20.438 -11.891 1 95.06 106 VAL B C 1
ATOM 3055 O O . VAL B 1 106 ? 2.809 -19.25 -12.062 1 95.06 106 VAL B O 1
ATOM 3058 N N . MET B 1 107 ? 2.16 -21.25 -12.906 1 90.06 107 MET B N 1
ATOM 3059 C CA . MET B 1 107 ? 1.948 -20.766 -14.266 1 90.06 107 MET B CA 1
ATOM 3060 C C . MET B 1 107 ? 0.587 -20.094 -14.391 1 90.06 107 MET B C 1
ATOM 3062 O O . MET B 1 107 ? -0.421 -20.625 -13.922 1 90.06 107 MET B O 1
ATOM 3066 N N . ALA B 1 108 ? 0.625 -18.953 -15.07 1 85.06 108 ALA B N 1
ATOM 3067 C CA . ALA B 1 108 ? -0.618 -18.234 -15.32 1 85.06 108 ALA B CA 1
ATOM 3068 C C . ALA B 1 108 ? -1.433 -18.922 -16.422 1 85.06 108 ALA B C 1
ATOM 3070 O O . ALA B 1 108 ? -0.877 -19.375 -17.422 1 85.06 108 ALA B O 1
ATOM 3071 N N . GLY B 1 109 ? -2.725 -19.062 -16.172 1 84.88 109 GLY B N 1
ATOM 3072 C CA . GLY B 1 109 ? -3.646 -19.438 -17.234 1 84.88 109 GLY B CA 1
ATOM 3073 C C . GLY B 1 109 ? -3.643 -20.922 -17.531 1 84.88 109 GLY B C 1
ATOM 3074 O O . GLY B 1 109 ? -4.145 -21.359 -18.562 1 84.88 109 GLY B O 1
ATOM 3075 N N . VAL B 1 110 ? -3.021 -21.766 -16.734 1 90.69 110 VAL B N 1
ATOM 3076 C CA . VAL B 1 110 ? -2.998 -23.203 -16.953 1 90.69 110 VAL B CA 1
ATOM 3077 C C . VAL B 1 110 ? -3.871 -23.906 -15.922 1 90.69 110 VAL B C 1
ATOM 3079 O O . VAL B 1 110 ? -3.469 -24.062 -14.766 1 90.69 110 VAL B O 1
ATOM 3082 N N . PRO B 1 111 ? -4.949 -24.344 -16.312 1 93.5 111 PRO B N 1
ATOM 3083 C CA . PRO B 1 111 ? -5.891 -24.953 -15.367 1 93.5 111 PRO B CA 1
ATOM 3084 C C . PRO B 1 111 ? -5.414 -26.297 -14.836 1 93.5 111 PRO B C 1
ATOM 3086 O O . PRO B 1 111 ? -4.543 -26.938 -15.438 1 93.5 111 PRO B O 1
ATOM 3089 N N . LEU B 1 112 ? -6.043 -26.766 -13.773 1 93.81 112 LEU B N 1
ATOM 3090 C CA . LEU B 1 112 ? -5.723 -28.031 -13.141 1 93.81 112 LEU B CA 1
ATOM 3091 C C . LEU B 1 112 ? -5.93 -29.188 -14.117 1 93.81 112 LEU B C 1
ATOM 3093 O O . LEU B 1 112 ? -5.125 -30.125 -14.164 1 93.81 112 LEU B O 1
ATOM 3097 N N . LYS B 1 113 ? -6.98 -29.125 -14.844 1 91.25 113 LYS B N 1
ATOM 3098 C CA . LYS B 1 113 ? -7.273 -30.172 -15.812 1 91.25 113 LYS B CA 1
ATOM 3099 C C . LYS B 1 113 ? -6.152 -30.297 -16.844 1 91.25 113 LYS B C 1
ATOM 3101 O O . LYS B 1 113 ? -5.723 -31.406 -17.156 1 91.25 113 LYS B O 1
ATOM 3106 N N . THR B 1 114 ? -5.742 -29.172 -17.297 1 90.31 114 THR B N 1
ATOM 3107 C CA . THR B 1 114 ? -4.652 -29.172 -18.266 1 90.31 114 THR B CA 1
ATOM 3108 C C . THR B 1 114 ? -3.375 -29.734 -17.656 1 90.31 114 THR B C 1
ATOM 3110 O O . THR B 1 114 ? -2.656 -30.5 -18.281 1 90.31 114 THR B O 1
ATOM 3113 N N . LEU B 1 115 ? -3.09 -29.375 -16.438 1 90.62 115 LEU B N 1
ATOM 3114 C CA . LEU B 1 115 ? -1.916 -29.875 -15.719 1 90.62 115 LEU B CA 1
ATOM 3115 C C . LEU B 1 115 ? -1.975 -31.391 -15.562 1 90.62 115 LEU B C 1
ATOM 3117 O O . LEU B 1 115 ? -0.997 -32.094 -15.852 1 90.62 115 LEU B O 1
ATOM 3121 N N . SER B 1 116 ? -3.084 -31.859 -15.18 1 88.12 116 SER B N 1
ATOM 3122 C CA . SER B 1 116 ? -3.26 -33.312 -14.969 1 88.12 116 SER B CA 1
ATOM 3123 C C . SER B 1 116 ? -3.113 -34.062 -16.281 1 88.12 116 SER B C 1
ATOM 3125 O O . SER B 1 116 ? -2.578 -35.188 -16.297 1 88.12 116 SER B O 1
ATOM 3127 N N . GLU B 1 117 ? -3.551 -33.5 -17.328 1 86.69 117 GLU B N 1
ATOM 3128 C CA . GLU B 1 117 ? -3.527 -34.156 -18.625 1 86.69 117 GLU B CA 1
ATOM 3129 C C . GLU B 1 117 ? -2.125 -34.156 -19.219 1 86.69 117 GLU B C 1
ATOM 3131 O O . GLU B 1 117 ? -1.719 -35.125 -19.875 1 86.69 117 GLU B O 1
ATOM 3136 N N . LYS B 1 118 ? -1.448 -33.125 -18.984 1 85.19 118 LYS B N 1
ATOM 3137 C CA . LYS B 1 118 ? -0.164 -32.938 -19.656 1 85.19 118 LYS B CA 1
ATOM 3138 C C . LYS B 1 118 ? 0.972 -33.562 -18.844 1 85.19 118 LYS B C 1
ATOM 3140 O O . LYS B 1 118 ? 2.074 -33.75 -19.344 1 85.19 118 LYS B O 1
ATOM 3145 N N . LEU B 1 119 ? 0.677 -33.812 -17.703 1 83.12 119 LEU B N 1
ATOM 3146 C CA . LEU B 1 119 ? 1.705 -34.406 -16.844 1 83.12 119 LEU B CA 1
ATOM 3147 C C . LEU B 1 119 ? 1.504 -35.938 -16.734 1 83.12 119 LEU B C 1
ATOM 3149 O O . LEU B 1 119 ? 0.856 -36.406 -15.789 1 83.12 119 LEU B O 1
ATOM 3153 N N . PRO B 1 120 ? 2.006 -36.656 -17.656 1 65.69 120 PRO B N 1
ATOM 3154 C CA . PRO B 1 120 ? 1.729 -38.094 -17.828 1 65.69 120 PRO B CA 1
ATOM 3155 C C . PRO B 1 120 ? 2.098 -38.906 -16.594 1 65.69 120 PRO B C 1
ATOM 3157 O O . PRO B 1 120 ? 1.588 -40.031 -16.406 1 65.69 120 PRO B O 1
ATOM 3160 N N . PHE B 1 121 ? 2.896 -38.375 -15.914 1 65.88 121 PHE B N 1
ATOM 3161 C CA . PHE B 1 121 ? 3.359 -39.156 -14.781 1 65.88 121 PHE B CA 1
ATOM 3162 C C . PHE B 1 121 ? 2.439 -38.969 -13.578 1 65.88 121 PHE B C 1
ATOM 3164 O O . PHE B 1 121 ? 2.602 -39.625 -12.555 1 65.88 121 PHE B O 1
ATOM 3171 N N . VAL B 1 122 ? 1.663 -37.969 -13.773 1 62.62 122 VAL B N 1
ATOM 3172 C CA . VAL B 1 122 ? 0.715 -37.781 -12.68 1 62.62 122 VAL B CA 1
ATOM 3173 C C . VAL B 1 122 ? -0.132 -39.031 -12.5 1 62.62 122 VAL B C 1
ATOM 3175 O O . VAL B 1 122 ? -0.744 -39.531 -13.461 1 62.62 122 VAL B O 1
ATOM 3178 N N . SER B 1 123 ? 0.248 -39.719 -11.484 1 65.19 123 SER B N 1
ATOM 3179 C CA . SER B 1 123 ? -0.556 -40.906 -11.109 1 65.19 123 SER B CA 1
ATOM 3180 C C . SER B 1 123 ? -1.84 -40.469 -10.406 1 65.19 123 SER B C 1
ATOM 3182 O O . SER B 1 123 ? -2.033 -39.281 -10.102 1 65.19 123 SER B O 1
ATOM 3184 N N . GLY B 1 124 ? -2.746 -41.344 -10.383 1 71.12 124 GLY B N 1
ATOM 3185 C CA . GLY B 1 124 ? -3.984 -41.125 -9.656 1 71.12 124 GLY B CA 1
ATOM 3186 C C . GLY B 1 124 ? -3.764 -40.719 -8.211 1 71.12 124 GLY B C 1
ATOM 3187 O O . GLY B 1 124 ? -4.711 -40.375 -7.508 1 71.12 124 GLY B O 1
ATOM 3188 N N . ASN B 1 125 ? -2.439 -40.562 -7.801 1 81.31 125 ASN B N 1
ATOM 3189 C CA . ASN B 1 125 ? -2.184 -40.219 -6.402 1 81.31 125 ASN B CA 1
ATOM 3190 C C . ASN B 1 125 ? -1.388 -38.938 -6.262 1 81.31 125 ASN B C 1
ATOM 3192 O O . ASN B 1 125 ? -0.81 -38.656 -5.207 1 81.31 125 ASN B O 1
ATOM 3196 N N . THR B 1 126 ? -1.282 -38.219 -7.293 1 89.88 126 THR B N 1
ATOM 3197 C CA . THR B 1 126 ? -0.518 -37 -7.27 1 89.88 126 THR B CA 1
ATOM 3198 C C . THR B 1 126 ? -1.423 -35.812 -6.941 1 89.88 126 THR B C 1
ATOM 3200 O O . THR B 1 126 ? -2.475 -35.625 -7.559 1 89.88 126 THR B O 1
ATOM 3203 N N . THR B 1 127 ? -1.054 -35.062 -5.852 1 93.19 127 THR B N 1
ATOM 3204 C CA . THR B 1 127 ? -1.746 -33.812 -5.551 1 93.19 127 THR B CA 1
ATOM 3205 C C . THR B 1 127 ? -1.177 -32.656 -6.383 1 93.19 127 THR B C 1
ATOM 3207 O O . THR B 1 127 ? 0.034 -32.438 -6.387 1 93.19 127 THR B O 1
ATOM 3210 N N . ILE B 1 128 ? -2.047 -31.969 -7.105 1 95.06 128 ILE B N 1
ATOM 3211 C CA . ILE B 1 128 ? -1.644 -30.812 -7.898 1 95.06 128 ILE B CA 1
ATOM 3212 C C . ILE B 1 128 ? -2.295 -29.547 -7.34 1 95.06 128 ILE B C 1
ATOM 3214 O O . ILE B 1 128 ? -3.512 -29.5 -7.148 1 95.06 128 ILE B O 1
ATOM 3218 N N . VAL B 1 129 ? -1.439 -28.547 -7.051 1 97.06 129 VAL B N 1
ATOM 3219 C CA . VAL B 1 129 ? -1.921 -27.25 -6.57 1 97.06 129 VAL B CA 1
ATOM 3220 C C . VAL B 1 129 ? -1.539 -26.156 -7.566 1 97.06 129 VAL B C 1
ATOM 3222 O O . VAL B 1 129 ? -0.398 -26.109 -8.031 1 97.06 129 VAL B O 1
ATOM 3225 N N . ARG B 1 130 ? -2.502 -25.391 -7.91 1 96.88 130 ARG B N 1
ATOM 3226 C CA . ARG B 1 130 ? -2.236 -24.141 -8.625 1 96.88 130 ARG B CA 1
ATOM 3227 C C . ARG B 1 130 ? -2.016 -23 -7.645 1 96.88 130 ARG B C 1
ATOM 3229 O O . ARG B 1 130 ? -2.838 -22.766 -6.758 1 96.88 130 ARG B O 1
ATOM 3236 N N . LEU B 1 131 ? -0.913 -22.359 -7.785 1 97.56 131 LEU B N 1
ATOM 3237 C CA . LEU B 1 131 ? -0.545 -21.234 -6.934 1 97.56 131 LEU B CA 1
ATOM 3238 C C . LEU B 1 131 ? -0.134 -20.031 -7.77 1 97.56 131 LEU B C 1
ATOM 3240 O O . LEU B 1 131 ? 0.706 -20.141 -8.664 1 97.56 131 LEU B O 1
ATOM 3244 N N . MET B 1 132 ? -0.781 -18.891 -7.461 1 96.81 132 MET B N 1
ATOM 3245 C CA . MET B 1 132 ? -0.426 -17.688 -8.203 1 96.81 132 MET B CA 1
ATOM 3246 C C . MET B 1 132 ? 0.067 -16.594 -7.266 1 96.81 132 MET B C 1
ATOM 3248 O O . MET B 1 132 ? -0.719 -15.766 -6.809 1 96.81 132 MET B O 1
ATOM 3252 N N . PRO B 1 133 ? 1.317 -16.547 -7.074 1 97.31 133 PRO B N 1
ATOM 3253 C CA . PRO B 1 133 ? 1.898 -15.391 -6.375 1 97.31 133 PRO B CA 1
ATOM 3254 C C . PRO B 1 133 ? 2.053 -14.172 -7.277 1 97.31 133 PRO B C 1
ATOM 3256 O O . PRO B 1 133 ? 1.444 -14.109 -8.352 1 97.31 133 PRO B O 1
ATOM 3259 N N . ASN B 1 134 ? 2.684 -13.109 -6.75 1 96.56 134 ASN B N 1
ATOM 3260 C CA . ASN B 1 134 ? 2.971 -11.945 -7.582 1 96.56 134 ASN B CA 1
ATOM 3261 C C . ASN B 1 134 ? 4.367 -11.398 -7.316 1 96.56 134 ASN B C 1
ATOM 3263 O O . ASN B 1 134 ? 5.16 -12.023 -6.609 1 96.56 134 ASN B O 1
ATOM 3267 N N . VAL B 1 135 ? 4.711 -10.359 -7.953 1 95.94 135 VAL B N 1
ATOM 3268 C CA . VAL B 1 135 ? 6.074 -9.836 -7.969 1 95.94 135 VAL B CA 1
ATOM 3269 C C . VAL B 1 135 ? 6.48 -9.422 -6.559 1 95.94 135 VAL B C 1
ATOM 3271 O O . VAL B 1 135 ? 7.672 -9.367 -6.238 1 95.94 135 VAL B O 1
ATOM 3274 N N . ALA B 1 136 ? 5.605 -9.156 -5.719 1 98 136 ALA B N 1
ATOM 3275 C CA . ALA B 1 136 ? 5.918 -8.719 -4.363 1 98 136 ALA B CA 1
ATOM 3276 C C . ALA B 1 136 ? 6.398 -9.883 -3.504 1 98 136 ALA B C 1
ATOM 3278 O O . ALA B 1 136 ? 6.824 -9.688 -2.363 1 98 136 ALA B O 1
ATOM 3279 N N . SER B 1 137 ? 6.355 -11.086 -4.031 1 97.75 137 SER B N 1
ATOM 3280 C CA . SER B 1 137 ? 6.977 -12.234 -3.375 1 97.75 137 SER B CA 1
ATOM 3281 C C . SER B 1 137 ? 8.445 -11.961 -3.062 1 97.75 137 SER B C 1
ATOM 3283 O O . SER B 1 137 ? 8.984 -12.477 -2.08 1 97.75 137 SER B O 1
ATOM 3285 N N . SER B 1 138 ? 9.023 -11.125 -3.809 1 95.56 138 SER B N 1
ATOM 3286 C CA . SER B 1 138 ? 10.453 -10.836 -3.67 1 95.56 138 SER B CA 1
ATOM 3287 C C . SER B 1 138 ? 10.75 -10.164 -2.334 1 95.56 138 SER B C 1
ATOM 3289 O O . SER B 1 138 ? 11.891 -10.195 -1.862 1 95.56 138 SER B O 1
ATOM 3291 N N . ILE B 1 139 ? 9.688 -9.547 -1.729 1 97.19 139 ILE B N 1
ATOM 3292 C CA . ILE B 1 139 ? 9.914 -8.852 -0.466 1 97.19 139 ILE B CA 1
ATOM 3293 C C . ILE B 1 139 ? 8.969 -9.398 0.603 1 97.19 139 ILE B C 1
ATOM 3295 O O . ILE B 1 139 ? 8.758 -8.758 1.635 1 97.19 139 ILE B O 1
ATOM 3299 N N . GLY B 1 140 ? 8.344 -10.453 0.27 1 97.25 140 GLY B N 1
ATOM 3300 C CA . GLY B 1 140 ? 7.523 -11.141 1.257 1 97.25 140 GLY B CA 1
ATOM 3301 C C . GLY B 1 140 ? 6.141 -10.531 1.409 1 97.25 140 GLY B C 1
ATOM 3302 O O . GLY B 1 140 ? 5.488 -10.711 2.443 1 97.25 140 GLY B O 1
ATOM 3303 N N . PHE B 1 141 ? 5.621 -9.805 0.406 1 98 141 PHE B N 1
ATOM 3304 C CA . PHE B 1 141 ? 4.324 -9.141 0.501 1 98 141 PHE B CA 1
ATOM 3305 C C . PHE B 1 141 ? 3.391 -9.617 -0.604 1 98 141 PHE B C 1
ATOM 3307 O O . PHE B 1 141 ? 2.529 -8.867 -1.065 1 98 141 PHE B O 1
ATOM 3314 N N . SER B 1 142 ? 3.545 -10.812 -1.023 1 98.38 142 SER B N 1
ATOM 3315 C CA . SER B 1 142 ? 2.748 -11.367 -2.111 1 98.38 142 SER B CA 1
ATOM 3316 C C . SER B 1 142 ? 1.284 -11.516 -1.706 1 98.38 142 SER B C 1
ATOM 3318 O O . SER B 1 142 ? 0.983 -11.836 -0.553 1 98.38 142 SER B O 1
ATOM 3320 N N . ALA B 1 143 ? 0.416 -11.195 -2.633 1 98.5 143 ALA B N 1
ATOM 3321 C CA . ALA B 1 143 ? -0.994 -11.57 -2.57 1 98.5 143 ALA B CA 1
ATOM 3322 C C . ALA B 1 143 ? -1.279 -12.781 -3.459 1 98.5 143 ALA B C 1
ATOM 3324 O O . ALA B 1 143 ? -1.622 -12.625 -4.633 1 98.5 143 ALA B O 1
ATOM 3325 N N . SER B 1 144 ? -1.25 -13.969 -2.859 1 98.31 144 SER B N 1
ATOM 3326 C CA . SER B 1 144 ? -1.297 -15.188 -3.666 1 98.31 144 SER B CA 1
ATOM 3327 C C . SER B 1 144 ? -2.688 -15.812 -3.641 1 98.31 144 SER B C 1
ATOM 3329 O O . SER B 1 144 ? -3.461 -15.586 -2.709 1 98.31 144 SER B O 1
ATOM 3331 N N . THR B 1 145 ? -2.975 -16.516 -4.648 1 98.06 145 THR B N 1
ATOM 3332 C CA . THR B 1 145 ? -4.172 -17.344 -4.754 1 98.06 145 THR B CA 1
ATOM 3333 C C . THR B 1 145 ? -3.807 -18.797 -5.051 1 98.06 145 THR B C 1
ATOM 3335 O O . THR B 1 145 ? -2.848 -19.062 -5.773 1 98.06 145 THR B O 1
ATOM 3338 N N . MET B 1 146 ? -4.527 -19.734 -4.465 1 98.06 146 MET B N 1
ATOM 3339 C CA . MET B 1 146 ? -4.258 -21.141 -4.773 1 98.06 146 MET B CA 1
ATOM 3340 C C . MET B 1 146 ? -5.559 -21.922 -4.91 1 98.06 146 MET B C 1
ATOM 3342 O O . MET B 1 146 ? -6.594 -21.516 -4.375 1 98.06 146 MET B O 1
ATOM 3346 N N . CYS B 1 147 ? -5.508 -22.953 -5.637 1 97.75 147 CYS B N 1
ATOM 3347 C CA . CYS B 1 147 ? -6.621 -23.891 -5.762 1 97.75 147 CYS B CA 1
ATOM 3348 C C . CYS B 1 147 ? -6.117 -25.297 -6.027 1 97.75 147 CYS B C 1
ATOM 3350 O O . CYS B 1 147 ? -4.945 -25.5 -6.352 1 97.75 147 CYS B O 1
ATOM 3352 N N . TYR B 1 148 ? -6.918 -26.281 -5.758 1 96.38 148 TYR B N 1
ATOM 3353 C CA . TYR B 1 148 ? -6.68 -27.688 -6.023 1 96.38 148 TYR B CA 1
ATOM 3354 C C . TYR B 1 148 ? -7.996 -28.438 -6.223 1 96.38 148 TYR B C 1
ATOM 3356 O O . TYR B 1 148 ? -9.07 -27.891 -5.961 1 96.38 148 TYR B O 1
ATOM 3364 N N . GLU B 1 149 ? -7.898 -29.594 -6.777 1 93.5 149 GLU B N 1
ATOM 3365 C CA . GLU B 1 149 ? -9.062 -30.469 -6.902 1 93.5 149 GLU B CA 1
ATOM 3366 C C . GLU B 1 149 ? -9.062 -31.547 -5.828 1 93.5 149 GLU B C 1
ATOM 3368 O O . GLU B 1 149 ? -8.125 -32.344 -5.75 1 93.5 149 GLU B O 1
ATOM 3373 N N . LYS B 1 150 ? -10.125 -31.516 -5.078 1 92.81 150 LYS B N 1
ATOM 3374 C CA . LYS B 1 150 ? -10.25 -32.531 -4.047 1 92.81 150 LYS B CA 1
ATOM 3375 C C . LYS B 1 150 ? -10.469 -33.906 -4.668 1 92.81 150 LYS B C 1
ATOM 3377 O O . LYS B 1 150 ? -11.297 -34.062 -5.57 1 92.81 150 LYS B O 1
ATOM 3382 N N . ASN B 1 151 ? -9.68 -34.812 -4.297 1 90.81 151 ASN B N 1
ATOM 3383 C CA . ASN B 1 151 ? -9.773 -36.188 -4.742 1 90.81 151 ASN B CA 1
ATOM 3384 C C . ASN B 1 151 ? -9.555 -37.188 -3.586 1 90.81 151 ASN B C 1
ATOM 3386 O O . ASN B 1 151 ? -8.43 -37.312 -3.088 1 90.81 151 ASN B O 1
ATOM 3390 N N . ASP B 1 152 ? -10.562 -37.906 -3.232 1 88.88 152 ASP B N 1
ATOM 3391 C CA . ASP B 1 152 ? -10.539 -38.781 -2.076 1 88.88 152 ASP B CA 1
ATOM 3392 C C . ASP B 1 152 ? -9.594 -39.969 -2.311 1 88.88 152 ASP B C 1
ATOM 3394 O O . ASP B 1 152 ? -9.195 -40.656 -1.363 1 88.88 152 ASP B O 1
ATOM 3398 N N . LYS B 1 153 ? -9.281 -40.188 -3.537 1 88.44 153 LYS B N 1
ATOM 3399 C CA . LYS B 1 153 ? -8.406 -41.312 -3.859 1 88.44 153 LYS B CA 1
ATOM 3400 C C . LYS B 1 153 ? -6.941 -40.969 -3.578 1 88.44 153 LYS B C 1
ATOM 3402 O O . LYS B 1 153 ? -6.086 -41.844 -3.541 1 88.44 153 LYS B O 1
ATOM 3407 N N . ILE B 1 154 ? -6.668 -39.688 -3.426 1 88.5 154 ILE B N 1
ATOM 3408 C CA . ILE B 1 154 ? -5.301 -39.281 -3.162 1 88.5 154 ILE B CA 1
ATOM 3409 C C . ILE B 1 154 ? -5.004 -39.375 -1.668 1 88.5 154 ILE B C 1
ATOM 3411 O O . ILE B 1 154 ? -5.668 -38.719 -0.851 1 88.5 154 ILE B O 1
ATOM 3415 N N . GLU B 1 155 ? -3.986 -40.125 -1.379 1 86.44 155 GLU B N 1
ATOM 3416 C CA . GLU B 1 155 ? -3.588 -40.281 0.014 1 86.44 155 GLU B CA 1
ATOM 3417 C C . GLU B 1 155 ? -2.963 -39.031 0.583 1 86.44 155 GLU B C 1
ATOM 3419 O O . GLU B 1 155 ? -2.102 -38.406 -0.053 1 86.44 155 GLU B O 1
ATOM 3424 N N . ASN B 1 156 ? -3.41 -38.625 1.758 1 89 156 ASN B N 1
ATOM 3425 C CA . ASN B 1 156 ? -2.85 -37.531 2.533 1 89 156 ASN B CA 1
ATOM 3426 C C . ASN B 1 156 ? -2.885 -36.219 1.75 1 89 156 ASN B C 1
ATOM 3428 O O . ASN B 1 156 ? -1.968 -35.406 1.858 1 89 156 ASN B O 1
ATOM 3432 N N . GLN B 1 157 ? -3.852 -36.062 0.917 1 93.12 157 GLN B N 1
ATOM 3433 C CA . GLN B 1 157 ? -3.941 -34.875 0.096 1 93.12 157 GLN B CA 1
ATOM 3434 C C . GLN B 1 157 ? -3.945 -33.625 0.961 1 93.12 157 GLN B C 1
ATOM 3436 O O . GLN B 1 157 ? -3.348 -32.594 0.594 1 93.12 157 GLN B O 1
ATOM 3441 N N . GLU B 1 158 ? -4.598 -33.719 2.127 1 93.81 158 GLU B N 1
ATOM 3442 C CA . GLU B 1 158 ? -4.727 -32.562 3.018 1 93.81 158 GLU B CA 1
ATOM 3443 C C . GLU B 1 158 ? -3.359 -32.094 3.5 1 93.81 158 GLU B C 1
ATOM 3445 O O . GLU B 1 158 ? -3.148 -30.875 3.691 1 93.81 158 GLU B O 1
ATOM 3450 N N . VAL B 1 159 ? -2.518 -32.969 3.672 1 93.62 159 VAL B N 1
ATOM 3451 C CA . VAL B 1 159 ? -1.174 -32.625 4.129 1 93.62 159 VAL B CA 1
ATOM 3452 C C . VAL B 1 159 ? -0.445 -31.812 3.049 1 93.62 159 VAL B C 1
ATOM 3454 O O . VAL B 1 159 ? 0.237 -30.844 3.346 1 93.62 159 VAL B O 1
ATOM 3457 N N . PHE B 1 160 ? -0.626 -32.219 1.835 1 93.81 160 PHE B N 1
ATOM 3458 C CA . PHE B 1 160 ? 0.013 -31.516 0.718 1 93.81 160 PHE B CA 1
ATOM 3459 C C . PHE B 1 160 ? -0.576 -30.125 0.529 1 93.81 160 PHE B C 1
ATOM 3461 O O . PHE B 1 160 ? 0.154 -29.172 0.271 1 93.81 160 PHE B O 1
ATOM 3468 N N . VAL B 1 161 ? -1.829 -30.047 0.702 1 96.06 161 VAL B N 1
ATOM 3469 C CA . VAL B 1 161 ? -2.508 -28.766 0.555 1 96.06 161 VAL B CA 1
ATOM 3470 C C . VAL B 1 161 ? -2.043 -27.797 1.648 1 96.06 161 VAL B C 1
ATOM 3472 O O . VAL B 1 161 ? -1.785 -26.625 1.383 1 96.06 161 VAL B O 1
ATOM 3475 N N . GLU B 1 162 ? -1.952 -28.266 2.807 1 96.75 162 GLU B N 1
ATOM 3476 C CA . GLU B 1 162 ? -1.449 -27.453 3.91 1 96.75 162 GLU B CA 1
ATOM 3477 C C . GLU B 1 162 ? 0.002 -27.031 3.676 1 96.75 162 GLU B C 1
ATOM 3479 O O . GLU B 1 162 ? 0.394 -25.922 3.996 1 96.75 162 GLU B O 1
ATOM 3484 N N . CYS B 1 163 ? 0.743 -27.938 3.139 1 95.25 163 CYS B N 1
ATOM 3485 C CA . CYS B 1 163 ? 2.127 -27.641 2.797 1 95.25 163 CYS B CA 1
ATOM 3486 C C . CYS B 1 163 ? 2.201 -26.516 1.766 1 95.25 163 CYS B C 1
ATOM 3488 O O . CYS B 1 163 ? 3.016 -25.594 1.896 1 95.25 163 CYS B O 1
ATOM 3490 N N . ALA B 1 164 ? 1.364 -26.594 0.816 1 97.12 164 ALA B N 1
ATOM 3491 C CA . ALA B 1 164 ? 1.312 -25.562 -0.215 1 97.12 164 ALA B CA 1
ATOM 3492 C C . ALA B 1 164 ? 0.942 -24.219 0.384 1 97.12 164 ALA B C 1
ATOM 3494 O O . ALA B 1 164 ? 1.499 -23.188 -0.004 1 97.12 164 ALA B O 1
ATOM 3495 N N . ARG B 1 165 ? 0.023 -24.266 1.254 1 97.62 165 ARG B N 1
ATOM 3496 C CA . ARG B 1 165 ? -0.392 -23.047 1.929 1 97.62 165 ARG B CA 1
ATOM 3497 C C . ARG B 1 165 ? 0.769 -22.422 2.699 1 97.62 165 ARG B C 1
ATOM 3499 O O . ARG B 1 165 ? 1.028 -21.219 2.58 1 97.62 165 ARG B O 1
ATOM 3506 N N . LYS B 1 166 ? 1.435 -23.172 3.436 1 97.44 166 LYS B N 1
ATOM 3507 C CA . LYS B 1 166 ? 2.576 -22.688 4.207 1 97.44 166 LYS B CA 1
ATOM 3508 C C . LYS B 1 166 ? 3.684 -22.188 3.289 1 97.44 166 LYS B C 1
ATOM 3510 O O . LYS B 1 166 ? 4.348 -21.188 3.602 1 97.44 166 LYS B O 1
ATOM 3515 N N . PHE B 1 167 ? 3.84 -22.938 2.252 1 96.75 167 PHE B N 1
ATOM 3516 C CA . PHE B 1 167 ? 4.797 -22.516 1.231 1 96.75 167 PHE B CA 1
ATOM 3517 C C . PHE B 1 167 ? 4.473 -21.125 0.713 1 96.75 167 PHE B C 1
ATOM 3519 O O . PHE B 1 167 ? 5.348 -20.266 0.662 1 96.75 167 PHE B O 1
ATOM 3526 N N . ALA B 1 168 ? 3.221 -20.891 0.391 1 97.88 168 ALA B N 1
ATOM 3527 C CA . ALA B 1 168 ? 2.771 -19.594 -0.112 1 97.88 168 ALA B CA 1
ATOM 3528 C C . ALA B 1 168 ? 2.916 -18.516 0.954 1 97.88 168 ALA B C 1
ATOM 3530 O O . ALA B 1 168 ? 3.283 -17.375 0.647 1 97.88 168 ALA B O 1
ATOM 3531 N N . GLU B 1 169 ? 2.693 -18.859 2.184 1 97.94 169 GLU B N 1
ATOM 3532 C CA . GLU B 1 169 ? 2.711 -17.922 3.301 1 97.94 169 GLU B CA 1
ATOM 3533 C C . GLU B 1 169 ? 4.133 -17.469 3.621 1 97.94 169 GLU B C 1
ATOM 3535 O O . GLU B 1 169 ? 4.332 -16.484 4.332 1 97.94 169 GLU B O 1
ATOM 3540 N N . CYS B 1 170 ? 5.113 -18.156 3.07 1 97.56 170 CYS B N 1
ATOM 3541 C CA . CYS B 1 170 ? 6.504 -17.75 3.248 1 97.56 170 CYS B CA 1
ATOM 3542 C C . CYS B 1 170 ? 6.77 -16.422 2.547 1 97.56 170 CYS B C 1
ATOM 3544 O O . CYS B 1 170 ? 7.695 -15.695 2.914 1 97.56 170 CYS B O 1
ATOM 3546 N N . VAL B 1 171 ? 5.945 -16.109 1.568 1 97.81 171 VAL B N 1
ATOM 3547 C CA . VAL B 1 171 ? 6.262 -14.922 0.779 1 97.81 171 VAL B CA 1
ATOM 3548 C C . VAL B 1 171 ? 5.09 -13.953 0.813 1 97.81 171 VAL B C 1
ATOM 3550 O O . VAL B 1 171 ? 5.027 -13.016 0.015 1 97.81 171 VAL B O 1
ATOM 3553 N N . GLY B 1 172 ? 4.164 -14.125 1.646 1 98 172 GLY B N 1
ATOM 3554 C CA . GLY B 1 172 ? 3.014 -13.242 1.758 1 98 172 GLY B CA 1
ATOM 3555 C C . GLY B 1 172 ? 1.765 -13.953 2.244 1 98 172 GLY B C 1
ATOM 3556 O O . GLY B 1 172 ? 1.835 -14.805 3.139 1 98 172 GLY B O 1
ATOM 3557 N N . THR B 1 173 ? 0.588 -13.516 1.673 1 98.19 173 THR B N 1
ATOM 3558 C CA . THR B 1 173 ? -0.689 -14.125 2.023 1 98.19 173 THR B CA 1
ATOM 3559 C C . THR B 1 173 ? -1.183 -15.031 0.899 1 98.19 173 THR B C 1
ATOM 3561 O O . THR B 1 173 ? -0.673 -14.969 -0.222 1 98.19 173 THR B O 1
ATOM 3564 N N . VAL B 1 174 ? -2.141 -15.875 1.239 1 98.25 174 VAL B N 1
ATOM 3565 C CA . VAL B 1 174 ? -2.693 -16.75 0.217 1 98.25 174 VAL B CA 1
ATOM 3566 C C . VAL B 1 174 ? -4.18 -17 0.484 1 98.25 174 VAL B C 1
ATOM 3568 O O . VAL B 1 174 ? -4.594 -17.141 1.637 1 98.25 174 VAL B O 1
ATOM 3571 N N . GLU B 1 175 ? -4.91 -16.875 -0.569 1 97.69 175 GLU B N 1
ATOM 3572 C CA . GLU B 1 175 ? -6.336 -17.203 -0.543 1 97.69 175 GLU B CA 1
ATOM 3573 C C . GLU B 1 175 ? -6.617 -18.516 -1.279 1 97.69 175 GLU B C 1
ATOM 3575 O O . GLU B 1 175 ? -6.152 -18.703 -2.404 1 97.69 175 GLU B O 1
ATOM 3580 N N . LEU B 1 176 ? -7.297 -19.438 -0.6 1 97.25 176 LEU B N 1
ATOM 3581 C CA . LEU B 1 176 ? -7.797 -20.625 -1.268 1 97.25 176 LEU B CA 1
ATOM 3582 C C . LEU B 1 176 ? -9.148 -20.359 -1.924 1 97.25 176 LEU B C 1
ATOM 3584 O O . LEU B 1 176 ? -10.125 -20.047 -1.24 1 97.25 176 LEU B O 1
ATOM 3588 N N . ILE B 1 177 ? -9.148 -20.5 -3.232 1 96.44 177 ILE B N 1
ATOM 3589 C CA . ILE B 1 177 ? -10.375 -20.172 -3.955 1 96.44 177 ILE B CA 1
ATOM 3590 C C . ILE B 1 177 ? -10.719 -21.312 -4.922 1 96.44 177 ILE B C 1
ATOM 3592 O O . ILE B 1 177 ? -9.836 -22.062 -5.344 1 96.44 177 ILE B O 1
ATOM 3596 N N . PRO B 1 178 ? -12.023 -21.422 -5.266 1 96.06 178 PRO B N 1
ATOM 3597 C CA . PRO B 1 178 ? -12.352 -22.375 -6.328 1 96.06 178 PRO B CA 1
ATOM 3598 C C . PRO B 1 178 ? -11.703 -22.016 -7.664 1 96.06 178 PRO B C 1
ATOM 3600 O O . PRO B 1 178 ? -11.555 -20.828 -7.988 1 96.06 178 PRO B O 1
ATOM 3603 N N . GLU B 1 179 ? -11.352 -23 -8.406 1 96.06 179 GLU B N 1
ATOM 3604 C CA . GLU B 1 179 ? -10.641 -22.75 -9.656 1 96.06 179 GLU B CA 1
ATOM 3605 C C . GLU B 1 179 ? -11.445 -21.844 -10.586 1 96.06 179 GLU B C 1
ATOM 3607 O O . GLU B 1 179 ? -10.875 -21.047 -11.328 1 96.06 179 GLU B O 1
ATOM 3612 N N . ARG B 1 180 ? -12.805 -21.953 -10.555 1 94.31 180 ARG B N 1
ATOM 3613 C CA . ARG B 1 180 ? -13.648 -21.141 -11.438 1 94.31 180 ARG B CA 1
ATOM 3614 C C . ARG B 1 180 ? -13.43 -19.656 -11.195 1 94.31 180 ARG B C 1
ATOM 3616 O O . ARG B 1 180 ? -13.719 -18.828 -12.07 1 94.31 180 ARG B O 1
ATOM 3623 N N . CYS B 1 181 ? -12.906 -19.297 -10.039 1 96.44 181 CYS B N 1
ATOM 3624 C CA . CYS B 1 181 ? -12.68 -17.891 -9.672 1 96.44 181 CYS B CA 1
ATOM 3625 C C . CYS B 1 181 ? -11.203 -17.547 -9.719 1 96.44 181 CYS B C 1
ATOM 3627 O O . CYS B 1 181 ? -10.789 -16.484 -9.234 1 96.44 181 CYS B O 1
ATOM 3629 N N . PHE B 1 182 ? -10.422 -18.438 -10.281 1 97.06 182 PHE B N 1
ATOM 3630 C CA . PHE B 1 182 ? -8.977 -18.266 -10.203 1 97.06 182 PHE B CA 1
ATOM 3631 C C . PHE B 1 182 ? -8.523 -17.078 -11.055 1 97.06 182 PHE B C 1
ATOM 3633 O O . PHE B 1 182 ? -7.66 -16.312 -10.641 1 97.06 182 PHE B O 1
ATOM 3640 N N . ASN B 1 183 ? -9.164 -16.922 -12.195 1 95.94 183 ASN B N 1
ATOM 3641 C CA . ASN B 1 183 ? -8.695 -15.898 -13.125 1 95.94 183 ASN B CA 1
ATOM 3642 C C . ASN B 1 183 ? -8.984 -14.492 -12.617 1 95.94 183 ASN B C 1
ATOM 3644 O O . ASN B 1 183 ? -8.102 -13.625 -12.625 1 95.94 183 ASN B O 1
ATOM 3648 N N . PRO B 1 184 ? -10.203 -14.219 -12.125 1 97.5 184 PRO B N 1
ATOM 3649 C CA . PRO B 1 184 ? -10.398 -12.898 -11.523 1 97.5 184 PRO B CA 1
ATOM 3650 C C . PRO B 1 184 ? -9.516 -12.664 -10.305 1 97.5 184 PRO B C 1
ATOM 3652 O O . PRO B 1 184 ? -9.055 -11.539 -10.078 1 97.5 184 PRO B O 1
ATOM 3655 N N . ALA B 1 185 ? -9.242 -13.664 -9.523 1 98 185 ALA B N 1
ATOM 3656 C CA . ALA B 1 185 ? -8.344 -13.547 -8.383 1 98 185 ALA B CA 1
ATOM 3657 C C . ALA B 1 185 ? -6.922 -13.211 -8.836 1 98 185 ALA B C 1
ATOM 3659 O O . ALA B 1 185 ? -6.258 -12.359 -8.242 1 98 185 ALA B O 1
ATOM 3660 N N . MET B 1 186 ? -6.535 -13.852 -9.844 1 95.75 186 MET B N 1
ATOM 3661 C CA . MET B 1 186 ? -5.207 -13.602 -10.398 1 95.75 186 MET B CA 1
ATOM 3662 C C . MET B 1 186 ? -5.105 -12.18 -10.945 1 95.75 186 MET B C 1
ATOM 3664 O O . MET B 1 186 ? -4.055 -11.547 -10.852 1 95.75 186 MET B O 1
ATOM 3668 N N . ALA B 1 187 ? -6.184 -11.695 -11.5 1 97.62 187 ALA B N 1
ATOM 3669 C CA . ALA B 1 187 ? -6.184 -10.344 -12.055 1 97.62 187 ALA B CA 1
ATOM 3670 C C . ALA B 1 187 ? -5.855 -9.312 -10.977 1 97.62 187 ALA B C 1
ATOM 3672 O O . ALA B 1 187 ? -5.016 -8.438 -11.188 1 97.62 187 ALA B O 1
ATOM 3673 N N . ILE B 1 188 ? -6.43 -9.43 -9.844 1 98.25 188 ILE B N 1
ATOM 3674 C CA . ILE B 1 188 ? -6.25 -8.406 -8.82 1 98.25 188 ILE B CA 1
ATOM 3675 C C . ILE B 1 188 ? -5.055 -8.766 -7.938 1 98.25 188 ILE B C 1
ATOM 3677 O O . ILE B 1 188 ? -4.41 -7.875 -7.375 1 98.25 188 ILE B O 1
ATOM 3681 N N . GLY B 1 189 ? -4.695 -9.984 -7.82 1 97.69 189 GLY B N 1
ATOM 3682 C CA . GLY B 1 189 ? -3.562 -10.391 -7.008 1 97.69 189 GLY B CA 1
ATOM 3683 C C . GLY B 1 189 ? -2.25 -10.398 -7.77 1 97.69 189 GLY B C 1
ATOM 3684 O O . GLY B 1 189 ? -1.195 -10.102 -7.203 1 97.69 189 GLY B O 1
ATOM 3685 N N . GLY B 1 190 ? -2.326 -10.75 -9.008 1 95.94 190 GLY B N 1
ATOM 3686 C CA . GLY B 1 190 ? -1.129 -10.961 -9.805 1 95.94 190 GLY B CA 1
ATOM 3687 C C . GLY B 1 190 ? -0.829 -9.805 -10.742 1 95.94 190 GLY B C 1
ATOM 3688 O O . GLY B 1 190 ? 0.321 -9.375 -10.859 1 95.94 190 GLY B O 1
ATOM 3689 N N . SER B 1 191 ? -1.853 -9.227 -11.305 1 97.19 191 SER B N 1
ATOM 3690 C CA . SER B 1 191 ? -1.671 -8.234 -12.359 1 97.19 191 SER B CA 1
ATOM 3691 C C . SER B 1 191 ? -1.748 -6.816 -11.797 1 97.19 191 SER B C 1
ATOM 3693 O O . SER B 1 191 ? -1.066 -5.914 -12.289 1 97.19 191 SER B O 1
ATOM 3695 N N . SER B 1 192 ? -2.537 -6.609 -10.812 1 98.5 192 SER B N 1
ATOM 3696 C CA . SER B 1 192 ? -2.852 -5.262 -10.344 1 98.5 192 SER B CA 1
ATOM 3697 C C . SER B 1 192 ? -1.609 -4.555 -9.812 1 98.5 192 SER B C 1
ATOM 3699 O O . SER B 1 192 ? -1.562 -3.324 -9.766 1 98.5 192 SER B O 1
ATOM 3701 N N . PRO B 1 193 ? -0.553 -5.285 -9.367 1 98.62 193 PRO B N 1
ATOM 3702 C CA . PRO B 1 193 ? 0.663 -4.555 -9.008 1 98.62 193 PRO B CA 1
ATOM 3703 C C . PRO B 1 193 ? 1.146 -3.627 -10.117 1 98.62 193 PRO B C 1
ATOM 3705 O O . PRO B 1 193 ? 1.537 -2.486 -9.844 1 98.62 193 PRO B O 1
ATOM 3708 N N . ALA B 1 194 ? 1.115 -4.07 -11.312 1 98.56 194 ALA B N 1
ATOM 3709 C CA . ALA B 1 194 ? 1.493 -3.219 -12.438 1 98.56 194 ALA B CA 1
ATOM 3710 C C . ALA B 1 194 ? 0.645 -1.95 -12.477 1 98.56 194 ALA B C 1
ATOM 3712 O O . ALA B 1 194 ? 1.164 -0.854 -12.695 1 98.56 194 ALA B O 1
ATOM 3713 N N . TRP B 1 195 ? -0.629 -2.074 -12.25 1 98.88 195 TRP B N 1
ATOM 3714 C CA . TRP B 1 195 ? -1.564 -0.955 -12.281 1 98.88 195 TRP B CA 1
ATOM 3715 C C . TRP B 1 195 ? -1.358 -0.034 -11.086 1 98.88 195 TRP B C 1
ATOM 3717 O O . TRP B 1 195 ? -1.548 1.18 -11.188 1 98.88 195 TRP B O 1
ATOM 3727 N N . THR B 1 196 ? -1.004 -0.65 -10.016 1 98.88 196 THR B N 1
ATOM 3728 C CA . THR B 1 196 ? -0.695 0.126 -8.82 1 98.88 196 THR B CA 1
ATOM 3729 C C . THR B 1 196 ? 0.531 1.006 -9.047 1 98.88 196 THR B C 1
ATOM 3731 O O . THR B 1 196 ? 0.556 2.164 -8.633 1 98.88 196 THR B O 1
ATOM 3734 N N . PHE B 1 197 ? 1.566 0.448 -9.711 1 98.75 197 PHE B N 1
ATOM 3735 C CA . PHE B 1 197 ? 2.719 1.27 -10.07 1 98.75 197 PHE B CA 1
ATOM 3736 C C . PHE B 1 197 ? 2.295 2.449 -10.938 1 98.75 197 PHE B C 1
ATOM 3738 O O . PHE B 1 197 ? 2.762 3.572 -10.742 1 98.75 197 PHE B O 1
ATOM 3745 N N . MET B 1 198 ? 1.397 2.193 -11.852 1 98.81 198 MET B N 1
ATOM 3746 C CA . MET B 1 198 ? 0.886 3.26 -12.711 1 98.81 198 MET B CA 1
ATOM 3747 C C . MET B 1 198 ? 0.146 4.309 -11.891 1 98.81 198 MET B C 1
ATOM 3749 O O . MET B 1 198 ? 0.269 5.508 -12.148 1 98.81 198 MET B O 1
ATOM 3753 N N . TYR B 1 199 ? -0.63 3.838 -10.945 1 98.88 199 TYR B N 1
ATOM 3754 C CA . TYR B 1 199 ? -1.384 4.723 -10.062 1 98.88 199 TYR B CA 1
ATOM 3755 C C . TYR B 1 199 ? -0.45 5.641 -9.289 1 98.88 199 TYR B C 1
ATOM 3757 O O . TYR B 1 199 ? -0.622 6.863 -9.297 1 98.88 199 TYR B O 1
ATOM 3765 N N . ILE B 1 200 ? 0.557 5.09 -8.68 1 98.81 200 ILE B N 1
ATOM 3766 C CA . ILE B 1 200 ? 1.5 5.844 -7.859 1 98.81 200 ILE B CA 1
ATOM 3767 C C . ILE B 1 200 ? 2.289 6.812 -8.742 1 98.81 200 ILE B C 1
ATOM 3769 O O . ILE B 1 200 ? 2.518 7.965 -8.359 1 98.81 200 ILE B O 1
ATOM 3773 N N . GLU B 1 201 ? 2.664 6.32 -9.883 1 98.69 201 GLU B N 1
ATOM 3774 C CA . GLU B 1 201 ? 3.352 7.188 -10.844 1 98.69 201 GLU B CA 1
ATOM 3775 C C . GLU B 1 201 ? 2.488 8.383 -11.219 1 98.69 201 GLU B C 1
ATOM 3777 O O . GLU B 1 201 ? 2.982 9.508 -11.312 1 98.69 201 GLU B O 1
ATOM 3782 N N . SER B 1 202 ? 1.26 8.141 -11.461 1 98.81 202 SER B N 1
ATOM 3783 C CA . SER B 1 202 ? 0.341 9.203 -11.867 1 98.81 202 SER B CA 1
ATOM 3784 C C . SER B 1 202 ? 0.134 10.211 -10.742 1 98.81 202 SER B C 1
ATOM 3786 O O . SER B 1 202 ? 0.001 11.414 -10.992 1 98.81 202 SER B O 1
ATOM 3788 N N . LEU B 1 203 ? 0.023 9.734 -9.492 1 98.81 203 LEU B N 1
ATOM 3789 C CA . LEU B 1 203 ? -0.014 10.641 -8.344 1 98.81 203 LEU B CA 1
ATOM 3790 C C . LEU B 1 203 ? 1.201 11.562 -8.344 1 98.81 203 LEU B C 1
ATOM 3792 O O . LEU B 1 203 ? 1.059 12.781 -8.25 1 98.81 203 LEU B O 1
ATOM 3796 N N . ALA B 1 204 ? 2.373 10.914 -8.461 1 98.69 204 ALA B N 1
ATOM 3797 C CA . ALA B 1 204 ? 3.621 11.672 -8.438 1 98.69 204 ALA B CA 1
ATOM 3798 C C . ALA B 1 204 ? 3.662 12.688 -9.578 1 98.69 204 ALA B C 1
ATOM 3800 O O . ALA B 1 204 ? 4.016 13.852 -9.367 1 98.69 204 ALA B O 1
ATOM 3801 N N . ASP B 1 205 ? 3.291 12.273 -10.766 1 98.62 205 ASP B N 1
ATOM 3802 C CA . ASP B 1 205 ? 3.287 13.156 -11.93 1 98.62 205 ASP B CA 1
ATOM 3803 C C . ASP B 1 205 ? 2.35 14.344 -11.711 1 98.62 205 ASP B C 1
ATOM 3805 O O . ASP B 1 205 ? 2.656 15.469 -12.125 1 98.62 205 ASP B O 1
ATOM 3809 N N . GLY B 1 206 ? 1.205 14.07 -11.164 1 98.69 206 GLY B N 1
ATOM 3810 C CA . GLY B 1 206 ? 0.293 15.1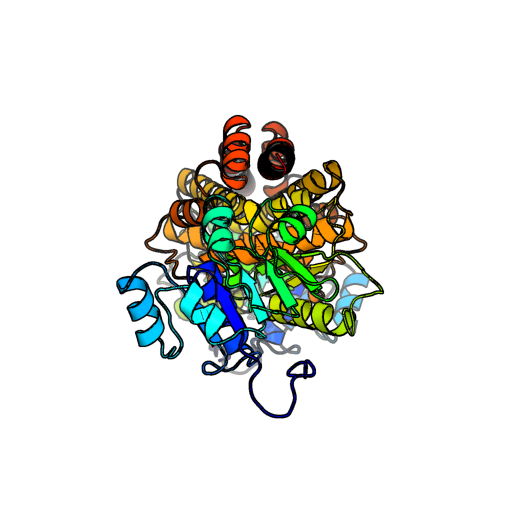56 -10.852 1 98.69 206 GLY B CA 1
ATOM 3811 C C . GLY B 1 206 ? 0.897 16.203 -9.93 1 98.69 206 GLY B C 1
ATOM 3812 O O . GLY B 1 206 ? 0.715 17.406 -10.133 1 98.69 206 GLY B O 1
ATOM 3813 N N . ALA B 1 207 ? 1.563 15.734 -8.938 1 98.62 207 ALA B N 1
ATOM 3814 C CA . ALA B 1 207 ? 2.205 16.656 -7.996 1 98.62 207 ALA B CA 1
ATOM 3815 C C . ALA B 1 207 ? 3.334 17.422 -8.672 1 98.62 207 ALA B C 1
ATOM 3817 O O . ALA B 1 207 ? 3.518 18.625 -8.414 1 98.62 207 ALA B O 1
ATOM 3818 N N . VAL B 1 208 ? 4.129 16.75 -9.516 1 98.44 208 VAL B N 1
ATOM 3819 C CA . VAL B 1 208 ? 5.207 17.406 -10.258 1 98.44 208 VAL B CA 1
ATOM 3820 C C . VAL B 1 208 ? 4.629 18.484 -11.172 1 98.44 208 VAL B C 1
ATOM 3822 O O . VAL B 1 208 ? 5.191 19.578 -11.289 1 98.44 208 VAL B O 1
ATOM 3825 N N . ALA B 1 209 ? 3.52 18.172 -11.766 1 98.44 209 ALA B N 1
ATOM 3826 C CA . ALA B 1 209 ? 2.848 19.141 -12.625 1 98.44 209 ALA B CA 1
ATOM 3827 C C . ALA B 1 209 ? 2.486 20.406 -11.852 1 98.44 209 ALA B C 1
ATOM 3829 O O . ALA B 1 209 ? 2.377 21.484 -12.43 1 98.44 209 ALA B O 1
ATOM 3830 N N . GLN B 1 210 ? 2.363 20.281 -10.57 1 97.75 210 GLN B N 1
ATOM 3831 C CA . GLN B 1 210 ? 1.998 21.406 -9.711 1 97.75 210 GLN B CA 1
ATOM 3832 C C . GLN B 1 210 ? 3.227 22 -9.023 1 97.75 210 GLN B C 1
ATOM 3834 O O . GLN B 1 210 ? 3.1 22.828 -8.125 1 97.75 210 GLN B O 1
ATOM 3839 N N . GLY B 1 211 ? 4.422 21.469 -9.328 1 97.31 211 GLY B N 1
ATOM 3840 C CA . GLY B 1 211 ? 5.633 22.156 -8.914 1 97.31 211 GLY B CA 1
ATOM 3841 C C . GLY B 1 211 ? 6.422 21.391 -7.863 1 97.31 211 GLY B C 1
ATOM 3842 O O . GLY B 1 211 ? 7.5 21.828 -7.453 1 97.31 211 GLY B O 1
ATOM 3843 N N . LEU B 1 212 ? 5.965 20.312 -7.418 1 97.94 212 LEU B N 1
ATOM 3844 C CA . LEU B 1 212 ? 6.695 19.531 -6.426 1 97.94 212 LEU B CA 1
ATOM 3845 C C . LEU B 1 212 ? 7.855 18.781 -7.07 1 97.94 212 LEU B C 1
ATOM 3847 O O . LEU B 1 212 ? 7.73 18.281 -8.188 1 97.94 212 LEU B O 1
ATOM 3851 N N . GLY B 1 213 ? 8.977 18.688 -6.324 1 97.25 213 GLY B N 1
ATOM 3852 C CA . GLY B 1 213 ? 10.109 17.922 -6.816 1 97.25 213 GLY B CA 1
ATOM 3853 C C . GLY B 1 213 ? 9.797 16.453 -7.047 1 97.25 213 GLY B C 1
ATOM 3854 O O . GLY B 1 213 ? 9.055 15.852 -6.273 1 97.25 213 GLY B O 1
ATOM 3855 N N . ARG B 1 214 ? 10.406 15.922 -8.07 1 97.06 214 ARG B N 1
ATOM 3856 C CA . ARG B 1 214 ? 10.094 14.562 -8.492 1 97.06 214 ARG B CA 1
ATOM 3857 C C . ARG B 1 214 ? 10.438 13.555 -7.398 1 97.06 214 ARG B C 1
ATOM 3859 O O . ARG B 1 214 ? 9.664 12.641 -7.129 1 97.06 214 ARG B O 1
ATOM 3866 N N . ALA B 1 215 ? 11.562 13.656 -6.746 1 96.94 215 ALA B N 1
ATOM 3867 C CA . ALA B 1 215 ? 12.008 12.719 -5.719 1 96.94 215 ALA B CA 1
ATOM 3868 C C . ALA B 1 215 ? 11.031 12.695 -4.547 1 96.94 215 ALA B C 1
ATOM 3870 O O . ALA B 1 215 ? 10.578 11.625 -4.129 1 96.94 215 ALA B O 1
ATOM 3871 N N . GLU B 1 216 ? 10.68 13.898 -4.059 1 97.38 216 GLU B N 1
ATOM 3872 C CA . GLU B 1 216 ? 9.727 13.992 -2.957 1 97.38 216 GLU B CA 1
ATOM 3873 C C . GLU B 1 216 ? 8.352 13.461 -3.365 1 97.38 216 GLU B C 1
ATOM 3875 O O . GLU B 1 216 ? 7.691 12.773 -2.582 1 97.38 216 GLU B O 1
ATOM 3880 N N . ALA B 1 217 ? 7.996 13.773 -4.594 1 98.38 217 ALA B N 1
ATOM 3881 C CA . ALA B 1 217 ? 6.695 13.336 -5.098 1 98.38 217 ALA B CA 1
ATOM 3882 C C . ALA B 1 217 ? 6.602 11.812 -5.113 1 98.38 217 ALA B C 1
ATOM 3884 O O . ALA B 1 217 ? 5.594 11.242 -4.691 1 98.38 217 ALA B O 1
ATOM 3885 N N . LYS B 1 218 ? 7.652 11.188 -5.59 1 98.19 218 LYS B N 1
ATOM 3886 C CA . LYS B 1 218 ? 7.684 9.727 -5.668 1 98.19 218 LYS B CA 1
ATOM 3887 C C . LYS B 1 218 ? 7.59 9.102 -4.281 1 98.19 218 LYS B C 1
ATOM 3889 O O . LYS B 1 218 ? 6.777 8.195 -4.055 1 98.19 218 LYS B O 1
ATOM 3894 N N . ARG B 1 219 ? 8.359 9.594 -3.328 1 98.19 219 ARG B N 1
ATOM 3895 C CA . ARG B 1 219 ? 8.406 9.039 -1.979 1 98.19 219 ARG B CA 1
ATOM 3896 C C . ARG B 1 219 ? 7.07 9.242 -1.263 1 98.19 219 ARG B C 1
ATOM 3898 O O . ARG B 1 219 ? 6.543 8.312 -0.647 1 98.19 219 ARG B O 1
ATOM 3905 N N . LEU B 1 220 ? 6.543 10.43 -1.405 1 98.5 220 LEU B N 1
ATOM 3906 C CA . LEU B 1 220 ? 5.289 10.75 -0.733 1 98.5 220 LEU B CA 1
ATOM 3907 C C . LEU B 1 220 ? 4.141 9.922 -1.299 1 98.5 220 LEU B C 1
ATOM 3909 O O . LEU B 1 220 ? 3.326 9.383 -0.544 1 98.5 220 LEU B O 1
ATOM 3913 N N . ALA B 1 221 ? 4.102 9.828 -2.609 1 98.75 221 ALA B N 1
ATOM 3914 C CA . ALA B 1 221 ? 3.027 9.078 -3.254 1 98.75 221 ALA B CA 1
ATOM 3915 C C . ALA B 1 221 ? 3.074 7.605 -2.854 1 98.75 221 ALA B C 1
ATOM 3917 O O . ALA B 1 221 ? 2.051 7.023 -2.484 1 98.75 221 ALA B O 1
ATOM 3918 N N . ALA B 1 222 ? 4.25 7.016 -2.928 1 98.69 222 ALA B N 1
ATOM 3919 C CA . ALA B 1 222 ? 4.41 5.605 -2.58 1 98.69 222 ALA B CA 1
ATOM 3920 C C . ALA B 1 222 ? 4.031 5.352 -1.125 1 98.69 222 ALA B C 1
ATOM 3922 O O . ALA B 1 222 ? 3.262 4.434 -0.83 1 98.69 222 ALA B O 1
ATOM 3923 N N . GLN B 1 223 ? 4.477 6.211 -0.215 1 98.69 223 GLN B N 1
ATOM 3924 C CA . GLN B 1 223 ? 4.203 6.051 1.21 1 98.69 223 GLN B CA 1
ATOM 3925 C C . GLN B 1 223 ? 2.717 6.215 1.507 1 98.69 223 GLN B C 1
ATOM 3927 O O . GLN B 1 223 ? 2.164 5.5 2.346 1 98.69 223 GLN B O 1
ATOM 3932 N N . ALA B 1 224 ? 2.131 7.18 0.841 1 98.75 224 ALA B N 1
ATOM 3933 C CA . ALA B 1 224 ? 0.707 7.414 1.061 1 98.75 224 ALA B CA 1
ATOM 3934 C C . ALA B 1 224 ? -0.118 6.195 0.659 1 98.75 224 ALA B C 1
ATOM 3936 O O . ALA B 1 224 ? -1.056 5.812 1.363 1 98.75 224 ALA B O 1
ATOM 3937 N N . VAL B 1 225 ? 0.262 5.59 -0.427 1 98.81 225 VAL B N 1
ATOM 3938 C CA . VAL B 1 225 ? -0.466 4.422 -0.909 1 98.81 225 VAL B CA 1
ATOM 3939 C C . VAL B 1 225 ? -0.234 3.244 0.034 1 98.81 225 VAL B C 1
ATOM 3941 O O . VAL B 1 225 ? -1.173 2.523 0.381 1 98.81 225 VAL B O 1
ATOM 3944 N N . VAL B 1 226 ? 0.998 3.016 0.485 1 98.62 226 VAL B N 1
ATOM 3945 C CA . VAL B 1 226 ? 1.29 1.964 1.454 1 98.62 226 VAL B CA 1
ATOM 3946 C C . VAL B 1 226 ? 0.419 2.146 2.695 1 98.62 226 VAL B C 1
ATOM 3948 O O . VAL B 1 226 ? -0.248 1.209 3.137 1 98.62 226 VAL B O 1
ATOM 3951 N N . GLY B 1 227 ? 0.424 3.35 3.227 1 98.62 227 GLY B N 1
ATOM 3952 C CA . GLY B 1 227 ? -0.321 3.625 4.445 1 98.62 227 GLY B CA 1
ATOM 3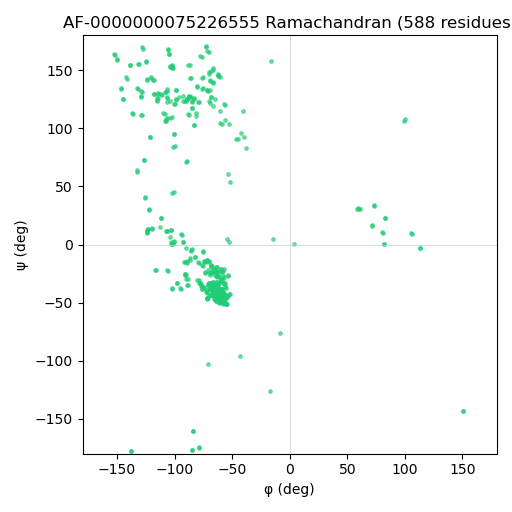953 C C . GLY B 1 227 ? -1.812 3.391 4.297 1 98.62 227 GLY B C 1
ATOM 3954 O O . GLY B 1 227 ? -2.436 2.76 5.156 1 98.62 227 GLY B O 1
ATOM 3955 N N . ALA B 1 228 ? -2.365 3.883 3.219 1 98.5 228 ALA B N 1
ATOM 3956 C CA . ALA B 1 228 ? -3.797 3.721 2.975 1 98.5 228 ALA B CA 1
ATOM 3957 C C . ALA B 1 228 ? -4.172 2.246 2.865 1 98.5 228 ALA B C 1
ATOM 3959 O O . ALA B 1 228 ? -5.129 1.794 3.496 1 98.5 228 ALA B O 1
ATOM 3960 N N . ALA B 1 229 ? -3.414 1.53 2.082 1 98.62 229 ALA B N 1
ATOM 3961 C CA . ALA B 1 229 ? -3.713 0.113 1.896 1 98.62 229 ALA B CA 1
ATOM 3962 C C . ALA B 1 229 ? -3.545 -0.659 3.201 1 98.62 229 ALA B C 1
ATOM 3964 O O . ALA B 1 229 ? -4.348 -1.541 3.516 1 98.62 229 ALA B O 1
ATOM 3965 N N . GLN B 1 230 ? -2.531 -0.321 3.973 1 98.25 230 GLN B N 1
ATOM 3966 C CA . GLN B 1 230 ? -2.281 -0.99 5.246 1 98.25 230 GLN B CA 1
ATOM 3967 C C . GLN B 1 230 ? -3.432 -0.757 6.223 1 98.25 230 GLN B C 1
ATOM 3969 O O . GLN B 1 230 ? -3.744 -1.627 7.039 1 98.25 230 GLN B O 1
ATOM 3974 N N . MET B 1 231 ? -4.066 0.36 6.152 1 97.88 231 MET B N 1
ATOM 3975 C CA . MET B 1 231 ? -5.188 0.649 7.043 1 97.88 231 MET B CA 1
ATOM 3976 C C . MET B 1 231 ? -6.305 -0.373 6.863 1 97.88 231 MET B C 1
ATOM 3978 O O . MET B 1 231 ? -7.023 -0.689 7.812 1 97.88 231 MET B O 1
ATOM 3982 N N . LEU B 1 232 ? -6.445 -0.889 5.648 1 98 232 LEU B N 1
ATOM 3983 C CA . LEU B 1 232 ? -7.508 -1.845 5.352 1 98 232 LEU B CA 1
ATOM 3984 C C . LEU B 1 232 ? -7.203 -3.203 5.973 1 98 232 LEU B C 1
ATOM 3986 O O . LEU B 1 232 ? -8.117 -4.004 6.203 1 98 232 LEU B O 1
ATOM 3990 N N . LEU B 1 233 ? -5.914 -3.463 6.195 1 97.38 233 LEU B N 1
ATOM 3991 C CA . LEU B 1 233 ? -5.5 -4.801 6.598 1 97.38 233 LEU B CA 1
ATOM 3992 C C . LEU B 1 233 ? -5.129 -4.828 8.078 1 97.38 233 LEU B C 1
ATOM 3994 O O . LEU B 1 233 ? -5.125 -5.895 8.703 1 97.38 233 LEU B O 1
ATOM 3998 N N . ASP B 1 234 ? -4.781 -3.658 8.648 1 95.75 234 ASP B N 1
ATOM 3999 C CA . ASP B 1 234 ? -4.289 -3.562 10.016 1 95.75 234 ASP B CA 1
ATOM 4000 C C . ASP B 1 234 ? -5.445 -3.453 11.016 1 95.75 234 ASP B C 1
ATOM 4002 O O . ASP B 1 234 ? -6.246 -2.521 10.938 1 95.75 234 ASP B O 1
ATOM 4006 N N . SER B 1 235 ? -5.422 -4.312 11.977 1 92 235 SER B N 1
ATOM 4007 C CA . SER B 1 235 ? -6.508 -4.355 12.953 1 92 235 SER B CA 1
ATOM 4008 C C . SER B 1 235 ? -6.504 -3.109 13.836 1 92 235 SER B C 1
ATOM 4010 O O . SER B 1 235 ? -7.535 -2.738 14.398 1 92 235 SER B O 1
ATOM 4012 N N . GLU B 1 236 ? -5.43 -2.381 13.922 1 91.75 236 GLU B N 1
ATOM 4013 C CA . GLU B 1 236 ? -5.309 -1.214 14.797 1 91.75 236 GLU B CA 1
ATOM 4014 C C . GLU B 1 236 ? -5.926 0.022 14.148 1 91.75 236 GLU B C 1
ATOM 4016 O O . GLU B 1 236 ? -6.113 1.048 14.805 1 91.75 236 GLU B O 1
ATOM 4021 N N . SER B 1 237 ? -6.246 -0.083 12.898 1 93.38 237 SER B N 1
ATOM 4022 C CA . SER B 1 237 ? -6.789 1.068 12.188 1 93.38 237 SER B CA 1
ATOM 4023 C C . SER B 1 237 ? -8.227 1.354 12.609 1 93.38 237 SER B C 1
ATOM 4025 O O . SER B 1 237 ? -8.758 2.43 12.328 1 93.38 237 SER B O 1
ATOM 4027 N N . GLY B 1 238 ? -8.844 0.396 13.289 1 91.88 238 GLY B N 1
ATOM 4028 C CA . GLY B 1 238 ? -10.258 0.504 13.633 1 91.88 238 GLY B CA 1
ATOM 4029 C C . GLY B 1 238 ? -11.18 0.104 12.5 1 91.88 238 GLY B C 1
ATOM 4030 O O . GLY B 1 238 ? -12.406 0.153 12.648 1 91.88 238 GLY B O 1
ATOM 4031 N N . PHE B 1 239 ? -10.609 -0.299 11.359 1 95.38 239 PHE B N 1
ATOM 4032 C CA . PHE B 1 239 ? -11.383 -0.743 10.211 1 95.38 239 PHE B CA 1
ATOM 4033 C C . PHE B 1 239 ? -11.453 -2.264 10.156 1 95.38 239 PHE B C 1
ATOM 4035 O O . PHE B 1 239 ? -10.445 -2.945 10.359 1 95.38 239 PHE B O 1
ATOM 4042 N N . ASN B 1 240 ? -12.633 -2.756 9.945 1 96.75 240 ASN B N 1
ATOM 4043 C CA . ASN B 1 240 ? -12.836 -4.191 9.773 1 96.75 240 ASN B CA 1
ATOM 4044 C C . ASN B 1 240 ? -13.141 -4.539 8.312 1 96.75 240 ASN B C 1
ATOM 4046 O O . ASN B 1 240 ? -14.273 -4.379 7.859 1 96.75 240 ASN B O 1
ATOM 4050 N N . ILE B 1 241 ? -12.203 -5.152 7.664 1 96.31 241 ILE B N 1
ATOM 4051 C CA . ILE B 1 241 ? -12.266 -5.363 6.223 1 96.31 241 ILE B CA 1
ATOM 4052 C C . ILE B 1 241 ? -13.391 -6.348 5.895 1 96.31 241 ILE B C 1
ATOM 4054 O O . ILE B 1 241 ? -13.914 -6.344 4.781 1 96.31 241 ILE B O 1
ATOM 4058 N N . GLU B 1 242 ? -13.773 -7.172 6.805 1 94.81 242 GLU B N 1
ATOM 4059 C CA . GLU B 1 242 ? -14.797 -8.188 6.566 1 94.81 242 GLU B CA 1
ATOM 4060 C C . GLU B 1 242 ? -16.188 -7.582 6.609 1 94.81 242 GLU B C 1
ATOM 4062 O O . GLU B 1 242 ? -17.078 -7.98 5.84 1 94.81 242 GLU B O 1
ATOM 4067 N N . SER B 1 243 ? -16.344 -6.59 7.426 1 95 243 SER B N 1
ATOM 4068 C CA . SER B 1 243 ? -17.703 -6.156 7.691 1 95 243 SER B CA 1
ATOM 4069 C C . SER B 1 243 ? -17.938 -4.727 7.215 1 95 243 SER B C 1
ATOM 4071 O O . SER B 1 243 ? -19.078 -4.316 7 1 95 243 SER B O 1
ATOM 4073 N N . GLN B 1 244 ? -16.938 -3.965 7.074 1 95.5 244 GLN B N 1
ATOM 4074 C CA . GLN B 1 244 ? -17.125 -2.545 6.789 1 95.5 244 GLN B CA 1
ATOM 4075 C C . GLN B 1 244 ? -16.844 -2.24 5.316 1 95.5 244 GLN B C 1
ATOM 4077 O O . GLN B 1 244 ? -16.094 -2.951 4.66 1 95.5 244 GLN B O 1
ATOM 4082 N N . HIS B 1 245 ? -17.5 -1.217 4.895 1 95.75 245 HIS B N 1
ATOM 4083 C CA . HIS B 1 245 ? -17.344 -0.76 3.518 1 95.75 245 HIS B CA 1
ATOM 4084 C C . HIS B 1 245 ? -16.156 0.182 3.383 1 95.75 245 HIS B C 1
ATOM 4086 O O . HIS B 1 245 ? -15.93 1.03 4.246 1 95.75 245 HIS B O 1
ATOM 4092 N N . PHE B 1 246 ? -15.461 0.034 2.199 1 95.31 246 PHE B N 1
ATOM 4093 C CA . PHE B 1 246 ? -14.273 0.846 1.972 1 95.31 246 PHE B CA 1
ATOM 4094 C C . PHE B 1 246 ? -14.625 2.326 1.917 1 95.31 246 PHE B C 1
ATOM 4096 O O . PHE B 1 246 ? -13.805 3.182 2.26 1 95.31 246 PHE B O 1
ATOM 4103 N N . GLY B 1 247 ? -15.852 2.613 1.519 1 95.75 247 GLY B N 1
ATOM 4104 C CA . GLY B 1 247 ? -16.328 3.986 1.461 1 95.75 247 GLY B CA 1
ATOM 4105 C C . GLY B 1 247 ? -16.234 4.703 2.795 1 95.75 247 GLY B C 1
ATOM 4106 O O . GLY B 1 247 ? -16.125 5.93 2.84 1 95.75 247 GLY B O 1
ATOM 4107 N N . LEU B 1 248 ? -16.297 4 3.863 1 95.88 248 LEU B N 1
ATOM 4108 C CA . LEU B 1 248 ? -16.203 4.574 5.203 1 95.88 248 LEU B CA 1
ATOM 4109 C C . LEU B 1 248 ? -14.859 5.277 5.398 1 95.88 248 LEU B C 1
ATOM 4111 O O . LEU B 1 248 ? -14.805 6.367 5.973 1 95.88 248 LEU B O 1
ATOM 4115 N N . LEU B 1 249 ? -13.812 4.676 4.918 1 96.12 249 LEU B N 1
ATOM 4116 C CA . LEU B 1 249 ? -12.484 5.262 5.066 1 96.12 249 LEU B CA 1
ATOM 4117 C C . LEU B 1 249 ? -12.32 6.477 4.156 1 96.12 249 LEU B C 1
ATOM 4119 O O . LEU B 1 249 ? -11.711 7.473 4.547 1 96.12 249 LEU B O 1
ATOM 4123 N N . LYS B 1 250 ? -12.836 6.332 2.936 1 96.88 250 LYS B N 1
ATOM 4124 C CA . LYS B 1 250 ? -12.836 7.48 2.037 1 96.88 250 LYS B CA 1
ATOM 4125 C C . LYS B 1 250 ? -13.516 8.688 2.688 1 96.88 250 LYS B C 1
ATOM 4127 O O . LYS B 1 250 ? -12.977 9.797 2.648 1 96.88 250 LYS B O 1
ATOM 4132 N N . ASP B 1 251 ? -14.633 8.43 3.318 1 95.12 251 ASP B N 1
ATOM 4133 C CA . ASP B 1 251 ? -15.391 9.5 3.959 1 95.12 251 ASP B CA 1
ATOM 4134 C C . ASP B 1 251 ? -14.617 10.102 5.125 1 95.12 251 ASP B C 1
ATOM 4136 O O . ASP B 1 251 ? -14.727 11.297 5.398 1 95.12 251 ASP B O 1
ATOM 4140 N N . LYS B 1 252 ? -13.891 9.281 5.809 1 91.69 252 LYS B N 1
ATOM 4141 C CA . LYS B 1 252 ? -13.094 9.734 6.941 1 91.69 252 LYS B CA 1
ATOM 4142 C C . LYS B 1 252 ? -12.031 10.734 6.5 1 91.69 252 LYS B C 1
ATOM 4144 O O . LYS B 1 252 ? -11.633 11.609 7.27 1 91.69 252 LYS B O 1
ATOM 4149 N N . VAL B 1 253 ? -11.609 10.664 5.297 1 93.81 253 VAL B N 1
ATOM 4150 C CA . VAL B 1 253 ? -10.547 11.523 4.789 1 93.81 253 VAL B CA 1
ATOM 4151 C C . VAL B 1 253 ? -11.148 12.789 4.191 1 93.81 253 VAL B C 1
ATOM 4153 O O . VAL B 1 253 ? -10.484 13.828 4.125 1 93.81 253 VAL B O 1
ATOM 4156 N N . CYS B 1 254 ? -12.375 12.711 3.764 1 93.44 254 CYS B N 1
ATOM 4157 C CA . CYS B 1 254 ? -13.031 13.82 3.082 1 93.44 254 CYS B CA 1
ATOM 4158 C C . CYS B 1 254 ? -13.742 14.734 4.078 1 93.44 254 CYS B C 1
ATOM 4160 O O . CYS B 1 254 ? -14.609 14.281 4.828 1 93.44 254 CYS B O 1
ATOM 4162 N N . SER B 1 255 ? -13.445 16.016 4.105 1 87.81 255 SER B N 1
ATOM 4163 C CA . SER B 1 255 ? -14.164 17.031 4.875 1 87.81 255 SER B CA 1
ATOM 4164 C C . SER B 1 255 ? -15.117 17.828 3.986 1 87.81 255 SER B C 1
ATOM 4166 O O . SER B 1 255 ? -14.898 17.922 2.775 1 87.81 255 SER B O 1
ATOM 4168 N N . PRO B 1 256 ? -16.219 18.344 4.57 1 89.88 256 PRO B N 1
ATOM 4169 C CA . PRO B 1 256 ? -17.125 19.172 3.779 1 89.88 256 PRO B CA 1
ATOM 4170 C C . PRO B 1 256 ? -16.438 20.359 3.133 1 89.88 256 PRO B C 1
ATOM 4172 O O . PRO B 1 256 ? -15.844 21.188 3.83 1 89.88 256 PRO B O 1
ATOM 4175 N N . GLY B 1 257 ? -16.516 20.375 1.804 1 88.5 257 GLY B N 1
ATOM 4176 C CA . GLY B 1 257 ? -15.922 21.484 1.074 1 88.5 257 GLY B CA 1
ATOM 4177 C C . GLY B 1 257 ? -14.406 21.453 1.077 1 88.5 257 GLY B C 1
ATOM 4178 O O . GLY B 1 257 ? -13.758 22.453 0.729 1 88.5 257 GLY B O 1
ATOM 4179 N N . GLY B 1 258 ? -13.836 20.312 1.426 1 89.75 258 GLY B N 1
ATOM 4180 C CA . GLY B 1 258 ? -12.391 20.203 1.552 1 89.75 258 GLY B CA 1
ATOM 4181 C C . GLY B 1 258 ? -11.695 19.906 0.234 1 89.75 258 GLY B C 1
ATOM 4182 O O . GLY B 1 258 ? -12.336 19.891 -0.82 1 89.75 258 GLY B O 1
ATOM 4183 N N . THR B 1 259 ? -10.375 19.734 0.305 1 93.12 259 THR B N 1
ATOM 4184 C CA . THR B 1 259 ? -9.555 19.516 -0.882 1 93.12 259 THR B CA 1
ATOM 4185 C C . THR B 1 259 ? -9.727 18.078 -1.385 1 93.12 259 THR B C 1
ATOM 4187 O O . THR B 1 259 ? -9.836 17.844 -2.592 1 93.12 259 THR B O 1
ATOM 4190 N N . THR B 1 260 ? -9.828 17.109 -0.496 1 95.62 260 THR B N 1
ATOM 4191 C CA . THR B 1 260 ? -9.883 15.703 -0.844 1 95.62 260 THR B CA 1
ATOM 4192 C C . THR B 1 260 ? -11.125 15.398 -1.676 1 95.62 260 THR B C 1
ATOM 4194 O O . THR B 1 260 ? -11.055 14.656 -2.656 1 95.62 260 THR B O 1
ATOM 4197 N N . ILE B 1 261 ? -12.297 15.969 -1.282 1 97 261 ILE B N 1
ATOM 4198 C CA . ILE B 1 261 ? -13.555 15.695 -1.973 1 97 261 ILE B CA 1
ATOM 4199 C C . ILE B 1 261 ? -13.492 16.266 -3.391 1 97 261 ILE B C 1
ATOM 4201 O O . ILE B 1 261 ? -14.117 15.719 -4.309 1 97 261 ILE B O 1
ATOM 4205 N N . GLU B 1 262 ? -12.805 17.328 -3.543 1 97.19 262 GLU B N 1
ATOM 4206 C CA . GLU B 1 262 ? -12.617 17.844 -4.891 1 97.19 262 GLU B CA 1
ATOM 4207 C C . GLU B 1 262 ? -11.875 16.844 -5.777 1 97.19 262 GLU B C 1
ATOM 4209 O O . GLU B 1 262 ? -12.195 16.703 -6.961 1 97.19 262 GLU B O 1
ATOM 4214 N N . GLY B 1 263 ? -10.883 16.203 -5.258 1 98.31 263 GLY B N 1
ATOM 4215 C CA . GLY B 1 263 ? -10.203 15.133 -5.977 1 98.31 263 GLY B CA 1
ATOM 4216 C C . GLY B 1 263 ? -11.109 13.961 -6.301 1 98.31 263 GLY B C 1
ATOM 4217 O O . GLY B 1 263 ? -11.086 13.438 -7.414 1 98.31 263 GLY B O 1
ATOM 4218 N N . VAL B 1 264 ? -11.93 13.578 -5.355 1 98.62 264 VAL B N 1
ATOM 4219 C CA . VAL B 1 264 ? -12.883 12.492 -5.566 1 98.62 264 VAL B CA 1
ATOM 4220 C C . VAL B 1 264 ? -13.812 12.844 -6.723 1 98.62 264 VAL B C 1
ATOM 4222 O O . VAL B 1 264 ? -14.047 12.016 -7.609 1 98.62 264 VAL B O 1
ATOM 4225 N N . ARG B 1 265 ? -14.344 14.055 -6.613 1 98.44 265 ARG B N 1
ATOM 4226 C CA . ARG B 1 265 ? -15.227 14.531 -7.672 1 98.44 265 ARG B CA 1
ATOM 4227 C C . ARG B 1 265 ? -14.547 14.445 -9.031 1 98.44 265 ARG B C 1
ATOM 4229 O O . ARG B 1 265 ? -15.156 13.992 -10.008 1 98.44 265 ARG B O 1
ATOM 4236 N N . THR B 1 266 ? -13.336 14.859 -9.102 1 98.69 266 THR B N 1
ATOM 4237 C CA . THR B 1 266 ? -12.578 14.867 -10.344 1 98.69 266 THR B CA 1
ATOM 4238 C C . THR B 1 266 ? -12.352 13.438 -10.844 1 98.69 266 THR B C 1
ATOM 4240 O O . THR B 1 266 ? -12.461 13.172 -12.039 1 98.69 266 THR B O 1
ATOM 4243 N N . LEU B 1 267 ? -11.992 12.5 -9.961 1 98.75 267 LEU B N 1
ATOM 4244 C CA . LEU B 1 267 ? -11.828 11.094 -10.32 1 98.75 267 LEU B CA 1
ATOM 4245 C C . LEU B 1 267 ? -13.109 10.523 -10.914 1 98.75 267 LEU B C 1
ATOM 4247 O O . LEU B 1 267 ? -13.078 9.844 -11.938 1 98.75 267 LEU B O 1
ATOM 4251 N N . GLU B 1 268 ? -14.242 10.844 -10.227 1 98.19 268 GLU B N 1
ATOM 4252 C CA . GLU B 1 268 ? -15.531 10.359 -10.703 1 98.19 268 GLU B CA 1
ATOM 4253 C C . GLU B 1 268 ? -15.867 10.938 -12.078 1 98.19 268 GLU B C 1
ATOM 4255 O O . GLU B 1 268 ? -16.328 10.219 -12.969 1 98.19 268 GLU B O 1
ATOM 4260 N N . LYS B 1 269 ? -15.633 12.18 -12.242 1 98.25 269 LYS B N 1
ATOM 4261 C CA . LYS B 1 269 ? -15.906 12.867 -13.508 1 98.25 269 LYS B CA 1
ATOM 4262 C C . LYS B 1 269 ? -15.109 12.242 -14.648 1 98.25 269 LYS B C 1
ATOM 4264 O O . LYS B 1 269 ? -15.586 12.188 -15.789 1 98.25 269 LYS B O 1
ATOM 4269 N N . ASN B 1 270 ? -13.953 11.711 -14.352 1 98.25 270 ASN B N 1
ATOM 4270 C CA . ASN B 1 270 ? -13.055 11.211 -15.383 1 98.25 270 ASN B CA 1
ATOM 4271 C C . ASN B 1 270 ? -13.086 9.688 -15.461 1 98.25 270 ASN B C 1
ATOM 4273 O O . ASN B 1 270 ? -12.188 9.07 -16.031 1 98.25 270 ASN B O 1
ATOM 4277 N N . GLY B 1 271 ? -14.016 9 -14.844 1 98 271 GLY B N 1
ATOM 4278 C CA . GLY B 1 271 ? -14.266 7.574 -15.008 1 98 271 GLY B CA 1
ATOM 4279 C C . GLY B 1 271 ? -13.211 6.703 -14.352 1 98 271 GLY B C 1
ATOM 4280 O O . GLY B 1 271 ? -12.844 5.652 -14.883 1 98 271 GLY B O 1
ATOM 4281 N N . PHE B 1 272 ? -12.68 7.164 -13.273 1 98.62 272 PHE B N 1
ATOM 4282 C CA . PHE B 1 272 ? -11.586 6.484 -12.586 1 98.62 272 PHE B CA 1
ATOM 4283 C C . PHE B 1 272 ? -11.984 5.066 -12.203 1 98.62 272 PHE B C 1
ATOM 4285 O O . PHE B 1 272 ? -11.305 4.105 -12.562 1 98.62 272 PHE B O 1
ATOM 4292 N N . ARG B 1 273 ? -13.141 4.859 -11.539 1 98.19 273 ARG B N 1
ATOM 4293 C CA . ARG B 1 273 ? -13.578 3.545 -11.078 1 98.19 273 ARG B CA 1
ATOM 4294 C C . ARG B 1 273 ? -13.852 2.617 -12.258 1 98.19 273 ARG B C 1
ATOM 4296 O O . ARG B 1 273 ? -13.492 1.438 -12.227 1 98.19 273 ARG B O 1
ATOM 4303 N N . SER B 1 274 ? -14.438 3.174 -13.242 1 98.38 274 SER B N 1
ATOM 4304 C CA . SER B 1 274 ? -14.742 2.377 -14.422 1 98.38 274 SER B CA 1
ATOM 4305 C C . SER B 1 274 ? -13.469 1.859 -15.086 1 98.38 274 SER B C 1
ATOM 4307 O O . SER B 1 274 ? -13.406 0.702 -15.508 1 98.38 274 SER B O 1
ATOM 4309 N N . ALA B 1 275 ? -12.453 2.707 -15.211 1 98.75 275 ALA B N 1
ATOM 4310 C CA . ALA B 1 275 ? -11.188 2.301 -15.812 1 98.75 275 ALA B CA 1
ATOM 4311 C C . ALA B 1 275 ? -10.594 1.097 -15.094 1 98.75 275 ALA B C 1
ATOM 4313 O O . ALA B 1 275 ? -10.156 0.135 -15.727 1 98.75 275 ALA B O 1
ATOM 4314 N N . VAL B 1 276 ? -10.633 1.116 -13.781 1 98.88 276 VAL B N 1
ATOM 4315 C CA . VAL B 1 276 ? -10.039 0.058 -12.969 1 98.88 276 VAL B CA 1
ATOM 4316 C C . VAL B 1 276 ? -10.875 -1.215 -13.086 1 98.88 276 VAL B C 1
ATOM 4318 O O . VAL B 1 276 ? -10.328 -2.301 -13.305 1 98.88 276 VAL B O 1
ATOM 4321 N N . LEU B 1 277 ? -12.195 -1.078 -12.961 1 98.62 277 LEU B N 1
ATOM 4322 C CA . LEU B 1 277 ? -13.109 -2.213 -13.078 1 98.62 277 LEU B CA 1
ATOM 4323 C C . LEU B 1 277 ? -12.93 -2.922 -14.414 1 98.62 277 LEU B C 1
ATOM 4325 O O . LEU B 1 277 ? -12.797 -4.145 -14.461 1 98.62 277 LEU B O 1
ATOM 4329 N N . GLU B 1 278 ? -12.883 -2.15 -15.453 1 98.69 278 GLU B N 1
ATOM 4330 C CA . GLU B 1 278 ? -12.781 -2.715 -16.797 1 98.69 278 GLU B CA 1
ATOM 4331 C C . GLU B 1 278 ? -11.422 -3.381 -17 1 98.69 278 GLU B C 1
ATOM 4333 O O . GLU B 1 278 ? -11.328 -4.375 -17.734 1 98.69 278 GLU B O 1
ATOM 4338 N N . ALA B 1 279 ? -10.383 -2.852 -16.391 1 98.81 279 ALA B N 1
ATOM 4339 C CA . ALA B 1 279 ? -9.078 -3.492 -16.484 1 98.81 279 ALA B CA 1
ATOM 4340 C C . ALA B 1 279 ? -9.109 -4.891 -15.867 1 98.81 279 ALA B C 1
ATOM 4342 O O . ALA B 1 279 ? -8.547 -5.836 -16.422 1 98.81 279 ALA B O 1
ATOM 4343 N N . VAL B 1 280 ? -9.742 -5.02 -14.719 1 98.75 280 VAL B N 1
ATOM 4344 C CA . VAL B 1 280 ? -9.859 -6.316 -14.055 1 98.75 280 VAL B CA 1
ATOM 4345 C C . VAL B 1 280 ? -10.633 -7.285 -14.953 1 98.75 280 VAL B C 1
ATOM 4347 O O . VAL B 1 280 ? -10.211 -8.422 -15.148 1 98.75 280 VAL B O 1
ATOM 4350 N N . VAL B 1 281 ? -11.711 -6.828 -15.516 1 98.44 281 VAL B N 1
ATOM 4351 C CA . VAL B 1 281 ? -12.562 -7.648 -16.375 1 98.44 281 VAL B CA 1
ATOM 4352 C C . VAL B 1 281 ? -11.781 -8.086 -17.609 1 98.44 281 VAL B C 1
ATOM 4354 O O . VAL B 1 281 ? -11.781 -9.273 -17.953 1 98.44 281 VAL B O 1
ATOM 4357 N N . ALA B 1 282 ? -11.125 -7.152 -18.219 1 98.44 282 ALA B N 1
ATOM 4358 C CA . ALA B 1 282 ? -10.352 -7.453 -19.422 1 98.44 282 ALA B CA 1
ATOM 4359 C C . ALA B 1 282 ? -9.258 -8.477 -19.125 1 98.44 282 ALA B C 1
ATOM 4361 O O . ALA B 1 282 ? -9.016 -9.383 -19.922 1 98.44 282 ALA B O 1
ATOM 4362 N N . THR B 1 283 ? -8.586 -8.297 -18.062 1 97.62 283 THR B N 1
ATOM 4363 C CA . THR B 1 283 ? -7.504 -9.188 -17.672 1 97.62 283 THR B CA 1
ATOM 4364 C C . THR B 1 283 ? -8.039 -10.594 -17.391 1 97.62 283 THR B C 1
ATOM 4366 O O . THR B 1 283 ? -7.453 -11.586 -17.812 1 97.62 283 THR B O 1
ATOM 4369 N N . SER B 1 284 ? -9.094 -10.688 -16.609 1 96.75 284 SER B N 1
ATOM 4370 C CA . SER B 1 284 ? -9.734 -11.961 -16.312 1 96.75 284 SER B CA 1
ATOM 4371 C C . SER B 1 284 ? -10.164 -12.68 -17.578 1 96.75 284 SER B C 1
ATOM 4373 O O . SER B 1 284 ? -9.914 -13.875 -17.75 1 96.75 284 SER B O 1
ATOM 4375 N N . LYS B 1 285 ? -10.766 -11.984 -18.516 1 96.12 285 LYS B N 1
ATOM 4376 C CA . LYS B 1 285 ? -11.234 -12.562 -19.766 1 96.12 285 LYS B CA 1
ATOM 4377 C C . LYS B 1 285 ? -10.07 -13.039 -20.625 1 96.12 285 LYS B C 1
ATOM 4379 O O . LYS B 1 285 ? -10.156 -14.078 -21.281 1 96.12 285 LYS B O 1
ATOM 4384 N N . LYS B 1 286 ? -9.062 -12.227 -20.656 1 94.81 286 LYS B N 1
ATOM 4385 C CA . LYS B 1 286 ? -7.863 -12.648 -21.391 1 94.81 286 LYS B CA 1
ATOM 4386 C C . LYS B 1 286 ? -7.34 -13.977 -20.859 1 94.81 286 LYS B C 1
ATOM 4388 O O . LYS B 1 286 ? -6.926 -14.844 -21.625 1 94.81 286 LYS B O 1
ATOM 4393 N N . ALA B 1 287 ? -7.281 -14.156 -19.531 1 92.25 287 ALA B N 1
ATOM 4394 C CA . ALA B 1 287 ? -6.84 -15.406 -18.922 1 92.25 287 ALA B CA 1
ATOM 4395 C C . ALA B 1 287 ? -7.754 -16.562 -19.312 1 92.25 287 ALA B C 1
ATOM 4397 O O . ALA B 1 287 ? -7.289 -17.672 -19.562 1 92.25 287 ALA B O 1
ATOM 4398 N N . ASP B 1 288 ? -9.039 -16.297 -19.344 1 92.81 288 ASP B N 1
ATOM 4399 C CA . ASP B 1 288 ? -10 -17.297 -19.781 1 92.81 288 ASP B CA 1
ATOM 4400 C C . ASP B 1 288 ? -9.703 -17.734 -21.219 1 92.81 288 ASP B C 1
ATOM 4402 O O . ASP B 1 288 ? -9.742 -18.922 -21.531 1 92.81 288 ASP B O 1
ATOM 4406 N N . ASP B 1 289 ? -9.453 -16.766 -22.047 1 91.94 289 ASP B N 1
ATOM 4407 C CA . ASP B 1 289 ? -9.148 -17.047 -23.438 1 91.94 289 ASP B CA 1
ATOM 4408 C C . ASP B 1 289 ? -7.875 -17.875 -23.578 1 91.94 289 ASP B C 1
ATOM 4410 O O . ASP B 1 289 ? -7.801 -18.781 -24.406 1 91.94 289 ASP B O 1
ATOM 4414 N N . MET B 1 290 ? -6.891 -17.547 -22.812 1 86.62 290 MET B N 1
ATOM 4415 C CA . MET B 1 290 ? -5.641 -18.297 -22.812 1 86.62 290 MET B CA 1
ATOM 4416 C C . MET B 1 290 ? -5.871 -19.75 -22.391 1 86.62 290 MET B C 1
ATOM 4418 O O . MET B 1 290 ? -5.285 -20.672 -22.969 1 86.62 290 MET B O 1
ATOM 4422 N N . ALA B 1 291 ? -6.672 -19.984 -21.344 1 85.56 291 ALA B N 1
ATOM 4423 C CA . ALA B 1 291 ? -6.984 -21.328 -20.859 1 85.56 291 ALA B CA 1
ATOM 4424 C C . ALA B 1 291 ? -7.664 -22.156 -21.938 1 85.56 291 ALA B C 1
ATOM 4426 O O . ALA B 1 291 ? -7.379 -23.344 -22.078 1 85.56 291 ALA B O 1
ATOM 4427 N N . LYS B 1 292 ? -8.508 -21.547 -22.703 1 86.19 292 LYS B N 1
ATOM 4428 C CA . LYS B 1 292 ? -9.219 -22.25 -23.766 1 86.19 292 LYS B CA 1
ATOM 4429 C C . LYS B 1 292 ? -8.266 -22.672 -24.891 1 86.19 292 LYS B C 1
ATOM 4431 O O . LYS B 1 292 ? -8.422 -23.734 -25.484 1 86.19 292 LYS B O 1
ATOM 4436 N N . SER B 1 293 ? -7.355 -21.828 -25.125 1 82.5 293 SER B N 1
ATOM 4437 C CA . SER B 1 293 ? -6.402 -22.109 -26.188 1 82.5 293 SER B CA 1
ATOM 4438 C C . SER B 1 293 ? -5.473 -23.25 -25.812 1 82.5 293 SER B C 1
ATOM 4440 O O . SER B 1 293 ? -5.004 -24 -26.688 1 82.5 293 SER B O 1
ATOM 4442 N N . LEU B 1 294 ? -5.129 -23.406 -24.531 1 78 294 LEU B N 1
ATOM 4443 C CA . LEU B 1 294 ? -4.23 -24.453 -24.062 1 78 294 LEU B CA 1
ATOM 4444 C C . LEU B 1 294 ? -4.953 -25.797 -23.969 1 78 294 LEU B C 1
ATOM 4446 O O . LEU B 1 294 ? -4.32 -26.844 -24.031 1 78 294 LEU B O 1
ATOM 4450 N N . SER B 1 295 ? -6.195 -25.75 -23.656 1 70.5 295 SER B N 1
ATOM 4451 C CA . SER B 1 295 ? -6.977 -26.969 -23.578 1 70.5 295 SER B CA 1
ATOM 4452 C C . SER B 1 295 ? -7.211 -27.578 -24.953 1 70.5 295 SER B C 1
ATOM 4454 O O . SER B 1 295 ? -7.645 -28.719 -25.078 1 70.5 295 SER B O 1
ATOM 4456 N N . LYS B 1 296 ? -7.008 -26.922 -26.125 1 62 296 LYS B N 1
ATOM 4457 C CA . LYS B 1 296 ? -7.148 -27.484 -27.469 1 62 296 LYS B CA 1
ATOM 4458 C C . LYS B 1 296 ? -5.879 -28.219 -27.891 1 62 296 LYS B C 1
ATOM 4460 O O . LYS B 1 296 ? -4.777 -27.828 -27.5 1 62 296 LYS B O 1
#

Nearest PDB structures (foldseek):
  8dkg-assembly1_B-2  TM=8.796E-01  e=1.779E-22  Homo sapiens
  8tcw-assembly1_A  TM=8.738E-01  e=1.051E-22  Homo sapiens
  6lhm-assembly2_B  TM=8.689E-01  e=3.014E-22  Homo sapiens
  8tcu-assembly1_D-2  TM=8.710E-01  e=1.464E-21  Homo sapiens
  5uaw-assembly1_A  TM=9.190E-01  e=8.480E-21  Homo sapiens

InterPro domains:
  IPR000304 Pyrroline-5-carboxylate reductase-like [MF_01925] (12-290)
  IPR000304 Pyrroline-5-carboxylate reductase-like [PIRSF000193] (15-290)
  IPR000304 Pyrroline-5-carboxylate reductase-like [TIGR00112] (15-289)
  IPR008927 6-phosphogluconate dehydrogenase-like, C-terminal domain superfamily [SSF48179] (178-292)
  IPR028939 Pyrroline-5-carboxylate reductase, catalytic, N-terminal [PF03807] (15-109)
  IPR029036 Pyrroline-5-carboxylate reductase, dimerisation domain [PF14748] (179-289)
  IPR036291 NAD(P)-binding domain superfamily [SSF51735] (15-165)
  IPR053790 Pyrroline-5-carboxylate reductase-like conserved site [PS00521] (246-268)

Foldseek 3Di:
DQLPPPDPDDQQAEEEEEDDLVVVLLVVLCVVVVNHDLQSYAYEYQDPVSQVVVVVVPRDRYHNDVQVSCVVPQAHEYEYDDEPVCVLVNQVSHDLSRAYQEYEYQYFLADPVLVCVSNVNDDPQHWYKYKHWANQSNVLATEMEMETDDDPVHPPNVSRVVSVQVSNNSRHHYDYDYRVCRLLSCLVRYVCVVVVVVVLVVQLVVVVVVPDDSVVSSVVSVVVVVVLVVLLVDVVVVHDVVPDDPVVVLVVVDDVVDDSVVVVVVCVVVCVVVVVVVSSVVRSVVSVVSNVVSVD/DQLPPPDPPDAAAEEEEEDDLVVVLLVVLCVVVVNDDLQSYAYEYQDPVSQVVVVVVPRDRYHNDVQVSCVVNQAHEYEYDDEPVCVLVNQVSHDLSRAYQEYEYQYFLADPVLVCVSNVNDDVAHWYKYKHWANQSNVLATEMEMETDDDPSHPPNVSRVVSVQVSNNSRHHYDYDYRVCRLLSCLVRYVCVVVVVVVLVVQLVVVVVVPDDSVVSSVVSVVVVVVLVVLLVDVVVVHDVVPDDPVVVLVVVDDVVDDSVVVVVVCVVVCVVVVVVVSSVVRSVVSVVSNVVSVD